Protein 8EBG (pdb70)

InterPro domains:
  IPR002491 ABC transporter periplasmic binding domain [PF01497] (92-332)
  IPR002491 ABC transporter periplasmic binding domain [PS50983] (91-359)
  IPR051313 Bacterial iron-siderophore binding [PTHR30532] (2-352)

Organism: Mycobacterium tuberculosis (strain ATCC 25618 / H37Rv) (NCBI:txid83332)

Sequence (637 aa):
TQIAGAGVLGNDRKPDESCARAAAAADPGPPTRPAHHNAAGVSSPEEVQVPAEAQRIVVLSGDQLDALCCALGLQSRIVAAALPNSSSSQPSSYLGTTVHHDLPGVGTRSSAPDLRAIAAAHPDLILGSQGLTPQLYPQLAAIAPTVFTAAPGADWENNLRGVGAATARIAAVDDALITGFAEHATQQVGTKHDDATHHFQASIVQLTANTRVYGANNFPASSVLSSAVGVDRPPSQRFTDKAYIEIGTTAADLAKSPDFSAADADIVYLSCASEAAAERAAVILDDSDPWRRKLSSANRRDNNRVFVVNDQVWQTGEGVAARGIVDDLRWWVDAPPTTQIAGAGVVLGNDRKPDESCARAAAAADPGPPTRPAHNAAGVSPEVQVPAEAQRIVVLSGDQLDALCALGLQSSRIVAAALPNSSSSSQPSSYLGTTVHDLPGVGTRSSAPDLRAIAAAHPDLILGSQGLTPQLYPQLAAIAPTVFTAAPGADDWENNLRGVGAATARIAAVDDALITGFAEHATQQVGTKHDATHFQASIVQLTANNTRVYGANNFPASVLSAVGVDRPPSQRFTDKAYIEIGTTAADLAKSPDFSAADADIVYLSCASEEAAAERAAVILDSDPWRKLSSANRRDNNRVFVVNDQVWQTGEGVAARGIVDDLRWVDAPI

Solvent-accessible surface area: 25794 Å² total

Foldseek 3Di:
DAFQLFAAPDPPPDLQVLADPAAADFDDDDQWADAAAAPPDPPRWIAGLAWQEEEEQALQLCSLCRPRNNLNSYQAYADAPPDPFFDPSNHDSRRPGHHQHHSLDGNLVSVLVSQTQEYEHACQRCVPCVVSVVVRHIYHYDYDFWLCQLVSSCRSCRNNNNNVVSVVVVVVLLVVLCVLLVVLVQLPWAEWEAEFELWKWTFACTTQLNNLSVSNNHHHDPLRHDHPDGTDMATDDPVSLVVVDAPASRATCAYEYEYPDVSRVVCPSVRCPGPNNCVHPCSVVSRYYYYYCCLRHRNRHSSSVRSSVVSSCRNPD/DADDFPQAAAPDPPPDLQVLADPAAAQFDDDDQWADAAAAPPDPPSFIAGLAWQEEEELALQLCSLCRPRNNLNSYQAYADAPVDPFFDPSNHDSRRPHHHQHHSLDGNLVVVLVSQTQEYEHACQRCVPCVVSVVVRHTYHHDYDFWLCQLVSSCRSCRNNNNNVVSVVVVVVLLVVLCVLLVVQVQQPWAEWEAEFELWKWTFACTTQLNNLSVSNNHHHPPLRHDHPDGTDMQTHDPVSLVVPDAPASRATCAYEYEYPDPSRSVCVNVVSPGPNNCPGPCSVQSRYYYYYCCLRHRNRHSSSVSSSVVCSCVNPHD

Nearest PDB structures (foldseek):
  8ebg-assembly1_A  TM=1.003E+00  e=1.263E-69  Mycobacterium tuberculosis H37Rv
  7uq0-assembly1_A  TM=9.815E-01  e=2.923E-60  Mycobacterium tuberculosis H37Rv
  7uq0-assembly2_B  TM=9.783E-01  e=1.130E-60  Mycobacterium tuberculosis H37Rv
  3tny-assembly1_A  TM=8.667E-01  e=7.677E-25  Bacillus cereus
  2phz-assembly1_A  TM=7.538E-01  e=5.993E-13  Bacillus subtilis

Radius of gyration: 25.68 Å; Cα contacts (8 Å, |Δi|>4): 1497; chains: 2; bounding box: 61×69×62 Å

Secondary structure (DSSP, 8-state):
-EETTEEE--TT--GGGSS-SSPPPPPSS-SEEE--PPTT-S---EEESS-SSEEE-SHHHHHHHHHTT-GGGEEEEPBPTT-SS--STT-HHHHTPPPSBBSSSB-HHHHHHT--SEEEEETTT-TT-HHHHHHHS-EEEE--SSTTHHHHHHHHHHHTT-HHHHHHHHHHHHHHHHHHHHHTTGGGSBEEEEEE-S---EE-SSSHHHHHHHHHT-B--GGG---SSSEE----SHHHHTT----GGG-SSEEEEEESSHHHHHHHHHHHHSHHHHTSHHHHTT-EEEE-HIIIII----HHHHHHHHHGGGG--/-----TTSEE--TT--GGGSS-SSPPPPPSS-SEEE-PPPTT-S---EEETT-SSEEE-SHHHHHHHHHTT-GGGEEEEEEPTT-SS--STT-HHHHTPPEEEESSSB-HHHHHHT--SEEEEETTT-TT-HHHHHTTS-EEEE--SSTTHHHHHHHHHHHTT-HHHHHHHHHHHHHHHHHHHHHTTGGG-BEEEEEE-S---EE-SSSHHHHHHHHHT-B--GGG---SSSEE----SHHHHHT----GGG-SSEEEEEESSHHHHHHHHHHHHSHHHHTSHHHHTT-EEE--HIIIII----HHHHHHHHHTTTT---

GO terms:
  GO:0005576 extracellular region (C, HDA)
  GO:0005886 plasma membrane (C, HDA)

CATH classification: 3.40.50.1980

Structure (mmCIF, N/CA/C/O backbone):
data_8EBG
#
_entry.id   8EBG
#
_cell.length_a   56.631
_cell.length_b   76.517
_cell.length_c   79.076
_cell.angle_alpha   90.000
_cell.angle_beta   102.500
_cell.angle_gamma   90.000
#
_symmetry.space_group_name_H-M   'P 1 21 1'
#
loop_
_entity.id
_entity.type
_entity.pdbx_description
1 polymer 'FEIII-dicitrate-binding periplasmic lipoprotein FecB'
2 non-polymer 'FORMIC ACID'
3 non-polymer GLYCEROL
4 non-polymer 'ACETIC ACID'
5 water water
#
loop_
_atom_site.group_PDB
_atom_site.id
_atom_site.type_symbol
_atom_site.label_atom_id
_atom_site.label_alt_id
_atom_site.label_comp_id
_atom_site.label_asym_id
_atom_site.label_entity_id
_atom_site.label_seq_id
_atom_site.pdbx_PDB_ins_code
_atom_site.Cartn_x
_atom_site.Cartn_y
_atom_site.Cartn_z
_atom_site.occupancy
_atom_site.B_iso_or_equiv
_atom_site.auth_seq_id
_atom_site.auth_comp_id
_atom_site.auth_asym_id
_atom_site.auth_atom_id
_atom_site.pdbx_PDB_model_num
ATOM 1 N N . THR A 1 15 ? 18.66898 -17.82647 -10.15591 1.000 43.70633 17 THR A N 1
ATOM 2 C CA . THR A 1 15 ? 18.14769 -16.45781 -10.21334 1.000 43.08220 17 THR A CA 1
ATOM 3 C C . THR A 1 15 ? 18.84759 -15.54732 -9.21506 1.000 41.76621 17 THR A C 1
ATOM 4 O O . THR A 1 15 ? 19.48992 -16.00465 -8.26088 1.000 40.94987 17 THR A O 1
ATOM 8 N N . GLN A 1 16 ? 18.71740 -14.24858 -9.44643 0.643 40.80176 18 GLN A N 1
ATOM 9 C CA . GLN A 1 16 ? 19.32839 -13.26685 -8.57339 0.643 39.98232 18 GLN A CA 1
ATOM 10 C C . GLN A 1 16 ? 18.52708 -11.97621 -8.64835 0.643 38.30938 18 GLN A C 1
ATOM 11 O O . GLN A 1 16 ? 17.72834 -11.76600 -9.56598 0.643 37.93305 18 GLN A O 1
ATOM 17 N N . ILE A 1 17 ? 18.73187 -11.12579 -7.64680 1.000 36.61141 19 ILE A N 1
ATOM 18 C CA . ILE A 1 17 ? 18.24468 -9.75464 -7.64394 1.000 34.84283 19 ILE A CA 1
ATOM 19 C C . ILE A 1 17 ? 19.47535 -8.90850 -7.35129 1.000 34.13906 19 ILE A C 1
ATOM 20 O O . ILE A 1 17 ? 20.06474 -9.02419 -6.26947 1.000 32.58808 19 ILE A O 1
ATOM 25 N N . ALA A 1 18 ? 19.90112 -8.10101 -8.32376 1.000 34.44639 20 ALA A N 1
ATOM 26 C CA . ALA A 1 18 ? 21.03050 -7.18639 -8.13202 1.000 35.22485 20 ALA A CA 1
ATOM 27 C C . ALA A 1 18 ? 22.26011 -7.88076 -7.52736 1.000 36.10908 20 ALA A C 1
ATOM 28 O O . ALA A 1 18 ? 22.88533 -7.39154 -6.58099 1.000 37.43782 20 ALA A O 1
ATOM 30 N N . GLY A 1 19 ? 22.61310 -9.03819 -8.07999 0.674 35.19100 21 GLY A N 1
ATOM 31 C CA . GLY A 1 19 ? 23.78199 -9.75743 -7.61555 0.674 33.98073 21 GLY A CA 1
ATOM 32 C C . GLY A 1 19 ? 23.57439 -10.62413 -6.39086 0.674 32.74470 21 GLY A C 1
ATOM 33 O O . GLY A 1 19 ? 24.45840 -11.43277 -6.07290 0.674 33.02089 21 GLY A O 1
ATOM 34 N N . ALA A 1 20 ? 22.45067 -10.47941 -5.68243 1.000 31.04069 22 ALA A N 1
ATOM 35 C CA . ALA A 1 20 ? 22.13124 -11.36057 -4.56618 1.000 28.57372 22 ALA A CA 1
ATOM 36 C C . ALA A 1 20 ? 21.47641 -12.62986 -5.09224 1.000 27.53668 22 ALA A C 1
ATOM 37 O O . ALA A 1 20 ? 20.45645 -12.56595 -5.78478 1.000 28.92092 22 ALA A O 1
ATOM 39 N N . GLY A 1 21 ? 22.03545 -13.78460 -4.74071 1.000 25.48061 23 GLY A N 1
ATOM 40 C CA . GLY A 1 21 ? 21.49880 -15.03476 -5.23571 1.000 25.38490 23 GLY A CA 1
ATOM 41 C C . GLY A 1 21 ? 20.24917 -15.46146 -4.48251 1.000 24.42103 23 GLY A C 1
ATOM 42 O O . GLY A 1 21 ? 20.08173 -15.19178 -3.30552 1.000 25.25587 23 GLY A O 1
ATOM 43 N N . VAL A 1 22 ? 19.34954 -16.12738 -5.18283 1.000 24.83271 24 VAL A N 1
ATOM 44 C CA . VAL A 1 22 ? 18.09235 -16.57480 -4.59811 1.000 23.90093 24 VAL A CA 1
ATOM 45 C C . VAL A 1 22 ? 18.25341 -17.99459 -4.06068 1.000 2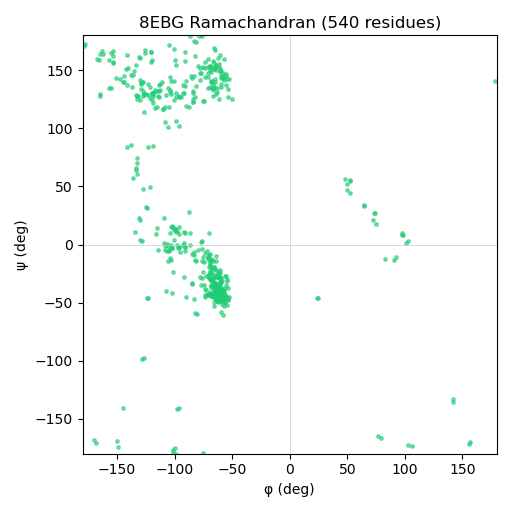3.21727 24 VAL A C 1
ATOM 46 O O . VAL A 1 22 ? 18.72210 -18.89014 -4.77146 1.000 24.76451 24 VAL A O 1
ATOM 50 N N . LEU A 1 23 ? 17.84255 -18.21381 -2.81233 1.000 20.77170 25 LEU A N 1
ATOM 51 C CA . LEU A 1 23 ? 17.84275 -19.54197 -2.21845 1.000 20.17402 25 LEU A CA 1
ATOM 52 C C . LEU A 1 23 ? 16.41723 -20.06421 -2.18034 1.000 20.82576 25 LEU A C 1
ATOM 53 O O . LEU A 1 23 ? 15.46790 -19.30333 -1.95252 1.000 21.57235 25 LEU A O 1
ATOM 58 N N . GLY A 1 24 ? 16.26956 -21.37182 -2.38176 1.000 22.64648 26 GLY A N 1
ATOM 59 C CA . GLY A 1 24 ? 14.98168 -22.01784 -2.22359 1.000 24.52436 26 GLY A CA 1
ATOM 60 C C . GLY A 1 24 ? 14.25532 -22.33434 -3.50745 1.000 26.58332 26 GLY A C 1
ATOM 61 O O . GLY A 1 24 ? 13.13687 -22.86232 -3.44489 1.000 27.21110 26 GLY A O 1
ATOM 62 N N . ASN A 1 25 ? 14.86560 -22.06343 -4.67058 1.000 29.06166 27 ASN A N 1
ATOM 63 C CA . ASN A 1 25 ? 14.17686 -22.29045 -5.93306 1.000 31.92181 27 ASN A CA 1
ATOM 64 C C . ASN A 1 25 ? 14.00156 -23.76575 -6.24215 1.000 32.26667 27 ASN A C 1
ATOM 65 O O . ASN A 1 25 ? 13.14198 -24.11259 -7.06091 1.000 33.42374 27 ASN A O 1
ATOM 70 N N . ASP A 1 26 ? 14.78073 -24.64070 -5.61441 1.000 31.67010 28 ASP A N 1
ATOM 71 C CA . ASP A 1 26 ? 14.60502 -26.07436 -5.82865 1.000 33.65035 28 ASP A CA 1
ATOM 72 C C . ASP A 1 26 ? 13.66971 -26.71520 -4.81154 1.000 31.57214 28 ASP A C 1
ATOM 73 O O . ASP A 1 26 ? 13.43016 -27.92709 -4.87991 1.000 31.80680 28 ASP A O 1
ATOM 78 N N . ARG A 1 27 ? 13.13947 -25.93730 -3.87269 1.000 28.98540 29 ARG A N 1
ATOM 79 C CA . ARG A 1 27 ? 12.19244 -26.48206 -2.91634 1.000 26.98587 29 ARG A CA 1
ATOM 80 C C . ARG A 1 27 ? 10.90512 -26.86639 -3.64142 1.000 28.46100 29 ARG A C 1
ATOM 81 O O . ARG A 1 27 ? 10.46899 -26.18551 -4.57376 1.000 29.24832 29 ARG A O 1
ATOM 89 N N . LYS A 1 28 ? 10.31707 -27.99355 -3.24868 1.000 27.93157 30 LYS A N 1
ATOM 90 C CA . LYS A 1 28 ? 9.08135 -28.44648 -3.88310 1.000 28.95157 30 LYS A CA 1
ATOM 91 C C . LYS A 1 28 ? 7.92516 -28.27145 -2.90493 1.000 26.25082 30 LYS A C 1
ATOM 92 O O . LYS A 1 28 ? 7.80280 -29.04611 -1.93768 1.000 25.01836 30 LYS A O 1
ATOM 98 N N . PRO A 1 29 ? 7.06216 -27.26461 -3.09550 1.000 25.55688 31 PRO A N 1
ATOM 99 C CA . PRO A 1 29 ? 6.02168 -27.00632 -2.09137 1.000 25.81430 31 PRO A CA 1
ATOM 100 C C . PRO A 1 29 ? 5.09273 -28.17625 -1.89372 1.000 24.85297 31 PRO A C 1
ATOM 101 O O . PRO A 1 29 ? 4.59973 -28.36739 -0.77569 1.000 22.14417 31 PRO A O 1
ATOM 105 N N . ASP A 1 30 ? 4.84103 -28.96950 -2.94294 1.000 26.22514 32 ASP A N 1
ATOM 106 C CA . ASP A 1 30 ? 3.92523 -30.09530 -2.83854 1.000 28.66577 32 ASP A CA 1
ATOM 107 C C . ASP A 1 30 ? 4.52473 -31.28596 -2.11492 1.000 28.66110 32 ASP A C 1
ATOM 108 O O . ASP A 1 30 ? 3.86066 -32.32360 -2.01057 1.000 29.80771 32 ASP A O 1
ATOM 113 N N . GLU A 1 31 ? 5.74914 -31.16882 -1.61432 1.000 27.32050 33 GLU A N 1
ATOM 114 C CA . GLU A 1 31 ? 6.32133 -32.16993 -0.72879 1.000 28.70009 33 GLU A CA 1
ATOM 115 C C . GLU A 1 31 ? 6.32653 -31.71082 0.71532 1.000 25.80855 33 GLU A C 1
ATOM 116 O O . GLU A 1 31 ? 6.93206 -32.36892 1.56462 1.000 27.90571 33 GLU A O 1
ATOM 122 N N . SER A 1 32 ? 5.65687 -30.59557 1.01012 1.000 22.40089 34 SER A N 1
ATOM 123 C CA . SER A 1 32 ? 5.61741 -30.07805 2.37394 1.000 21.60921 34 SER A CA 1
ATOM 124 C C . SER A 1 32 ? 4.82357 -30.99010 3.28870 1.000 22.15567 34 SER A C 1
ATOM 125 O O . SER A 1 32 ? 5.22115 -31.21316 4.44069 1.000 23.61741 34 SER A O 1
ATOM 128 N N . CYS A 1 33 ? 3.68112 -31.49123 2.81041 1.000 21.14514 35 CYS A N 1
ATOM 129 C CA . CYS A 1 33 ? 2.76400 -32.24529 3.66041 1.000 20.74794 35 CYS A CA 1
ATOM 130 C C . CYS A 1 33 ? 3.25798 -33.66598 3.86205 1.000 21.39862 35 CYS A C 1
ATOM 131 O O . CYS A 1 33 ? 3.82186 -34.28130 2.94510 1.000 23.82553 35 CYS A O 1
ATOM 134 N N . ALA A 1 34 ? 3.07987 -34.17206 5.07682 1.000 21.53871 36 ALA A N 1
ATOM 135 C CA . ALA A 1 34 ? 3.32073 -35.59270 5.31705 1.000 23.36010 36 ALA A CA 1
ATOM 136 C C . ALA A 1 34 ? 2.47420 -36.42426 4.35823 1.000 27.43050 36 ALA A C 1
ATOM 137 O O . ALA A 1 34 ? 1.35445 -36.04151 4.00238 1.000 27.10227 36 ALA A O 1
ATOM 139 N N . ARG A 1 35 ? 3.02976 -37.56358 3.92230 1.000 32.61599 37 ARG A N 1
ATOM 140 C CA . ARG A 1 35 ? 2.37842 -38.36522 2.88609 1.000 39.34495 37 ARG A CA 1
ATOM 141 C C . ARG A 1 35 ? 1.05426 -38.96728 3.34425 1.000 34.27566 37 ARG A C 1
ATOM 142 O O . ARG A 1 35 ? 0.17388 -39.21163 2.51382 1.000 33.81929 37 ARG A O 1
ATOM 150 N N . ALA A 1 36 ? 0.88351 -39.20796 4.64172 1.000 29.78110 38 ALA A N 1
ATOM 151 C CA . ALA A 1 36 ? -0.38512 -39.69038 5.17559 1.000 26.18799 38 ALA A CA 1
ATOM 152 C C . ALA A 1 36 ? -0.63336 -39.01033 6.51248 1.000 23.07038 38 ALA A C 1
ATOM 153 O O . ALA A 1 36 ? 0.27418 -38.42017 7.08916 1.000 22.35458 38 ALA A O 1
ATOM 155 N N . ALA A 1 37 ? -1.87973 -39.05317 6.98254 1.000 21.55771 39 ALA A N 1
ATOM 156 C CA . ALA A 1 37 ? -2.19890 -38.47499 8.28799 1.000 18.88371 39 ALA A CA 1
ATOM 157 C C . ALA A 1 37 ? -1.47769 -39.21522 9.41016 1.000 18.30867 39 ALA A C 1
ATOM 158 O O . ALA A 1 37 ? -1.52740 -40.45386 9.50261 1.000 20.39350 39 ALA A O 1
ATOM 160 N N . ALA A 1 38 ? -0.81363 -38.44484 10.26944 1.000 17.11405 40 ALA A N 1
ATOM 161 C CA . ALA A 1 38 ? -0.17192 -39.01257 11.44429 1.000 17.74003 40 ALA A CA 1
ATOM 162 C C . ALA A 1 38 ? -1.21688 -39.70335 12.30776 1.000 18.22025 40 ALA A C 1
ATOM 163 O O . ALA A 1 38 ? -2.35571 -39.23943 12.42521 1.000 17.45628 40 ALA A O 1
ATOM 165 N N . ALA A 1 39 ? -0.82155 -40.81592 12.91281 1.000 20.08171 41 ALA A N 1
ATOM 166 C CA . ALA A 1 39 ? -1.74660 -41.56488 13.76109 1.000 20.69610 41 ALA A CA 1
ATOM 167 C C . ALA A 1 39 ? -2.06461 -40.78911 15.03356 1.000 19.21267 41 ALA A C 1
ATOM 168 O O . ALA A 1 39 ? -1.17547 -40.21409 15.68467 1.000 20.07650 41 ALA A O 1
ATOM 170 N N . ALA A 1 40 ? -3.34588 -40.76710 15.38639 1.000 17.11125 42 ALA A N 1
ATOM 171 C CA . ALA A 1 40 ? -3.74062 -40.20833 16.67253 1.000 17.03392 42 ALA A CA 1
ATOM 172 C C . ALA A 1 40 ? -3.15888 -41.02864 17.82692 1.000 16.64228 42 ALA A C 1
ATOM 173 O O . ALA A 1 40 ? -2.88990 -42.23912 17.71019 1.000 18.77029 42 ALA A O 1
ATOM 175 N N . ASP A 1 41 ? -2.97253 -40.36556 18.95979 1.000 16.64237 43 ASP A N 1
ATOM 176 C CA . ASP A 1 41 ? -2.68779 -41.10716 20.18017 1.000 17.00871 43 ASP A CA 1
ATOM 177 C C . ASP A 1 41 ? -3.82300 -42.10271 20.41776 1.000 17.05319 43 ASP A C 1
ATOM 178 O O . ASP A 1 41 ? -4.99112 -41.78938 20.15781 1.000 17.03387 43 ASP A O 1
ATOM 183 N N . PRO A 1 42 ? -3.53093 -43.30602 20.89370 1.000 19.26087 44 PRO A N 1
ATOM 184 C CA . PRO A 1 42 ? -4.61454 -44.24897 21.21813 1.000 19.90126 44 PRO A CA 1
ATOM 185 C C . PRO A 1 42 ? -5.55721 -43.67257 22.27113 1.000 20.52365 44 PRO A C 1
ATOM 186 O O . PRO A 1 42 ? -5.14572 -42.95751 23.19023 1.000 22.93251 44 PRO A O 1
ATOM 190 N N . GLY A 1 43 ? -6.83521 -43.98432 22.13182 1.000 19.19042 45 GLY A N 1
ATOM 191 C CA . GLY A 1 43 ? -7.81519 -43.43055 23.03527 1.000 19.00327 45 GLY A CA 1
ATOM 192 C C . GLY A 1 43 ? -9.20729 -43.39584 22.45444 1.000 18.77958 45 GLY A C 1
ATOM 193 O O . GLY A 1 43 ? -9.48415 -43.94823 21.38706 1.000 18.81046 45 GLY A O 1
ATOM 194 N N . PRO A 1 44 ? -10.10229 -42.71587 23.16026 1.000 18.35031 46 PRO A N 1
ATOM 195 C CA . PRO A 1 44 ? -11.53268 -42.70149 22.79913 1.000 17.94461 46 PRO A CA 1
ATOM 196 C C . PRO A 1 44 ? -11.83205 -41.61917 21.77804 1.000 16.72523 46 PRO A C 1
ATOM 197 O O . PRO A 1 44 ? -10.92637 -40.89077 21.34589 1.000 16.10817 46 PRO A O 1
ATOM 201 N N . PRO A 1 45 ? -13.09304 -41.48248 21.34374 1.000 17.50579 47 PRO A N 1
ATOM 202 C CA . PRO A 1 45 ? -13.37534 -40.57650 20.21227 1.000 17.59043 47 PRO A CA 1
ATOM 203 C C . PRO A 1 45 ? -13.25402 -39.09848 20.51527 1.000 15.68148 47 PRO A C 1
ATOM 204 O O . PRO A 1 45 ? -13.28261 -38.30297 19.57365 1.000 16.22718 47 PRO A O 1
ATOM 208 N N . THR A 1 46 ? -13.13142 -38.68951 21.76792 1.000 15.64622 48 THR A N 1
ATOM 209 C CA . THR A 1 46 ? -12.86863 -37.29595 22.08908 1.000 15.74645 48 THR A CA 1
ATOM 210 C C . THR A 1 46 ? -11.70717 -37.22022 23.06343 1.000 15.49641 48 THR A C 1
ATOM 211 O O . THR A 1 46 ? -11.37052 -38.20957 23.71663 1.000 17.14962 48 THR A O 1
ATOM 215 N N . ARG A 1 47 ? -11.08595 -36.03444 23.13870 1.000 15.94477 49 ARG A N 1
ATOM 216 C CA . ARG A 1 47 ? -9.91338 -35.81016 23.97777 1.000 16.42276 49 ARG A CA 1
ATOM 217 C C . ARG A 1 47 ? -9.96987 -34.43764 24.63910 1.000 16.78472 49 ARG A C 1
ATOM 218 O O . ARG A 1 47 ? -10.53367 -33.49899 24.07487 1.000 15.50391 49 ARG A O 1
ATOM 226 N N . PRO A 1 48 ? -9.35423 -34.28273 25.81100 1.000 18.77343 50 PRO A N 1
ATOM 227 C CA . PRO A 1 48 ? -9.19217 -32.94053 26.40224 1.000 18.56467 50 PRO A CA 1
ATOM 228 C C . PRO A 1 48 ? -7.98274 -32.22215 25.80943 1.000 19.02817 50 PRO A C 1
ATOM 229 O O . PRO A 1 48 ? -6.87084 -32.74383 25.80058 1.000 24.25497 50 PRO A O 1
ATOM 233 N N . ALA A 1 49 ? -8.19368 -31.01379 25.31827 1.000 17.19110 51 ALA A N 1
ATOM 234 C CA . ALA A 1 49 ? -7.09816 -30.18142 24.83511 1.000 16.37500 51 ALA A CA 1
ATOM 235 C C . ALA A 1 49 ? -7.07014 -28.87741 25.62760 1.000 18.77805 51 ALA A C 1
ATOM 236 O O . ALA A 1 49 ? -8.07655 -28.46109 26.18820 1.000 21.40883 51 ALA A O 1
ATOM 238 N N A HIS A 1 50 ? -5.91821 -28.22670 25.65520 0.518 19.42802 52 HIS A N 1
ATOM 239 N N B HIS A 1 50 ? -5.88612 -28.26433 25.71892 0.482 19.62296 52 HIS A N 1
ATOM 240 C CA A HIS A 1 50 ? -5.72553 -27.04970 26.48640 0.518 20.18696 52 HIS A CA 1
ATOM 241 C CA B HIS A 1 50 ? -5.67517 -27.04968 26.50345 0.482 20.80851 52 HIS A CA 1
ATOM 242 C C A HIS A 1 50 ? -5.59490 -25.80382 25.62199 0.518 17.52443 52 HIS A C 1
ATOM 243 C C B HIS A 1 50 ? -5.66265 -25.83092 25.58430 0.482 17.80804 52 HIS A C 1
ATOM 244 O O A HIS A 1 50 ? -4.89930 -25.81150 24.60298 0.518 17.38786 52 HIS A O 1
ATOM 245 O O B HIS A 1 50 ? -5.08828 -25.87316 24.49385 0.482 17.70950 52 HIS A O 1
ATOM 258 N N . ASN A 1 51 ? -6.24819 -24.73259 26.05103 1.000 15.18811 53 ASN A N 1
ATOM 259 C CA . ASN A 1 51 ? -6.10469 -23.43400 25.40998 1.000 13.50951 53 ASN A CA 1
ATOM 260 C C . ASN A 1 51 ? -4.86135 -22.70724 25.91757 1.000 13.65463 53 ASN A C 1
ATOM 261 O O . ASN A 1 51 ? -4.30415 -23.03391 26.96208 1.000 15.94015 53 ASN A O 1
ATOM 266 N N . ALA A 1 52 ? -4.42547 -21.72764 25.13214 1.000 14.74305 54 ALA A N 1
ATOM 267 C CA . ALA A 1 52 ? -3.33957 -20.82308 25.47494 1.000 14.30825 54 ALA A CA 1
ATOM 268 C C . ALA A 1 52 ? -3.66148 -20.02409 26.73927 1.000 15.62395 54 ALA A C 1
ATOM 269 O O . ALA A 1 52 ? -4.81253 -19.90390 27.15372 1.000 16.76611 54 ALA A O 1
ATOM 271 N N . ALA A 1 53 ? -2.60915 -19.43792 27.31767 1.000 16.46829 55 ALA A N 1
ATOM 272 C CA . ALA A 1 53 ? -2.75884 -18.58878 28.49185 1.000 16.54194 55 ALA A CA 1
ATOM 273 C C . ALA A 1 53 ? -3.74896 -17.46934 28.22225 1.000 18.11048 55 ALA A C 1
ATOM 274 O O . ALA A 1 53 ? -3.70811 -16.82838 27.16929 1.000 19.57815 55 ALA A O 1
ATOM 276 N N . GLY A 1 54 ? -4.62205 -17.20506 29.20449 1.000 19.31304 56 GLY A N 1
ATOM 277 C CA . GLY A 1 54 ? -5.57517 -16.12336 29.0958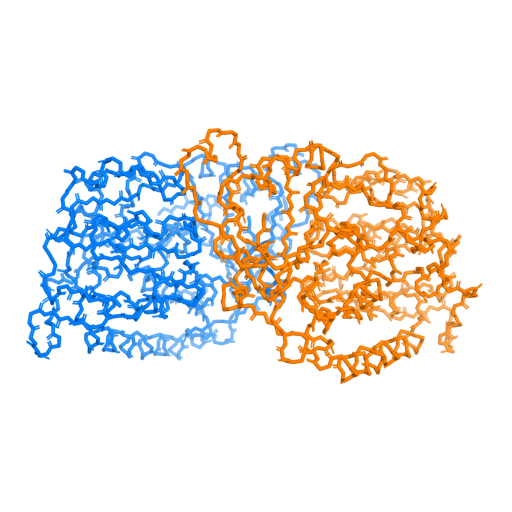6 1.000 20.40649 56 GLY A CA 1
ATOM 278 C C . GLY A 1 54 ? -6.91093 -16.51289 28.53136 1.000 18.90849 56 GLY A C 1
ATOM 279 O O . GLY A 1 54 ? -7.85723 -15.70815 28.59485 1.000 21.46479 56 GLY A O 1
ATOM 280 N N . VAL A 1 55 ? -7.03886 -17.71942 27.99266 1.000 16.95509 57 VAL A N 1
ATOM 281 C CA . VAL A 1 55 ? -8.27524 -18.13846 27.35930 1.000 16.24031 57 VAL A CA 1
ATOM 282 C C . VAL A 1 55 ? -9.10153 -18.92023 28.37470 1.000 18.57047 57 VAL A C 1
ATOM 283 O O . VAL A 1 55 ? -8.58346 -19.80673 29.07640 1.000 19.15842 57 VAL A O 1
ATOM 287 N N A SER A 1 56 ? -10.38270 -18.59011 28.46420 0.656 19.21659 58 SER A N 1
ATOM 288 N N B SER A 1 56 ? -10.38525 -18.59280 28.45749 0.344 19.65381 58 SER A N 1
ATOM 289 C CA A SER A 1 56 ? -11.30104 -19.34089 29.28664 0.656 20.38527 58 SER A CA 1
ATOM 290 C CA B SER A 1 56 ? -11.29692 -19.33961 29.29070 0.344 21.22609 58 SER A CA 1
ATOM 291 C C A SER A 1 56 ? -12.38340 -19.94845 28.41174 0.656 20.73334 58 SER A C 1
ATOM 292 C C B SER A 1 56 ? -12.39624 -19.94031 28.42546 0.344 21.04616 58 SER A C 1
ATOM 293 O O A SER A 1 56 ? -12.87937 -19.28235 27.49325 0.656 23.66080 58 SER A O 1
ATOM 294 O O B SER A 1 56 ? -12.90648 -19.26907 27.51979 0.344 22.60185 58 SER A O 1
ATOM 299 N N . PRO A 1 57 ? -12.75508 -21.20708 28.64528 1.000 20.09255 59 PRO A N 1
ATOM 300 C CA . PRO A 1 57 ? -12.18115 -22.14053 29.62368 1.000 20.04840 59 PRO A CA 1
ATOM 301 C C . PRO A 1 57 ? -10.81975 -22.66765 29.20781 1.000 20.13561 59 PRO A C 1
ATOM 302 O O . PRO A 1 57 ? -10.41122 -22.58692 28.04440 1.000 20.37444 59 PRO A O 1
ATOM 306 N N A GLU A 1 58 ? -10.08851 -23.20511 30.18363 0.497 20.83063 60 GLU A N 1
ATOM 307 N N B GLU A 1 58 ? -10.07699 -23.19412 30.17914 0.503 21.39277 60 GLU A N 1
ATOM 308 C CA A GLU A 1 58 ? -8.75452 -23.73278 29.93763 0.497 23.44315 60 GLU A CA 1
ATOM 309 C CA B GLU A 1 58 ? -8.75829 -23.74359 29.90553 0.503 24.64079 60 GLU A CA 1
ATOM 310 C C A GLU A 1 58 ? -8.79812 -25.02261 29.12740 0.497 20.77199 60 GLU A C 1
ATOM 311 C C B GLU A 1 58 ? -8.84518 -25.01619 29.07276 0.503 22.69007 60 GLU A C 1
ATOM 312 O O A GLU A 1 58 ? -7.90430 -25.27226 28.31099 0.497 21.07689 60 GLU A O 1
ATOM 313 O O B GLU A 1 58 ? -8.03169 -25.22318 28.16647 0.503 23.39866 60 GLU A O 1
ATOM 340 N N . VAL A 1 60 ? -10.74759 -27.95381 26.57931 1.000 17.15582 62 VAL A N 1
ATOM 341 C CA . VAL A 1 60 ? -11.68428 -28.07492 25.46455 1.000 15.76053 62 VAL A CA 1
ATOM 342 C C . VAL A 1 60 ? -11.75279 -29.53819 25.06334 1.000 15.76391 62 VAL A C 1
ATOM 343 O O . VAL A 1 60 ? -10.71500 -30.17641 24.86770 1.000 17.12109 62 VAL A O 1
ATOM 347 N N . GLN A 1 61 ? -12.96296 -30.06635 24.93166 1.000 15.11325 63 GLN A N 1
ATOM 348 C CA . GLN A 1 61 ? -13.13685 -31.41634 24.40286 1.000 15.13249 63 GLN A CA 1
ATOM 349 C C . GLN A 1 61 ? -13.13624 -31.36292 22.87674 1.000 14.96628 63 GLN A C 1
ATOM 350 O O . GLN A 1 61 ? -13.95436 -30.64716 22.28279 1.000 16.58363 63 GLN A O 1
ATOM 356 N N . VAL A 1 62 ? -12.22379 -32.09965 22.25138 1.000 13.52310 64 VAL A N 1
ATOM 357 C CA . VAL A 1 62 ? -12.05864 -32.07799 20.79059 1.000 13.81731 64 VAL A CA 1
ATOM 358 C C . VAL A 1 62 ? -12.27854 -33.47728 20.23193 1.000 14.49745 64 VAL A C 1
ATOM 359 O O . VAL A 1 62 ? -12.06025 -34.47713 20.93022 1.000 14.13866 64 VAL A O 1
ATOM 363 N N . PRO A 1 63 ? -12.64250 -33.59710 18.94355 1.000 14.41093 65 PRO A N 1
ATOM 364 C CA . PRO A 1 63 ? -12.71934 -34.93405 18.34363 1.000 14.84136 65 PRO A CA 1
ATOM 365 C C . PRO A 1 63 ? -11.32572 -35.52380 18.21921 1.000 14.17408 65 PRO A C 1
ATOM 366 O O . PRO A 1 63 ? -10.34826 -34.81093 18.00514 1.000 15.26338 65 PRO A O 1
ATOM 370 N N . ALA A 1 64 ? -11.23683 -36.84344 18.32931 1.000 13.44898 66 ALA A N 1
ATOM 371 C CA . ALA A 1 64 ? -9.97923 -37.50583 17.98561 1.000 14.47592 66 ALA A CA 1
ATOM 372 C C . ALA A 1 64 ? -9.64636 -37.36933 16.50506 1.000 14.51943 66 ALA A C 1
ATOM 373 O O . ALA A 1 64 ? -8.46422 -37.26266 16.14629 1.000 15.11840 66 ALA A O 1
ATOM 375 N N . GLU A 1 65 ? -10.66831 -37.35249 15.63797 1.000 13.19028 67 GLU A N 1
ATOM 376 C CA . GLU A 1 65 ? -10.49552 -37.34513 14.17794 1.000 13.37512 67 GLU A CA 1
ATOM 377 C C . GLU A 1 65 ? -11.40459 -36.26923 13.59152 1.000 13.31549 67 GLU A C 1
ATOM 378 O O . GLU A 1 65 ? -12.43384 -36.55810 12.97011 1.000 15.28949 67 GLU A O 1
ATOM 384 N N . ALA A 1 66 ? -11.00626 -35.00611 13.75686 1.000 12.15178 68 ALA A N 1
ATOM 385 C CA . ALA A 1 66 ? -11.79466 -33.90892 13.20304 1.000 12.85066 68 ALA A CA 1
ATOM 386 C C . ALA A 1 66 ? -11.71926 -33.96540 11.67706 1.000 13.18657 68 ALA A C 1
ATOM 387 O O . ALA A 1 66 ? -10.63854 -34.16099 11.10339 1.000 15.50294 68 ALA A O 1
ATOM 389 N N . GLN A 1 67 ? -12.86869 -33.81149 11.00998 1.000 12.80716 69 GLN A N 1
ATOM 390 C CA . GLN A 1 67 ? -12.92006 -33.95813 9.55856 1.000 14.29066 69 GLN A CA 1
ATOM 391 C C . GLN A 1 67 ? -13.27018 -32.68090 8.81011 1.000 12.94751 69 GLN A C 1
ATOM 392 O O . GLN A 1 67 ? -13.20932 -32.66589 7.56795 1.000 13.43680 69 GLN A O 1
ATOM 398 N N . ARG A 1 68 ? -13.57988 -31.59427 9.52547 1.000 12.94292 70 ARG A N 1
ATOM 399 C CA . ARG A 1 68 ? -13.89247 -30.29860 8.90829 1.000 11.93286 70 ARG A CA 1
ATOM 400 C C . ARG A 1 68 ? -13.27065 -29.22715 9.79460 1.000 11.86928 70 ARG A C 1
ATOM 401 O O . ARG A 1 68 ? -13.94093 -28.64011 10.65210 1.000 12.41012 70 ARG A O 1
ATOM 409 N N . ILE A 1 69 ? -11.98988 -28.95463 9.58133 1.000 11.25363 71 ILE A N 1
ATOM 410 C CA . ILE A 1 69 ? -11.25166 -28.05396 10.45880 1.000 10.86461 71 ILE A CA 1
ATOM 411 C C . ILE A 1 69 ? -11.25679 -26.66389 9.82484 1.000 11.17137 71 ILE A C 1
ATOM 412 O O . ILE A 1 69 ? -10.84712 -26.49630 8.66535 1.000 12.19588 71 ILE A O 1
ATOM 417 N N . VAL A 1 70 ? -11.67258 -25.65930 10.57751 1.000 11.37957 72 VAL A N 1
ATOM 418 C CA . VAL A 1 70 ? -11.48053 -24.26179 10.18855 1.000 11.36182 72 VAL A CA 1
ATOM 419 C C . VAL A 1 70 ? -10.21129 -23.77573 10.88060 1.000 11.43202 72 VAL A C 1
ATOM 420 O O . VAL A 1 70 ? -10.06841 -23.93777 12.09974 1.000 11.80992 72 VAL A O 1
ATOM 424 N N . VAL A 1 71 ? -9.27865 -23.20818 10.10731 1.000 11.51471 73 VAL A N 1
ATOM 425 C CA . VAL A 1 71 ? -7.96162 -22.80546 10.60730 1.000 12.03006 73 VAL A CA 1
ATOM 426 C C . VAL A 1 71 ? -7.77257 -21.30406 10.44695 1.000 12.35250 73 VAL A C 1
ATOM 427 O O . VAL A 1 71 ? -7.83070 -20.78295 9.33113 1.000 13.51080 73 VAL A O 1
ATOM 431 N N . LEU A 1 72 ? -7.52399 -20.60546 11.55455 1.000 12.07571 74 LEU A N 1
ATOM 432 C CA . LEU A 1 72 ? -7.48337 -19.14796 11.51149 1.000 11.66855 74 LEU A CA 1
ATOM 433 C C . LEU A 1 72 ? -6.08207 -18.55341 11.61371 1.000 12.35418 74 LEU A C 1
ATOM 434 O O . LEU A 1 72 ? -5.94043 -17.33682 11.45526 1.000 13.02957 74 LEU A O 1
ATOM 439 N N . SER A 1 73 ? -5.04365 -19.36187 11.84339 1.000 12.53193 75 SER A N 1
ATOM 440 C CA . SER A 1 73 ? -3.67818 -18.84335 11.93379 1.000 12.63485 75 SER A CA 1
ATOM 441 C C . SER A 1 73 ? -2.78293 -19.62490 10.97682 1.000 12.89691 75 SER A C 1
ATOM 442 O O . SER A 1 73 ? -2.92275 -20.84314 10.84990 1.000 14.39022 75 SER A O 1
ATOM 445 N N . GLY A 1 74 ? -1.85979 -18.92676 10.29819 1.000 12.82328 76 GLY A N 1
ATOM 446 C CA . GLY A 1 74 ? -1.01010 -19.60712 9.32810 1.000 13.69447 76 GLY A CA 1
ATOM 447 C C . GLY A 1 74 ? -0.13066 -20.69431 9.92418 1.000 12.68775 76 GLY A C 1
ATOM 448 O O . GLY A 1 74 ? 0.13140 -21.71603 9.27089 1.000 13.79785 76 GLY A O 1
ATOM 449 N N . ASP A 1 75 ? 0.35087 -20.49601 11.15831 1.000 12.71519 77 ASP A N 1
ATOM 450 C CA . ASP A 1 75 ? 1.21844 -21.51466 11.74905 1.000 12.92841 77 ASP A CA 1
ATOM 451 C C . ASP A 1 75 ? 0.45743 -22.80733 11.99724 1.000 13.12935 77 ASP A C 1
ATOM 452 O O . ASP A 1 75 ? 1.04316 -23.88691 11.95522 1.000 12.70326 77 ASP A O 1
ATOM 457 N N . GLN A 1 76 ? -0.85112 -22.71414 12.20934 1.000 13.06430 78 GLN A N 1
ATOM 458 C CA . GLN A 1 76 ? -1.66894 -23.89933 12.37735 1.000 14.13485 78 GLN A CA 1
ATOM 459 C C . GLN A 1 76 ? -1.90548 -24.61153 11.05433 1.000 13.54702 78 GLN A C 1
ATOM 460 O O . GLN A 1 76 ? -1.99495 -25.84558 11.04943 1.000 13.55998 78 GLN A O 1
ATOM 466 N N . LEU A 1 77 ? -2.03664 -23.87166 9.93443 1.000 13.54981 79 LEU A N 1
ATOM 467 C CA . LEU A 1 77 ? -2.04365 -24.51972 8.61233 1.000 14.45210 79 LEU A CA 1
ATOM 468 C C . LEU A 1 77 ? -0.77683 -25.33920 8.43422 1.000 13.24484 79 LEU A C 1
ATOM 469 O O . LEU A 1 77 ? -0.82219 -26.49211 7.99409 1.000 13.49115 79 LEU A O 1
ATOM 474 N N . ASP A 1 78 ? 0.36024 -24.74871 8.78850 1.000 11.30099 80 ASP A N 1
ATOM 475 C CA . ASP A 1 78 ? 1.65555 -25.41519 8.68752 1.000 11.20191 80 ASP A CA 1
ATOM 476 C C . ASP A 1 78 ? 1.67389 -26.69066 9.52772 1.000 12.13165 80 ASP A C 1
ATOM 477 O O . ASP A 1 78 ? 2.00761 -27.76940 9.02408 1.000 13.13273 80 ASP A O 1
ATOM 482 N N . ALA A 1 79 ? 1.19990 -26.60260 10.77531 1.000 11.66982 81 ALA A N 1
ATOM 483 C CA . ALA A 1 79 ? 1.13148 -27.76733 11.66346 1.000 11.98738 81 ALA A CA 1
ATOM 484 C C . ALA A 1 79 ? 0.29691 -28.87874 11.05226 1.000 11.91618 81 ALA A C 1
ATOM 485 O O . ALA A 1 79 ? 0.68520 -30.04951 11.08710 1.000 12.73407 81 ALA A O 1
ATOM 487 N N . LEU A 1 80 ? -0.88196 -28.53237 10.52500 1.000 11.92901 82 LEU A N 1
ATOM 488 C CA . LEU A 1 80 ? -1.75406 -29.56200 9.97196 1.000 11.55418 82 LEU A CA 1
ATOM 489 C C . LEU A 1 80 ? -1.10239 -30.25734 8.77767 1.000 12.81974 82 LEU A C 1
ATOM 490 O O . LEU A 1 80 ? -1.24761 -31.47369 8.60013 1.000 13.24369 82 LEU A O 1
ATOM 495 N N A CYS A 1 81 ? -0.39025 -29.49368 7.94447 0.777 12.12647 83 CYS A N 1
ATOM 496 N N B CYS A 1 81 ? -0.36900 -29.51322 7.95361 0.223 14.32069 83 CYS A N 1
ATOM 497 C CA A CYS A 1 81 ? 0.37175 -30.08699 6.85184 0.777 12.63086 83 CYS A CA 1
ATOM 498 C CA B CYS A 1 81 ? 0.31983 -30.15563 6.83972 0.223 15.87570 83 CYS A CA 1
ATOM 499 C C A CYS A 1 81 ? 1.45808 -31.01058 7.38280 0.777 12.93477 83 CYS A C 1
ATOM 500 C C B CYS A 1 81 ? 1.52309 -30.97467 7.31060 0.223 14.45038 83 CYS A C 1
ATOM 501 O O A CYS A 1 81 ? 1.63088 -32.13437 6.89838 0.777 14.34765 83 CYS A O 1
ATOM 502 O O B CYS A 1 81 ? 1.82485 -32.01356 6.71492 0.223 14.77547 83 CYS A O 1
ATOM 507 N N . ALA A 1 82 ? 2.20543 -30.55300 8.38671 1.000 12.68589 84 ALA A N 1
ATOM 508 C CA . ALA A 1 82 ? 3.28033 -31.38715 8.94918 1.000 13.02485 84 ALA A CA 1
ATOM 509 C C . ALA A 1 82 ? 2.74016 -32.70125 9.51581 1.000 13.97209 84 ALA A C 1
ATOM 510 O O . ALA A 1 82 ? 3.45793 -33.71093 9.54263 1.000 15.84328 84 ALA A O 1
ATOM 512 N N . LEU A 1 83 ? 1.48652 -32.70246 9.96705 1.000 13.95106 85 LEU A N 1
ATOM 513 C CA . LEU A 1 83 ? 0.78951 -33.88440 10.45589 1.000 14.01871 85 LEU A CA 1
ATOM 514 C C . LEU A 1 83 ? 0.00035 -34.62388 9.37388 1.000 14.64729 85 LEU A C 1
ATOM 515 O O . LEU A 1 83 ? -0.63272 -35.64272 9.68227 1.000 14.66070 85 LEU A O 1
ATOM 520 N N . GLY A 1 84 ? 0.02981 -34.15844 8.12106 1.000 13.89582 86 GLY A N 1
ATOM 521 C CA . GLY A 1 84 ? -0.66219 -34.85075 7.03679 1.000 15.01965 86 GLY A CA 1
ATOM 522 C C . GLY A 1 84 ? -2.17076 -34.74410 7.05617 1.000 14.34639 86 GLY A C 1
ATOM 523 O O . GLY A 1 84 ? -2.84870 -35.60391 6.46974 1.000 15.37934 86 GLY A O 1
ATOM 524 N N . LEU A 1 85 ? -2.71892 -33.72727 7.73910 1.000 13.58185 87 LEU A N 1
ATOM 525 C CA . LEU A 1 85 ? -4.15360 -33.56105 7.95222 1.000 13.07324 87 LEU A CA 1
ATOM 526 C C . LEU A 1 85 ? -4.78665 -32.57203 6.97835 1.000 12.94142 87 LEU A C 1
ATOM 527 O O . LEU A 1 85 ? -5.95092 -32.19984 7.15429 1.000 14.23249 87 LEU A O 1
ATOM 532 N N . GLN A 1 86 ? -4.05931 -32.15754 5.93775 1.000 13.59968 88 GLN A N 1
ATOM 533 C CA . GLN A 1 86 ? -4.53483 -31.06070 5.09106 1.000 14.37454 88 GLN A CA 1
ATOM 534 C C . GLN A 1 86 ? -5.85830 -31.36291 4.36623 1.000 13.94555 88 GLN A C 1
ATOM 535 O O . GLN A 1 86 ? -6.61509 -30.42844 4.06814 1.000 14.41751 88 GLN A O 1
ATOM 541 N N . SER A 1 87 ? -6.16999 -32.63328 4.06388 1.000 13.71671 89 SER A N 1
ATOM 542 C CA . SER A 1 87 ? -7.45190 -32.91729 3.40675 1.000 13.06141 89 SER A CA 1
ATOM 543 C C . SER A 1 87 ? -8.65453 -32.75780 4.33411 1.000 12.48125 89 SER A C 1
ATOM 544 O O . SER A 1 87 ? -9.79067 -32.85358 3.85739 1.000 13.84844 89 SER A O 1
ATOM 547 N N . ARG A 1 88 ? -8.43233 -32.50868 5.62375 1.000 12.00658 90 ARG A N 1
ATOM 548 C CA . ARG A 1 88 ? -9.47632 -32.32168 6.61520 1.000 11.54805 90 ARG A CA 1
ATOM 549 C C . ARG A 1 88 ? -9.78760 -30.84826 6.84039 1.000 11.89011 90 ARG A C 1
ATOM 550 O O . ARG A 1 88 ? -10.62797 -30.52768 7.67980 1.000 12.68715 90 ARG A O 1
ATOM 558 N N . ILE A 1 89 ? -9.07625 -29.94704 6.17058 1.000 11.32699 91 ILE A N 1
ATOM 559 C CA . ILE A 1 89 ? -9.29264 -28.51234 6.33677 1.000 12.32337 91 ILE A CA 1
ATOM 560 C C . ILE A 1 89 ? -10.43918 -28.06235 5.44228 1.000 12.50618 91 ILE A C 1
ATOM 561 O O . ILE A 1 89 ? -10.38269 -28.20613 4.21356 1.000 13.40129 91 ILE A O 1
ATOM 566 N N . VAL A 1 90 ? -11.46799 -27.46379 6.05417 1.000 11.84850 92 VAL A N 1
ATOM 567 C CA . VAL A 1 90 ? -12.62414 -27.02033 5.28137 1.000 12.71423 92 VAL A CA 1
ATOM 568 C C . VAL A 1 90 ? -12.46349 -25.57161 4.82105 1.000 12.74543 92 VAL A C 1
ATOM 569 O O . VAL A 1 90 ? -13.00880 -25.19583 3.77875 1.000 13.62590 92 VAL A O 1
ATOM 573 N N . ALA A 1 91 ? -11.71348 -24.74901 5.55872 1.000 12.90060 93 ALA A N 1
ATOM 574 C CA . ALA A 1 91 ? -11.48343 -23.36029 5.17330 1.000 12.72997 93 ALA A CA 1
ATOM 575 C C . ALA A 1 91 ? -10.36036 -22.81113 6.02569 1.000 14.05208 93 ALA A C 1
ATOM 576 O O . ALA A 1 91 ? -10.07816 -23.31960 7.11173 1.000 13.81941 93 ALA A O 1
ATOM 578 N N . ALA A 1 92 ? -9.74397 -21.74126 5.53586 1.000 15.70458 94 ALA A N 1
ATOM 579 C CA . ALA A 1 92 ? -8.67564 -21.10050 6.29807 1.000 17.10226 94 ALA A CA 1
ATOM 580 C C . ALA A 1 92 ? -8.78792 -19.59230 6.14684 1.000 17.38530 94 ALA A C 1
ATOM 581 O O . ALA A 1 92 ? -9.02064 -19.09170 5.03727 1.000 18.37064 94 ALA A O 1
ATOM 583 N N . ALA A 1 93 ? -8.60994 -18.86185 7.25053 1.000 16.54243 95 ALA A N 1
ATOM 584 C CA . ALA A 1 93 ? -8.61378 -17.40173 7.16434 1.000 16.06131 95 ALA A CA 1
ATOM 585 C C . ALA A 1 93 ? -7.45551 -16.92844 6.29271 1.000 16.22317 95 ALA A C 1
ATOM 586 O O . ALA A 1 93 ? -6.33074 -17.41510 6.42334 1.000 16.69556 95 ALA A O 1
ATOM 588 N N . LEU A 1 94 ? -7.74122 -15.99309 5.39265 1.000 16.22875 96 LEU A N 1
ATOM 589 C CA . LEU A 1 94 ? -6.73909 -15.50195 4.44907 1.000 16.32010 96 LEU A CA 1
ATOM 590 C C . LEU A 1 94 ? -5.73016 -14.58835 5.14535 1.000 17.89842 96 LEU A C 1
ATOM 591 O O . LEU A 1 94 ? -6.05919 -13.92216 6.12411 1.000 17.53765 96 LEU A O 1
ATOM 596 N N . PRO A 1 95 ? -4.49372 -14.52244 4.64774 1.000 19.41044 97 PRO A N 1
ATOM 597 C CA . PRO A 1 95 ? -3.54787 -13.53956 5.19195 1.000 21.66084 97 PRO A CA 1
ATOM 598 C C . PRO A 1 95 ? -4.14922 -12.14957 5.04300 1.000 25.05677 97 PRO A C 1
ATOM 599 O O . PRO A 1 95 ? -4.88978 -11.87199 4.09352 1.000 25.97410 97 PRO A O 1
ATOM 603 N N . ASN A 1 96 ? -3.83575 -11.27237 5.99511 1.000 28.26107 98 ASN A N 1
ATOM 604 C CA . ASN A 1 96 ? -4.44023 -9.93324 5.99416 1.000 31.92259 98 ASN A CA 1
ATOM 605 C C . ASN A 1 96 ? -4.20845 -9.16241 4.69704 1.000 35.41585 98 ASN A C 1
ATOM 606 O O . ASN A 1 96 ? -5.08909 -8.41821 4.25157 1.000 36.51981 98 ASN A O 1
ATOM 611 N N . SER A 1 97 ? -3.03715 -9.28915 4.09124 0.836 37.62534 99 SER A N 1
ATOM 612 C CA . SER A 1 97 ? -2.70959 -8.41456 2.97647 0.836 42.11011 99 SER A CA 1
ATOM 613 C C . SER A 1 97 ? -2.83044 -9.09370 1.62012 0.836 43.48730 99 SER A C 1
ATOM 614 O O . SER A 1 97 ? -2.35210 -8.54499 0.62194 0.836 44.06229 99 SER A O 1
ATOM 617 N N . SER A 1 98 ? -3.48219 -10.25166 1.54617 1.000 43.27898 100 SER A N 1
ATOM 618 C CA . SER A 1 98 ? -3.47989 -11.02411 0.31236 1.000 43.53559 100 SER A CA 1
ATOM 619 C C . SER A 1 98 ? -4.81873 -11.70677 0.08412 1.000 42.38111 100 SER A C 1
ATOM 620 O O . SER A 1 98 ? -5.42171 -12.25571 1.01378 1.000 43.25151 100 SER A O 1
ATOM 623 N N . SER A 1 99 ? -5.26109 -11.70381 -1.16931 1.000 40.11424 101 SER A N 1
ATOM 624 C CA . SER A 1 99 ? -6.38967 -12.53272 -1.57274 1.000 37.69982 101 SER A CA 1
ATOM 625 C C . SER A 1 99 ? -6.00956 -14.00318 -1.73576 1.000 34.78930 101 SER A C 1
ATOM 626 O O . SER A 1 99 ? -6.89296 -14.82489 -2.01327 1.000 34.35925 101 SER A O 1
ATOM 629 N N . SER A 1 100 ? -4.73304 -14.36012 -1.58245 1.000 31.54808 102 SER A N 1
ATOM 630 C CA . SER A 1 100 ? -4.28991 -15.72746 -1.82535 1.000 27.81021 102 SER A CA 1
ATOM 631 C C . SER A 1 100 ? -3.88107 -16.41026 -0.53079 1.000 22.15706 102 SER A C 1
ATOM 632 O O . SER A 1 100 ? -3.22883 -15.81117 0.32966 1.000 21.65456 102 SER A O 1
ATOM 635 N N . GLN A 1 101 ? -4.25147 -17.67580 -0.42057 1.000 19.42891 103 GLN A N 1
ATOM 636 C CA . GLN A 1 101 ? -3.68275 -18.53198 0.59984 1.000 17.88343 103 GLN A CA 1
ATOM 637 C C . GLN A 1 101 ? -2.17713 -18.66228 0.37849 1.000 16.72529 103 GLN A C 1
ATOM 638 O O . GLN A 1 101 ? -1.67357 -18.40411 -0.72126 1.000 17.63172 103 GLN A O 1
ATOM 644 N N . PRO A 1 102 ? -1.43300 -19.06681 1.41007 1.000 16.48497 104 PRO A N 1
ATOM 645 C CA . PRO A 1 102 ? -0.00556 -19.34751 1.21943 1.000 16.42237 104 PRO A CA 1
ATOM 646 C C . PRO A 1 102 ? 0.18867 -20.39437 0.13781 1.000 17.11435 104 PRO A C 1
ATOM 647 O O . PRO A 1 102 ? -0.69585 -21.21789 -0.13391 1.000 17.12062 104 PRO A O 1
ATOM 651 N N A SER A 1 103 ? 1.37382 -20.35904 -0.48086 0.560 16.60756 105 SER A N 1
ATOM 652 N N B SER A 1 103 ? 1.37361 -20.34749 -0.48351 0.440 16.74349 105 SER A N 1
ATOM 653 C CA A SER A 1 103 ? 1.73615 -21.30886 -1.52277 0.560 16.94602 105 SER A CA 1
ATOM 654 C CA B SER A 1 103 ? 1.75668 -21.27986 -1.53374 0.440 17.08281 105 SER A CA 1
ATOM 655 C C A SER A 1 103 ? 2.83968 -22.27037 -1.10870 0.560 16.72675 105 SER A C 1
ATOM 656 C C B SER A 1 103 ? 2.83374 -22.26322 -1.10749 0.440 16.85218 105 SER A C 1
ATOM 657 O O A SER A 1 103 ? 2.99011 -23.32088 -1.74079 0.560 17.92294 105 SER A O 1
ATOM 658 O O B SER A 1 103 ? 2.97914 -23.30808 -1.74973 0.440 17.89672 105 SER A O 1
ATOM 663 N N . TYR A 1 104 ? 3.57188 -21.97352 -0.03168 1.000 16.29400 106 TYR A N 1
ATOM 664 C CA . TYR A 1 104 ? 4.74339 -22.78552 0.28726 1.000 15.86496 106 TYR A CA 1
ATOM 665 C C . TYR A 1 104 ? 4.37077 -24.16049 0.81036 1.000 15.93139 106 TYR A C 1
ATOM 666 O O . TYR A 1 104 ? 5.24481 -25.02874 0.88226 1.000 16.93324 106 TYR A O 1
ATOM 675 N N . LEU A 1 105 ? 3.10789 -24.35939 1.22454 1.000 15.88993 107 LEU A N 1
ATOM 676 C CA . LEU A 1 105 ? 2.65583 -25.63916 1.75464 1.000 16.86923 107 LEU A CA 1
ATOM 677 C C . LEU A 1 105 ? 2.09905 -26.56526 0.68208 1.000 18.51448 107 LEU A C 1
ATOM 678 O O . LEU A 1 105 ? 1.71137 -27.69871 1.00425 1.000 19.71247 107 LEU A O 1
ATOM 683 N N . GLY A 1 106 ? 2.03815 -26.11655 -0.57469 1.000 18.94359 108 GLY A N 1
ATOM 684 C CA . GLY A 1 106 ? 1.53355 -26.94155 -1.65895 1.000 20.45529 108 GLY A CA 1
ATOM 685 C C . GLY A 1 106 ? 0.12087 -26.58475 -2.08134 1.000 22.30078 108 GLY A C 1
ATOM 686 O O . GLY A 1 106 ? -0.49494 -25.61315 -1.62308 1.000 21.66812 108 GLY A O 1
ATOM 687 N N . THR A 1 107 ? -0.40652 -27.44205 -2.96786 1.000 23.80207 109 THR A N 1
ATOM 688 C CA . THR A 1 107 ? -1.60709 -27.11746 -3.73740 1.000 26.30650 109 THR A CA 1
ATOM 689 C C . THR A 1 107 ? -2.87550 -27.17484 -2.89901 1.000 26.01988 109 THR A C 1
ATOM 690 O O . THR A 1 107 ? -3.72150 -26.27709 -2.99688 1.000 25.80626 109 THR A O 1
ATOM 694 N N . THR A 1 108 ? -3.04517 -28.22645 -2.08254 1.000 25.90504 110 THR A N 1
ATOM 695 C CA . THR A 1 108 ? -4.24909 -28.31314 -1.24659 1.000 25.87729 110 THR A CA 1
ATOM 696 C C . THR A 1 108 ? -4.44123 -27.05132 -0.41082 1.000 24.00117 110 THR A C 1
ATOM 697 O O . THR A 1 108 ? -5.53249 -26.46962 -0.39250 1.000 24.71884 110 THR A O 1
ATOM 701 N N . VAL A 1 109 ? -3.38133 -26.58979 0.26285 1.000 21.04647 111 VAL A N 1
ATOM 702 C CA . VAL A 1 109 ? -3.52682 -25.39530 1.08672 1.000 19.96525 111 VAL A CA 1
ATOM 703 C C . VAL A 1 109 ? -3.76854 -24.17165 0.21669 1.000 18.82445 111 VAL A C 1
ATOM 704 O O . VAL A 1 109 ? -4.60741 -23.32709 0.53725 1.000 17.82980 111 VAL A O 1
ATOM 708 N N A HIS A 1 110 ? -3.05440 -24.06812 -0.90369 0.476 19.23526 112 HIS A N 1
ATOM 709 N N B HIS A 1 110 ? -3.04988 -24.05908 -0.90394 0.524 19.11958 112 HIS A N 1
ATOM 710 C CA A HIS A 1 110 ? -3.15643 -22.86745 -1.71952 0.476 20.14492 112 HIS A CA 1
ATOM 711 C CA B HIS A 1 110 ? -3.16654 -22.85086 -1.71135 0.524 19.94503 112 HIS A CA 1
ATOM 712 C C A HIS A 1 110 ? -4.55965 -22.69187 -2.27756 0.476 20.49578 112 HIS A C 1
ATOM 713 C C B HIS A 1 110 ? -4.57382 -22.68502 -2.26015 0.524 20.37154 112 HIS A C 1
ATOM 714 O O A HIS A 1 110 ? -5.00370 -21.55820 -2.50322 0.476 21.34372 112 HIS A O 1
ATOM 715 O O B HIS A 1 110 ? -5.03352 -21.55256 -2.46210 0.524 21.18374 112 HIS A O 1
ATOM 728 N N . ASP A 1 111 ? -5.28198 -23.79209 -2.46041 1.000 20.36675 113 ASP A N 1
ATOM 729 C CA . ASP A 1 111 ? -6.61783 -23.78041 -3.03828 1.000 21.88419 113 ASP A CA 1
ATOM 730 C C . ASP A 1 111 ? -7.72966 -23.69659 -1.99179 1.000 20.12025 113 ASP A C 1
ATOM 731 O O . ASP A 1 111 ? -8.91249 -23.72935 -2.36295 1.000 21.39592 113 ASP A O 1
ATOM 736 N N . LEU A 1 112 ? -7.38696 -23.57967 -0.70883 1.000 18.13358 114 LEU A N 1
ATOM 737 C CA . LEU A 1 112 ? -8.41997 -23.56351 0.32654 1.000 16.84476 114 LEU A CA 1
ATOM 738 C C . LEU A 1 112 ? -9.30780 -22.32795 0.20694 1.000 16.97907 114 LEU A C 1
ATOM 739 O O . LEU A 1 112 ? -8.80985 -21.21721 -0.03535 1.000 18.64354 114 LEU A O 1
ATOM 744 N N . PRO A 1 113 ? -10.60150 -22.46669 0.46759 1.000 17.40801 115 PRO A N 1
ATOM 745 C CA . PRO A 1 113 ? -11.46798 -21.28588 0.53573 1.000 18.32022 115 PRO A CA 1
ATOM 746 C C . PRO A 1 113 ? -11.20710 -20.51030 1.81756 1.000 18.53117 115 PRO A C 1
ATOM 747 O O . PRO A 1 113 ? -10.68838 -21.04294 2.80471 1.000 18.96999 115 PRO A O 1
ATOM 751 N N . GLY A 1 114 ? -11.55900 -19.22330 1.77322 1.000 19.12021 116 GLY A N 1
ATOM 752 C CA . GLY A 1 114 ? -11.38625 -18.34899 2.91393 1.000 19.20961 116 GLY A CA 1
ATOM 753 C C . GLY A 1 114 ? -12.60943 -18.31776 3.81628 1.000 19.54169 116 GLY A C 1
ATOM 754 O O . GLY A 1 114 ? -13.68806 -18.81716 3.46309 1.000 22.06938 116 GLY A O 1
ATOM 755 N N . VAL A 1 115 ? -12.40058 -17.77998 5.02008 1.000 16.97559 117 VAL A N 1
ATOM 756 C CA . VAL A 1 115 ? -13.48000 -17.42438 5.94334 1.000 17.35107 117 VAL A CA 1
ATOM 757 C C . VAL A 1 115 ? -13.13491 -16.05605 6.50159 1.000 18.23458 117 VAL A C 1
ATOM 758 O O . VAL A 1 115 ? -13.02403 -15.87325 7.72062 1.000 20.39250 117 VAL A O 1
ATOM 762 N N . GLY A 1 116 ? -12.95848 -15.09821 5.62091 1.000 18.69264 118 GLY A N 1
ATOM 763 C CA . GLY A 1 116 ? -12.45757 -13.79284 6.02765 1.000 19.02226 118 GLY A CA 1
ATOM 764 C C . GLY A 1 116 ? -10.95434 -13.87016 6.21277 1.000 18.92747 118 GLY A C 1
ATOM 765 O O . GLY A 1 116 ? -10.30271 -14.81591 5.77881 1.000 18.86814 118 GLY A O 1
ATOM 766 N N . THR A 1 117 ? -10.39902 -12.84932 6.85095 1.000 20.08472 119 THR A N 1
ATOM 767 C CA . THR A 1 117 ? -8.96185 -12.73685 7.05204 1.000 19.34578 119 THR A CA 1
ATOM 768 C C . THR A 1 117 ? -8.57401 -13.15333 8.46580 1.000 18.68978 119 THR A C 1
ATOM 769 O O . THR A 1 117 ? -9.40746 -13.29372 9.36478 1.000 18.93405 119 THR A O 1
ATOM 773 N N . ARG A 1 118 ? -7.26952 -13.31713 8.66269 1.000 17.48485 120 ARG A N 1
ATOM 774 C CA . ARG A 1 118 ? -6.77128 -13.70064 9.98455 1.000 17.15345 120 ARG A CA 1
ATOM 775 C C . ARG A 1 118 ? -7.10475 -12.65762 11.04121 1.000 18.52532 120 ARG A C 1
ATOM 776 O O . ARG A 1 118 ? -7.44528 -13.01206 12.17168 1.000 19.55234 120 ARG A O 1
ATOM 784 N N A SER A 1 119 ? -7.02670 -11.37042 10.70426 0.499 20.47011 121 SER A N 1
ATOM 785 N N B SER A 1 119 ? -7.01828 -11.36739 10.69253 0.501 20.44880 121 SER A N 1
ATOM 786 C CA A SER A 1 119 ? -7.38106 -10.37934 11.71062 0.499 21.68457 121 SER A CA 1
ATOM 787 C CA B SER A 1 119 ? -7.36892 -10.33304 11.65853 0.501 21.62185 121 SER A CA 1
ATOM 788 C C A SER A 1 119 ? -8.87942 -10.14403 11.82286 0.499 21.06656 121 SER A C 1
ATOM 789 C C B SER A 1 119 ? -8.87573 -10.19631 11.83900 0.501 20.96857 121 SER A C 1
ATOM 790 O O A SER A 1 119 ? -9.32836 -9.62381 12.84924 0.499 20.71018 121 SER A O 1
ATOM 791 O O B SER A 1 119 ? -9.32904 -9.81343 12.92317 0.501 20.37056 121 SER A O 1
ATOM 796 N N . ALA A 1 120 ? -9.66052 -10.51943 10.81198 1.000 20.09344 122 ALA A N 1
ATOM 797 C CA . ALA A 1 120 ? -11.11750 -10.34292 10.83622 1.000 21.39213 122 ALA A CA 1
ATOM 798 C C . ALA A 1 120 ? -11.83062 -11.55667 10.25254 1.000 20.22707 122 ALA A C 1
ATOM 799 O O . ALA A 1 120 ? -12.42179 -11.49466 9.16540 1.000 20.80664 122 ALA A O 1
ATOM 801 N N . PRO A 1 121 ? -11.81011 -12.68399 10.96183 1.000 19.10238 123 PRO A N 1
ATOM 802 C CA . PRO A 1 121 ? -12.56853 -13.85148 10.49482 1.000 19.07895 123 PRO A CA 1
ATOM 803 C C . PRO A 1 121 ? -14.05544 -13.54704 10.37711 1.000 19.08609 123 PRO A C 1
ATOM 804 O O . PRO A 1 121 ? -14.61958 -12.75922 11.14213 1.000 21.05310 123 PRO A O 1
ATOM 808 N N . ASP A 1 122 ? -14.69826 -14.22627 9.43026 1.000 18.60134 124 ASP A N 1
ATOM 809 C CA . ASP A 1 122 ? -16.11891 -14.05869 9.14118 1.000 19.96797 124 ASP A CA 1
ATOM 810 C C . ASP A 1 122 ? -16.88348 -15.17452 9.83927 1.000 18.58544 124 ASP A C 1
ATOM 811 O O . ASP A 1 122 ? -16.88367 -16.31997 9.36613 1.000 18.40729 124 ASP A O 1
ATOM 816 N N . LEU A 1 123 ? -17.58227 -14.83416 10.93509 1.000 19.74735 125 LEU A N 1
ATOM 817 C CA . LEU A 1 123 ? -18.23007 -15.87156 11.73860 1.000 19.07185 125 LEU A CA 1
ATOM 818 C C . LEU A 1 123 ? -19.39958 -16.52164 11.00481 1.000 18.62957 125 LEU A C 1
ATOM 819 O O . LEU A 1 123 ? -19.70918 -17.69291 11.25019 1.000 18.99136 125 LEU A O 1
ATOM 824 N N . ARG A 1 124 ? -20.07276 -15.78354 10.12765 1.000 18.69926 126 ARG A N 1
ATOM 825 C CA . ARG A 1 124 ? -21.14275 -16.38400 9.34030 1.000 19.70652 126 ARG A CA 1
ATOM 826 C C . ARG A 1 124 ? -20.57513 -17.45458 8.40843 1.000 18.02118 126 ARG A C 1
ATOM 827 O O . ARG A 1 124 ? -21.12436 -18.56312 8.29193 1.000 17.96764 126 ARG A O 1
ATOM 835 N N . ALA A 1 125 ? -19.47335 -17.13188 7.72781 1.000 16.49455 127 ALA A N 1
ATOM 836 C CA . ALA A 1 125 ? -18.82863 -18.08782 6.83221 1.000 16.60167 127 ALA A CA 1
ATOM 837 C C . ALA A 1 125 ? -18.27041 -19.27416 7.60065 1.000 14.72065 127 ALA A C 1
ATOM 838 O O . ALA A 1 125 ? -18.33010 -20.41204 7.11965 1.000 15.92852 127 ALA A O 1
ATOM 840 N N . ILE A 1 126 ? -17.75076 -19.04123 8.81033 1.000 14.32415 128 ILE A N 1
ATOM 841 C CA . ILE A 1 126 ? -17.28675 -20.15315 9.63586 1.000 14.42289 128 ILE A CA 1
ATOM 842 C C . ILE A 1 126 ? -18.43928 -21.09158 9.98421 1.000 14.70226 128 ILE A C 1
ATOM 843 O O . ILE A 1 126 ? -18.33116 -22.32134 9.82482 1.000 14.98591 128 ILE A O 1
ATOM 848 N N . ALA A 1 127 ? -19.56635 -20.53406 10.45379 1.000 14.29093 129 ALA A N 1
ATOM 849 C CA . ALA A 1 127 ? -20.71556 -21.38693 10.75954 1.000 14.52676 129 ALA A CA 1
ATOM 850 C C . ALA A 1 127 ? -21.20313 -22.13290 9.51783 1.000 14.74561 129 ALA A C 1
ATOM 851 O O . ALA A 1 127 ? -21.56317 -23.31741 9.59757 1.000 16.09985 129 ALA A O 1
ATOM 853 N N . ALA A 1 128 ? -21.19615 -21.46367 8.35869 1.000 15.26253 130 ALA A N 1
ATOM 854 C CA . ALA A 1 128 ? -21.67496 -22.09539 7.12829 1.000 15.96320 130 ALA A CA 1
ATOM 855 C C . ALA A 1 128 ? -20.74992 -23.20586 6.63905 1.000 15.21389 130 ALA A C 1
ATOM 856 O O . ALA A 1 128 ? -21.17782 -24.02646 5.80969 1.000 16.87887 130 ALA A O 1
ATOM 858 N N . ALA A 1 129 ? -19.50579 -23.25719 7.13988 1.000 14.28658 131 ALA A N 1
ATOM 859 C CA . ALA A 1 129 ? -18.59773 -24.34933 6.81439 1.000 13.91375 131 ALA A CA 1
ATOM 860 C C . ALA A 1 129 ? -18.82584 -25.57826 7.68213 1.000 13.66798 131 ALA A C 1
ATOM 861 O O . ALA A 1 129 ? -18.21072 -26.61348 7.42267 1.000 15.82009 131 ALA A O 1
ATOM 863 N N . HIS A 1 130 ? -19.68858 -25.48838 8.68905 1.000 13.53601 132 HIS A N 1
ATOM 864 C CA . HIS A 1 130 ? -20.00879 -26.60609 9.57765 1.000 13.01041 132 HIS A CA 1
ATOM 865 C C . HIS A 1 130 ? -18.77152 -27.30287 10.14611 1.000 12.54387 132 HIS A C 1
ATOM 866 O O . HIS A 1 130 ? -18.66264 -28.53362 10.09084 1.000 14.45285 132 HIS A O 1
ATOM 873 N N . PRO A 1 131 ? -17.84027 -26.56313 10.73501 1.000 12.30110 133 PRO A N 1
ATOM 874 C CA . PRO A 1 131 ? -16.63684 -27.21226 11.26322 1.000 11.74605 133 PRO A CA 1
ATOM 875 C C . PRO A 1 131 ? -16.94939 -28.13103 12.42893 1.000 12.07907 133 PRO A C 1
ATOM 876 O O . PRO A 1 131 ? -17.89567 -27.92026 13.20294 1.000 13.42980 133 PRO A O 1
ATOM 880 N N . ASP A 1 132 ? -16.10488 -29.14324 12.57846 1.000 12.68979 134 ASP A N 1
ATOM 881 C CA . ASP A 1 132 ? -16.08769 -29.90764 13.82544 1.000 11.85556 134 ASP A CA 1
ATOM 882 C C . ASP A 1 132 ? -14.91901 -29.52373 14.72702 1.000 12.21016 134 ASP A C 1
ATOM 883 O O . ASP A 1 132 ? -14.80904 -30.03785 15.85585 1.000 13.17002 134 ASP A O 1
ATOM 888 N N . LEU A 1 133 ? -14.06208 -28.62180 14.25644 1.000 11.92109 135 LEU A N 1
ATOM 889 C CA . LEU A 1 133 ? -12.95203 -28.11086 15.05482 1.000 10.42730 135 LEU A CA 1
ATOM 890 C C . LEU A 1 133 ? -12.57053 -26.76515 14.46375 1.000 10.74395 135 LEU A C 1
ATOM 891 O O . LEU A 1 133 ? -12.47052 -26.63341 13.23312 1.000 11.41904 135 LEU A O 1
ATOM 896 N N . ILE A 1 134 ? -12.36937 -25.77728 15.32931 1.000 10.75554 136 ILE A N 1
ATOM 897 C CA . ILE A 1 134 ? -11.84404 -24.48235 14.92935 1.000 10.60432 136 ILE A CA 1
ATOM 898 C C . ILE A 1 134 ? -10.51755 -24.28296 15.64993 1.000 9.94233 136 ILE A C 1
ATOM 899 O O . ILE A 1 134 ? -10.45266 -24.43952 16.87836 1.000 11.58471 136 ILE A O 1
ATOM 904 N N . LEU A 1 135 ? -9.47841 -23.88066 14.90420 1.000 10.21393 137 LEU A N 1
ATOM 905 C CA . LEU A 1 135 ? -8.18590 -23.53507 15.48717 1.000 10.47630 137 LEU A CA 1
ATOM 906 C C . LEU A 1 135 ? -7.93788 -22.05413 15.24588 1.000 11.62851 137 LEU A C 1
ATOM 907 O O . LEU A 1 135 ? -8.14432 -21.56822 14.12774 1.000 12.51974 137 LEU A O 1
ATOM 912 N N . GLY A 1 136 ? -7.52828 -21.33407 16.29709 1.000 10.84751 138 GLY A N 1
ATOM 913 C CA . GLY A 1 136 ? -7.21036 -19.93122 16.16982 1.000 11.34594 138 GLY A CA 1
ATOM 914 C C . GLY A 1 136 ? -6.14250 -19.51208 17.13473 1.000 11.02919 138 GLY A C 1
ATOM 915 O O . GLY A 1 136 ? -5.57829 -20.35701 17.84745 1.000 11.56001 138 GLY A O 1
ATOM 916 N N . SER A 1 137 ? -5.85695 -18.21123 17.17317 1.000 11.33631 139 SER A N 1
ATOM 917 C CA . SER A 1 137 ? -4.75776 -17.71324 17.98329 1.000 12.09422 139 SER A CA 1
ATOM 918 C C . SER A 1 137 ? -5.23543 -16.59425 18.89668 1.000 12.57898 139 SER A C 1
ATOM 919 O O . SER A 1 137 ? -5.80310 -15.60150 18.41962 1.000 13.25135 139 SER A O 1
ATOM 922 N N . GLN A 1 138 ? -4.93942 -16.73170 20.19864 1.000 11.06203 140 GLN A N 1
ATOM 923 C CA . GLN A 1 138 ? -5.19064 -15.66647 21.16280 1.000 11.88388 140 GLN A CA 1
ATOM 924 C C . GLN A 1 138 ? -4.40984 -14.40009 20.83115 1.000 13.14147 140 GLN A C 1
ATOM 925 O O . GLN A 1 138 ? -4.82647 -13.30778 21.23526 1.000 15.55082 140 GLN A O 1
ATOM 931 N N . GLY A 1 139 ? -3.30117 -14.51665 20.09053 1.000 13.33453 141 GLY A N 1
ATOM 932 C CA . GLY A 1 139 ? -2.57235 -13.32439 19.68381 1.000 14.72566 141 GLY A CA 1
ATOM 933 C C . GLY A 1 139 ? -3.12349 -12.61437 18.46375 1.000 16.40993 141 GLY A C 1
ATOM 934 O O . GLY A 1 139 ? -2.72594 -11.47162 18.20878 1.000 20.67055 141 GLY A O 1
ATOM 935 N N . LEU A 1 140 ? -4.02676 -13.24110 17.71225 1.000 14.64963 142 LEU A N 1
ATOM 936 C CA . LEU A 1 140 ? -4.59135 -12.64264 16.51347 1.000 15.52052 142 LEU A CA 1
ATOM 937 C C . LEU A 1 140 ? -6.03067 -12.21206 16.69008 1.000 15.08685 142 LEU A C 1
ATOM 938 O O . LEU A 1 140 ? -6.41714 -11.16339 16.17341 1.000 16.92084 142 LEU A O 1
ATOM 943 N N . THR A 1 141 ? -6.84403 -13.01100 17.38738 1.000 13.98651 143 THR A N 1
ATOM 944 C CA . THR A 1 141 ? -8.25089 -12.68889 17.60881 1.000 14.11303 143 THR A CA 1
ATOM 945 C C . THR A 1 141 ? -8.60070 -12.90665 19.07640 1.000 14.51767 143 THR A C 1
ATOM 946 O O . THR A 1 141 ? -9.43907 -13.75141 19.41988 1.000 14.09572 143 THR A O 1
ATOM 950 N N . PRO A 1 142 ? -7.98793 -12.12187 19.96885 1.000 15.49055 144 PRO A N 1
ATOM 951 C CA . PRO A 1 142 ? -8.24563 -12.27732 21.40178 1.000 16.11736 144 PRO A CA 1
ATOM 952 C C . PRO A 1 142 ? -9.66489 -11.97174 21.80435 1.000 15.94313 144 PRO A C 1
ATOM 953 O O . PRO A 1 142 ? -10.02783 -12.25755 22.94780 1.000 17.26422 144 PRO A O 1
ATOM 957 N N . GLN A 1 143 ? -10.47241 -11.41187 20.91520 1.000 14.73435 145 GLN A N 1
ATOM 958 C CA . GLN A 1 143 ? -11.83930 -11.04067 21.23953 1.000 15.48633 145 GLN A CA 1
ATOM 959 C C . GLN A 1 143 ? -12.87582 -12.01287 20.68883 1.000 14.41885 145 GLN A C 1
ATOM 960 O O . GLN A 1 143 ? -14.07587 -11.80819 20.92900 1.000 14.65259 145 GLN A O 1
ATOM 966 N N . LEU A 1 144 ? -12.45049 -13.07225 19.97933 1.000 14.35721 146 LEU A N 1
ATOM 967 C CA . LEU A 1 144 ? -13.39774 -13.94601 19.28605 1.000 14.30605 146 LEU A CA 1
ATOM 968 C C . LEU A 1 144 ? -13.65791 -15.29143 19.94977 1.000 13.40535 146 LEU A C 1
ATOM 969 O O . LEU A 1 144 ? -14.45050 -16.06894 19.40267 1.000 13.87009 146 LEU A O 1
ATOM 974 N N . TYR A 1 145 ? -12.97660 -15.64283 21.04697 1.000 13.06728 147 TYR A N 1
ATOM 975 C CA . TYR A 1 145 ? -13.07588 -17.02648 21.52591 1.000 13.03725 147 TYR A CA 1
ATOM 976 C C . TYR A 1 145 ? -14.50631 -17.47506 21.82813 1.000 13.94076 147 TYR A C 1
ATOM 977 O O . TYR A 1 145 ? -14.92314 -18.52657 21.30869 1.000 14.02095 147 TYR A O 1
ATOM 986 N N . PRO A 1 146 ? -15.30584 -16.76526 22.63230 1.000 14.45458 148 PRO A N 1
ATOM 987 C CA . PRO A 1 146 ? -16.63328 -17.33665 22.95030 1.000 15.42634 148 PRO A CA 1
ATOM 988 C C . PRO A 1 146 ? -17.49497 -17.54845 21.72498 1.000 15.59087 148 PRO A C 1
ATOM 989 O O . PRO A 1 146 ? -18.22062 -18.54918 21.64498 1.000 15.32421 148 PRO A O 1
ATOM 993 N N . GLN A 1 147 ? -17.43942 -16.63078 20.75490 1.000 15.01865 149 GLN A N 1
ATOM 994 C CA . GLN A 1 147 ? -18.28406 -16.79494 19.57632 1.000 15.88345 149 GLN A CA 1
ATOM 995 C C . GLN A 1 147 ? -17.83635 -17.97614 18.72819 1.000 15.06738 149 GLN A C 1
ATOM 996 O O . GLN A 1 147 ? -18.66907 -18.68989 18.15949 1.000 16.52522 149 GLN A O 1
ATOM 1002 N N . LEU A 1 148 ? -16.52649 -18.20668 18.63859 1.000 13.77284 150 LEU A N 1
ATOM 1003 C CA . LEU A 1 148 ? -16.05431 -19.38060 17.91308 1.000 13.27971 150 LEU A CA 1
ATOM 1004 C C . LEU A 1 148 ? -16.43384 -20.66651 18.64883 1.000 13.48259 150 LEU A C 1
ATOM 1005 O O . LEU A 1 148 ? -16.90522 -21.63209 18.03322 1.000 13.34183 150 LEU A O 1
ATOM 1010 N N . ALA A 1 149 ? -16.25233 -20.68932 19.96500 1.000 13.10038 151 ALA A N 1
ATOM 1011 C CA . ALA A 1 149 ? -16.57955 -21.88410 20.75023 1.000 14.19831 151 ALA A CA 1
ATOM 1012 C C . ALA A 1 149 ? -18.06757 -22.20598 20.69145 1.000 15.76738 151 ALA A C 1
ATOM 1013 O O . ALA A 1 149 ? -18.45798 -23.37400 20.81822 1.000 17.25040 151 ALA A O 1
ATOM 1015 N N . ALA A 1 150 ? -18.91432 -21.19136 20.49122 1.000 14.50163 152 ALA A N 1
ATOM 1016 C CA . ALA A 1 150 ? -20.33488 -21.46955 20.36099 1.000 15.91629 152 ALA A CA 1
ATOM 1017 C C . ALA A 1 150 ? -20.65000 -22.20985 19.07443 1.000 15.96913 152 ALA A C 1
ATOM 1018 O O . ALA A 1 150 ? -21.68370 -22.89192 19.01971 1.000 18.07627 152 ALA A O 1
ATOM 1020 N N . ILE A 1 151 ? -19.78629 -22.09613 18.04723 1.000 15.13881 153 ILE A N 1
ATOM 1021 C CA . ILE A 1 151 ? -20.00476 -22.77316 16.76471 1.000 15.03231 153 ILE A CA 1
ATOM 1022 C C . ILE A 1 151 ? -19.51472 -24.21465 16.81205 1.000 14.81247 153 ILE A C 1
ATOM 1023 O O . ILE A 1 151 ? -20.20650 -25.13548 16.35566 1.000 16.27179 153 ILE A O 1
ATOM 1028 N N . ALA A 1 152 ? -18.30695 -24.44188 17.33190 1.000 13.70772 154 ALA A N 1
ATOM 1029 C CA . ALA A 1 152 ? -17.69679 -25.77363 17.31266 1.000 13.30652 154 ALA A CA 1
ATOM 1030 C C . ALA A 1 152 ? -16.58598 -25.77868 18.33902 1.000 12.52740 154 ALA A C 1
ATOM 1031 O O . ALA A 1 152 ? -16.13864 -24.71034 18.75521 1.000 13.14602 154 ALA A O 1
ATOM 1033 N N . PRO A 1 153 ? -16.09646 -26.95690 18.73302 1.000 12.32899 155 PRO A N 1
ATOM 1034 C CA . PRO A 1 153 ? -14.92121 -27.02318 19.60358 1.000 12.45398 155 PRO A CA 1
ATOM 1035 C C . PRO A 1 153 ? -13.79645 -26.15958 19.04583 1.000 11.27280 155 PRO A C 1
ATOM 1036 O O . PRO A 1 153 ? -13.39642 -26.30841 17.88480 1.000 11.75529 155 PRO A O 1
ATOM 1040 N N . THR A 1 154 ? -13.29382 -25.24178 19.87377 1.000 12.06503 156 THR A N 1
ATOM 1041 C CA . THR A 1 154 ? -12.31797 -24.24086 19.45393 1.000 11.63782 156 THR A CA 1
ATOM 1042 C C . THR A 1 154 ? -11.11228 -24.29401 20.37432 1.000 11.88558 156 THR A C 1
ATOM 1043 O O . THR A 1 154 ? -11.25816 -24.25492 21.60273 1.000 13.07058 156 THR A O 1
ATOM 1047 N N . VAL A 1 155 ? -9.92431 -24.36829 19.78481 1.000 10.96419 157 VAL A N 1
ATOM 1048 C CA . VAL A 1 155 ? -8.68959 -24.30111 20.54644 1.000 10.79424 157 VAL A CA 1
ATOM 1049 C C . VAL A 1 155 ? -7.88439 -23.10615 20.06642 1.000 11.79041 157 VAL A C 1
ATOM 1050 O O . VAL A 1 155 ? -7.66832 -22.93351 18.85500 1.000 12.26894 157 VAL A O 1
ATOM 1054 N N . PHE A 1 156 ? -7.42475 -22.29675 21.01241 1.000 11.41034 158 PHE A N 1
ATOM 1055 C CA . PHE A 1 156 ? -6.53201 -21.19384 20.70804 1.000 10.98412 158 PHE A CA 1
ATOM 1056 C C . PHE A 1 156 ? -5.11714 -21.52252 21.15106 1.000 11.87563 158 PHE A C 1
ATOM 1057 O O . PHE A 1 156 ? -4.90226 -21.99828 22.27005 1.000 12.33142 158 PHE A O 1
ATOM 1065 N N . THR A 1 157 ? -4.15965 -21.23203 20.28150 1.000 11.59421 159 THR A N 1
ATOM 1066 C CA . THR A 1 157 ? -2.75020 -21.20244 20.64211 1.000 12.26435 159 THR A CA 1
ATOM 1067 C C . THR A 1 157 ? -2.32270 -19.75078 20.83180 1.000 12.45596 159 THR A C 1
ATOM 1068 O O . THR A 1 157 ? -3.12606 -18.81624 20.71228 1.000 12.98227 159 THR A O 1
ATOM 1072 N N . ALA A 1 158 ? -1.03759 -19.56306 21.14441 1.000 13.13534 160 ALA A N 1
ATOM 1073 C CA . ALA A 1 158 ? -0.50102 -18.23439 21.40528 1.000 13.72170 160 ALA A CA 1
ATOM 1074 C C . ALA A 1 158 ? -0.30178 -17.48688 20.08428 1.000 13.02652 160 ALA A C 1
ATOM 1075 O O . ALA A 1 158 ? -0.55375 -18.02238 18.99952 1.000 14.12729 160 ALA A O 1
ATOM 1077 N N . ALA A 1 159 ? 0.17871 -16.24907 20.15773 1.000 14.09004 161 ALA A N 1
ATOM 1078 C CA . ALA A 1 159 ? 0.58218 -15.54900 18.94567 1.000 14.17795 161 ALA A CA 1
ATOM 1079 C C . ALA A 1 159 ? 1.56571 -16.39475 18.13217 1.000 13.77367 161 ALA A C 1
ATOM 1080 O O . ALA A 1 159 ? 2.45657 -17.04448 18.70534 1.000 14.47477 161 ALA A O 1
ATOM 1082 N N . PRO A 1 160 ? 1.48290 -16.36547 16.80638 1.000 14.33161 162 PRO A N 1
ATOM 1083 C CA . PRO A 1 160 ? 2.56449 -16.95057 15.99637 1.000 14.20413 162 PRO A CA 1
ATOM 1084 C C . PRO A 1 160 ? 3.86963 -16.19698 16.20734 1.000 14.96764 162 PRO A C 1
ATOM 1085 O O . PRO A 1 160 ? 3.88407 -14.98871 16.48529 1.000 16.63129 162 PRO A O 1
ATOM 1089 N N . GLY A 1 161 ? 4.97042 -16.92189 16.07038 1.000 14.92331 163 GLY A N 1
ATOM 1090 C CA . GLY A 1 161 ? 6.27400 -16.29019 16.15563 1.000 16.46285 163 GLY A CA 1
ATOM 1091 C C . GLY A 1 161 ? 7.29310 -17.14085 16.87926 1.000 15.76189 163 GLY A C 1
ATOM 1092 O O . GLY A 1 161 ? 7.42203 -18.33153 16.59006 1.000 14.82771 163 GLY A O 1
ATOM 1093 N N . ALA A 1 162 ? 8.02796 -16.52718 17.81853 1.000 16.60713 164 ALA A N 1
ATOM 1094 C CA . ALA A 1 162 ? 9.10867 -17.21932 18.52364 1.000 17.94851 164 ALA A CA 1
ATOM 1095 C C . ALA A 1 162 ? 8.62102 -18.45285 19.28299 1.000 18.24183 164 ALA A C 1
ATOM 1096 O O . ALA A 1 162 ? 9.39852 -19.39399 19.48152 1.000 18.86163 164 ALA A O 1
ATOM 1098 N N . ASP A 1 163 ? 7.36031 -18.46936 19.73177 1.000 18.45742 165 ASP A N 1
ATOM 1099 C CA . ASP A 1 163 ? 6.80069 -19.58853 20.48837 1.000 17.95897 165 ASP A CA 1
ATOM 1100 C C . ASP A 1 163 ? 6.20638 -20.66323 19.57989 1.000 15.81464 165 ASP A C 1
ATOM 1101 O O . ASP A 1 163 ? 5.30859 -21.40688 19.99783 1.000 15.15615 165 ASP A O 1
ATOM 1106 N N . TRP A 1 164 ? 6.72679 -20.78634 18.35756 1.000 14.67363 166 TRP A N 1
ATOM 1107 C CA . TRP A 1 164 ? 6.11917 -21.66541 17.36026 1.000 13.70217 166 TRP A CA 1
ATOM 1108 C C . TRP A 1 164 ? 6.07923 -23.12941 17.81260 1.000 13.09209 166 TRP A C 1
ATOM 1109 O O . TRP A 1 164 ? 5.13998 -23.85234 17.46698 1.000 13.75040 166 TRP A O 1
ATOM 1120 N N . GLU A 1 165 ? 7.07916 -23.59938 18.56718 1.000 13.07323 167 GLU A N 1
ATOM 1121 C CA . GLU A 1 165 ? 7.04257 -25.01034 18.95522 1.000 14.24131 167 GLU A CA 1
ATOM 1122 C C . GLU A 1 165 ? 5.88695 -25.28590 19.90035 1.000 13.73387 167 GLU A C 1
ATOM 1123 O O . GLU A 1 165 ? 5.18847 -26.29588 19.74346 1.000 14.33189 167 GLU A O 1
ATOM 1129 N N . ASN A 1 166 ? 5.66067 -24.39595 20.87309 1.000 14.19011 168 ASN A N 1
ATOM 1130 C CA . ASN A 1 166 ? 4.50897 -24.57691 21.75385 1.000 14.47814 168 ASN A CA 1
ATOM 1131 C C . ASN A 1 166 ? 3.19042 -24.42715 20.99795 1.000 14.05477 168 ASN A C 1
ATOM 1132 O O . ASN A 1 166 ? 2.21084 -25.10710 21.31866 1.000 14.45511 168 ASN A O 1
ATOM 1137 N N . ASN A 1 167 ? 3.13868 -23.57654 19.97135 1.000 12.75110 169 ASN A N 1
ATOM 1138 C CA . ASN A 1 167 ? 1.91497 -23.49903 19.17874 1.000 12.29757 169 ASN A CA 1
ATOM 1139 C C . ASN A 1 167 ? 1.66476 -24.81800 18.46685 1.000 11.94881 169 ASN A C 1
ATOM 1140 O O . ASN A 1 167 ? 0.51592 -25.28924 18.40168 1.000 12.71603 169 ASN A O 1
ATOM 1145 N N . LEU A 1 168 ? 2.73182 -25.43181 17.92161 1.000 11.99021 170 LEU A N 1
ATOM 1146 C CA . LEU A 1 168 ? 2.59656 -26.74654 17.30940 1.000 12.36572 170 LEU A CA 1
ATOM 1147 C C . LEU A 1 168 ? 2.13919 -27.78710 18.33581 1.000 12.45403 170 LEU A C 1
ATOM 1148 O O . LEU A 1 168 ? 1.26362 -28.60851 18.03767 1.000 12.76829 170 LEU A O 1
ATOM 1153 N N . ARG A 1 169 ? 2.69048 -27.75311 19.56053 1.000 12.63516 171 ARG A N 1
ATOM 1154 C CA . ARG A 1 169 ? 2.20324 -28.65378 20.60820 1.000 12.35813 171 ARG A CA 1
ATOM 1155 C C . ARG A 1 169 ? 0.71056 -28.45703 20.86833 1.000 12.09803 171 ARG A C 1
ATOM 1156 O O . ARG A 1 169 ? -0.02162 -29.43033 21.10351 1.000 14.30500 171 ARG A O 1
ATOM 1164 N N . GLY A 1 170 ? 0.24562 -27.20608 20.85180 1.000 12.84830 172 GLY A N 1
ATOM 1165 C CA . GLY A 1 170 ? -1.16713 -26.94622 21.06838 1.000 12.87972 172 GLY A CA 1
ATOM 1166 C C . GLY A 1 170 ? -2.02718 -27.52774 19.96177 1.000 12.47250 172 GLY A C 1
ATOM 1167 O O . GLY A 1 170 ? -3.08750 -28.09170 20.22614 1.000 13.96415 172 GLY A O 1
ATOM 1168 N N . VAL A 1 171 ? -1.57986 -27.39859 18.69914 1.000 12.14981 173 VAL A N 1
ATOM 1169 C CA . VAL A 1 171 ? -2.29877 -28.04214 17.59776 1.000 12.39254 173 VAL A CA 1
ATOM 1170 C C . VAL A 1 171 ? -2.26801 -29.55732 17.74959 1.000 13.08011 173 VAL A C 1
ATOM 1171 O O . VAL A 1 171 ? -3.26478 -30.23442 17.47604 1.000 13.10669 173 VAL A O 1
ATOM 1175 N N . GLY A 1 172 ? -1.13245 -30.11300 18.19512 1.000 12.93392 174 GLY A N 1
ATOM 1176 C CA . GLY A 1 172 ? -1.07472 -31.55545 18.44473 1.000 13.06812 174 GLY A CA 1
ATOM 1177 C C . GLY A 1 172 ? -2.13796 -32.02385 19.41778 1.000 13.93165 174 GLY A C 1
ATOM 1178 O O . GLY A 1 172 ? -2.87083 -32.97228 19.13735 1.000 14.17136 174 GLY A O 1
ATOM 1179 N N . ALA A 1 173 ? -2.25981 -31.34585 20.57082 1.000 13.76303 175 ALA A N 1
ATOM 1180 C CA . ALA A 1 173 ? -3.28208 -31.76726 21.51714 1.000 13.69366 175 ALA A CA 1
ATOM 1181 C C . ALA A 1 173 ? -4.69073 -31.55131 20.94822 1.000 12.55387 175 ALA A C 1
ATOM 1182 O O . ALA A 1 173 ? -5.60215 -32.38256 21.16753 1.000 14.00129 175 ALA A O 1
ATOM 1184 N N . ALA A 1 174 ? -4.88544 -30.44653 20.21889 1.000 12.30408 176 ALA A N 1
ATOM 1185 C CA . ALA A 1 174 ? -6.18866 -30.13559 19.63799 1.000 11.97948 176 ALA A CA 1
ATOM 1186 C C . ALA A 1 174 ? -6.62217 -31.15583 18.59425 1.000 11.93402 176 ALA A C 1
ATOM 1187 O O . ALA A 1 174 ? -7.81530 -31.20813 18.27061 1.000 13.02611 176 ALA A O 1
ATOM 1189 N N . THR A 1 175 ? -5.68195 -31.90935 18.00733 1.000 12.65740 177 THR A N 1
ATOM 1190 C CA . THR A 1 175 ? -5.99419 -32.89919 16.97343 1.000 13.10091 177 THR A CA 1
ATOM 1191 C C . THR A 1 175 ? -5.67905 -34.31126 17.43571 1.000 13.78740 177 THR A C 1
ATOM 1192 O O . THR A 1 175 ? -5.61412 -35.23387 16.60977 1.000 15.69676 177 THR A O 1
ATOM 1196 N N . ALA A 1 176 ? -5.45623 -34.50023 18.73778 1.000 14.03875 178 ALA A N 1
ATOM 1197 C CA . ALA A 1 176 ? -5.23642 -35.84180 19.29659 1.000 14.95028 178 ALA A CA 1
ATOM 1198 C C . ALA A 1 176 ? -3.95537 -36.47545 18.76460 1.000 15.77061 178 ALA A C 1
ATOM 1199 O O . ALA A 1 176 ? -3.88780 -37.70161 18.59059 1.000 16.52602 178 ALA A O 1
ATOM 1201 N N . ARG A 1 177 ? -2.94438 -35.64631 18.49646 1.000 16.32181 179 ARG A N 1
ATOM 1202 C CA . ARG A 1 177 ? -1.66866 -36.04801 17.88295 1.000 16.25489 179 ARG A CA 1
ATOM 1203 C C . ARG A 1 177 ? -0.49884 -35.57008 18.71625 1.000 14.93854 179 ARG A C 1
ATOM 1204 O O . ARG A 1 177 ? 0.48412 -35.00134 18.21349 1.000 15.45107 179 ARG A O 1
ATOM 1212 N N . ILE A 1 178 ? -0.59681 -35.81689 20.02537 1.000 15.63746 180 ILE A N 1
ATOM 1213 C CA . ILE A 1 178 ? 0.43508 -35.37481 20.95242 1.000 16.20899 180 ILE A CA 1
ATOM 1214 C C . ILE A 1 178 ? 1.74615 -36.09318 20.68677 1.000 15.68741 180 ILE A C 1
ATOM 1215 O O . ILE A 1 178 ? 2.80252 -35.45839 20.61402 1.000 15.97240 180 ILE A O 1
ATOM 1220 N N . ALA A 1 179 ? 1.71093 -37.42942 20.58551 1.000 16.70171 181 ALA A N 1
ATOM 1221 C CA . ALA A 1 179 ? 2.94569 -38.18134 20.33388 1.000 17.31246 181 ALA A CA 1
ATOM 1222 C C . ALA A 1 179 ? 3.53372 -37.84959 18.96726 1.000 17.52909 181 ALA A C 1
ATOM 1223 O O . ALA A 1 179 ? 4.75868 -37.72064 18.82281 1.000 18.30036 181 ALA A O 1
ATOM 1225 N N . ALA A 1 180 ? 2.67797 -37.71514 17.94822 1.000 17.40867 182 ALA A N 1
ATOM 1226 C CA . ALA A 1 180 ? 3.16629 -37.33920 16.62439 1.000 16.54359 182 ALA A CA 1
ATOM 1227 C C . ALA A 1 180 ? 3.89811 -36.00428 16.65820 1.000 16.15818 182 ALA A C 1
ATOM 1228 O O . ALA A 1 180 ? 4.97828 -35.86418 16.07506 1.000 17.94132 182 ALA A O 1
ATOM 1230 N N . VAL A 1 181 ? 3.32636 -35.00203 17.33421 1.000 14.76568 183 VAL A N 1
ATOM 1231 C CA . VAL A 1 181 ? 4.00996 -33.71165 17.41084 1.000 15.10594 183 VAL A CA 1
ATOM 1232 C C . VAL A 1 181 ? 5.30073 -33.81690 18.21636 1.000 16.13291 183 VAL A C 1
ATOM 1233 O O . VAL A 1 181 ? 6.31073 -33.18118 17.86812 1.000 16.27204 183 VAL A O 1
ATOM 1237 N N A ASP A 1 182 ? 5.30051 -34.60418 19.30665 0.685 16.36080 184 ASP A N 1
ATOM 1238 N N B ASP A 1 182 ? 5.29807 -34.60298 19.29852 0.315 17.68927 184 ASP A N 1
ATOM 1239 C CA A ASP A 1 182 ? 6.52946 -34.73108 20.08323 0.685 17.47484 184 ASP A CA 1
ATOM 1240 C CA B ASP A 1 182 ? 6.51650 -34.74293 20.08825 0.315 19.60868 184 ASP A CA 1
ATOM 1241 C C A ASP A 1 182 ? 7.64455 -35.30590 19.21998 0.685 18.29063 184 ASP A C 1
ATOM 1242 C C B ASP A 1 182 ? 7.64163 -35.32781 19.24465 0.315 19.49035 184 ASP A C 1
ATOM 1243 O O A ASP A 1 182 ? 8.79120 -34.83833 19.27359 0.685 18.68646 184 ASP A O 1
ATOM 1244 O O B ASP A 1 182 ? 8.79671 -34.89421 19.34348 0.315 19.79737 184 ASP A O 1
ATOM 1253 N N . ALA A 1 183 ? 7.31360 -36.29309 18.38493 1.000 19.17727 185 ALA A N 1
ATOM 1254 C CA . ALA A 1 183 ? 8.31814 -36.87692 17.50537 1.000 20.61876 185 ALA A CA 1
ATOM 1255 C C . ALA A 1 183 ? 8.76571 -35.88304 16.43695 1.000 19.72924 185 ALA A C 1
ATOM 1256 O O . ALA A 1 183 ? 9.94872 -35.84924 16.07759 1.000 20.93940 185 ALA A O 1
ATOM 1258 N N . LEU A 1 184 ? 7.85396 -35.04311 15.92929 1.000 17.77506 186 LEU A N 1
ATOM 1259 C CA . LEU A 1 184 ? 8.29106 -34.03669 14.96272 1.000 17.85688 186 LEU A CA 1
ATOM 1260 C C . LEU A 1 184 ? 9.26179 -33.06093 15.59788 1.000 16.77087 186 LEU A C 1
ATOM 1261 O O . LEU A 1 184 ? 10.24412 -32.64965 14.96522 1.000 16.90975 186 LEU A O 1
ATOM 1266 N N . ILE A 1 185 ? 8.97956 -32.64026 16.84066 1.000 16.70459 187 ILE A N 1
ATOM 1267 C CA . ILE A 1 185 ? 9.82608 -31.64191 17.49289 1.000 16.13987 187 ILE A CA 1
ATOM 1268 C C . ILE A 1 185 ? 11.17981 -32.23803 17.84698 1.000 17.09961 187 ILE A C 1
ATOM 1269 O O . ILE A 1 185 ? 12.21671 -31.60169 17.62502 1.000 17.43275 187 ILE A O 1
ATOM 1274 N N . THR A 1 186 ? 11.19700 -33.47228 18.38009 1.000 19.19445 188 THR A N 1
ATOM 1275 C CA . THR A 1 186 ? 12.46411 -34.16442 18.62677 1.000 20.58320 188 THR A CA 1
ATOM 1276 C C . THR A 1 186 ? 13.27680 -34.30315 17.34039 1.000 21.15082 188 THR A C 1
ATOM 1277 O O . THR A 1 186 ? 14.48306 -34.02330 17.31889 1.000 21.48609 188 THR A O 1
ATOM 1281 N N . GLY A 1 187 ? 12.62609 -34.73142 16.25643 1.000 20.26471 189 GLY A N 1
ATOM 1282 C CA . GLY A 1 187 ? 13.33113 -34.88937 14.99573 1.000 20.21214 189 GLY A CA 1
ATOM 1283 C C . GLY A 1 187 ? 13.88277 -33.57501 14.47813 1.000 19.47667 189 GLY A C 1
ATOM 1284 O O . GLY A 1 187 ? 15.00070 -33.52266 13.94286 1.000 18.97800 189 GLY A O 1
ATOM 1285 N N . PHE A 1 188 ? 13.10252 -32.49601 14.62656 1.000 18.24332 190 PHE A N 1
ATOM 1286 C CA . PHE A 1 188 ? 13.58121 -31.19703 14.19169 1.000 17.08114 190 PHE A CA 1
ATOM 1287 C C . PHE A 1 188 ? 14.77867 -30.73829 15.01223 1.000 17.50193 190 PHE A C 1
ATOM 1288 O O . PHE A 1 188 ? 15.74694 -30.19539 14.45639 1.000 18.01600 190 PHE A O 1
ATOM 1296 N N . ALA A 1 189 ? 14.71803 -30.90520 16.33294 1.000 18.61128 191 ALA A N 1
ATOM 1297 C CA . ALA A 1 189 ? 15.82766 -30.46096 17.17504 1.000 19.97747 191 ALA A CA 1
ATOM 1298 C C . ALA A 1 189 ? 17.11548 -31.18340 16.79670 1.000 20.77064 191 ALA A C 1
ATOM 1299 O O . ALA A 1 189 ? 18.18824 -30.57150 16.73368 1.000 20.15681 191 ALA A O 1
ATOM 1301 N N . GLU A 1 190 ? 17.02236 -32.48779 16.53647 1.000 21.52057 192 GLU A N 1
ATOM 1302 C CA . GLU A 1 190 ? 18.20155 -33.25168 16.15787 1.000 23.24815 192 GLU A CA 1
ATOM 1303 C C . GLU A 1 190 ? 18.74342 -32.78714 14.81406 1.000 21.15999 192 GLU A C 1
ATOM 1304 O O . GLU A 1 190 ? 19.96619 -32.62426 14.64221 1.000 21.34589 192 GLU A O 1
ATOM 1310 N N . HIS A 1 191 ? 17.83926 -32.54449 13.86189 1.000 19.91966 193 HIS A N 1
ATOM 1311 C CA . HIS A 1 191 ? 18.23637 -32.07513 12.54131 1.000 18.92376 193 HIS A CA 1
ATOM 1312 C C . HIS A 1 191 ? 18.89924 -30.70661 12.62546 1.000 18.07160 193 HIS A C 1
ATOM 1313 O O . HIS A 1 191 ? 19.96328 -30.48039 12.03522 1.000 17.54850 193 HIS A O 1
ATOM 1320 N N . ALA A 1 192 ? 18.26725 -29.77320 13.34429 1.000 16.94988 194 ALA A N 1
ATOM 1321 C CA . ALA A 1 192 ? 18.82534 -28.42776 13.46405 1.000 16.68752 194 ALA A CA 1
ATOM 1322 C C . ALA A 1 192 ? 20.20806 -28.45117 14.10571 1.000 17.24211 194 ALA A C 1
ATOM 1323 O O . ALA A 1 192 ? 21.11995 -27.72275 13.67639 1.000 16.82932 194 ALA A O 1
ATOM 1325 N N . THR A 1 193 ? 20.37174 -29.24937 15.15941 1.000 18.73948 195 THR A N 1
ATOM 1326 C CA . THR A 1 193 ? 21.67201 -29.37096 15.80500 1.000 19.30188 195 THR A CA 1
ATOM 1327 C C . THR A 1 193 ? 22.70411 -29.99399 14.86992 1.000 19.82330 195 THR A C 1
ATOM 1328 O O . THR A 1 193 ? 23.85522 -29.53530 14.81503 1.000 20.28438 195 THR A O 1
ATOM 1332 N N A GLN A 1 194 ? 22.31586 -31.02577 14.11863 0.451 19.79179 196 GLN A N 1
ATOM 1333 N N B GLN A 1 194 ? 22.31459 -31.03895 14.12870 0.549 19.21792 196 GLN A N 1
ATOM 1334 C CA A GLN A 1 194 ? 23.25944 -31.64812 13.19237 0.451 21.21940 196 GLN A CA 1
ATOM 1335 C CA B GLN A 1 194 ? 23.22727 -31.66042 13.16611 0.549 20.42754 196 GLN A CA 1
ATOM 1336 C C A GLN A 1 194 ? 23.71818 -30.67097 12.11385 0.451 19.86660 196 GLN A C 1
ATOM 1337 C C B GLN A 1 194 ? 23.71869 -30.64641 12.14332 0.549 19.35271 196 GLN A C 1
ATOM 1338 O O A GLN A 1 194 ? 24.90798 -30.63376 11.76895 0.451 19.36599 196 GLN A O 1
ATOM 1339 O O B GLN A 1 194 ? 24.92142 -30.57147 11.85149 0.549 18.59389 196 GLN A O 1
ATOM 1350 N N . VAL A 1 195 ? 22.79185 -29.87438 11.56659 1.000 18.97467 197 VAL A N 1
ATOM 1351 C CA . VAL A 1 195 ? 23.16338 -28.87621 10.56304 1.000 18.48858 197 VAL A CA 1
ATOM 1352 C C . VAL A 1 195 ? 24.09232 -27.84182 11.17763 1.000 17.73461 197 VAL A C 1
ATOM 1353 O O . VAL A 1 195 ? 25.12003 -27.48166 10.59548 1.000 18.62389 197 VAL A O 1
ATOM 1357 N N . GLY A 1 196 ? 23.75390 -27.35241 12.37060 1.000 17.38302 198 GLY A N 1
ATOM 1358 C CA . GLY A 1 196 ? 24.61596 -26.36272 13.01424 1.000 17.30081 198 GLY A CA 1
ATOM 1359 C C . GLY A 1 196 ? 26.01067 -26.88222 13.31354 1.000 18.11246 198 GLY A C 1
ATOM 1360 O O . GLY A 1 196 ? 27.00394 -26.15865 13.15866 1.000 17.35122 198 GLY A O 1
ATOM 1361 N N . THR A 1 197 ? 26.10811 -28.13343 13.75382 1.000 19.10641 199 THR A N 1
ATOM 1362 C CA . THR A 1 197 ? 27.41777 -28.71467 14.02770 1.000 20.77123 199 THR A CA 1
ATOM 1363 C C . THR A 1 197 ? 28.21681 -28.86518 12.74702 1.000 20.01847 199 THR A C 1
ATOM 1364 O O . THR A 1 197 ? 29.39133 -28.47510 12.69560 1.000 20.10447 199 THR A O 1
ATOM 1368 N N . LYS A 1 198 ? 27.56411 -29.35502 11.68528 1.000 18.40646 200 LYS A N 1
ATOM 1369 C CA . LYS A 1 198 ? 28.26341 -29.62044 10.43822 1.000 19.49836 200 LYS A CA 1
ATOM 1370 C C . LYS A 1 198 ? 28.78822 -28.32764 9.83464 1.000 18.46095 200 LYS A C 1
ATOM 1371 O O . LYS A 1 198 ? 29.90760 -28.28949 9.29766 1.000 20.98893 200 LYS A O 1
ATOM 1377 N N . HIS A 1 199 ? 28.00671 -27.24379 9.93581 1.000 17.84390 201 HIS A N 1
ATOM 1378 C CA . HIS A 1 199 ? 28.36864 -25.96799 9.32894 1.000 16.53133 201 HIS A CA 1
ATOM 1379 C C . HIS A 1 199 ? 29.02348 -25.02538 10.31763 1.000 17.44677 201 HIS A C 1
ATOM 1380 O O . HIS A 1 199 ? 29.23031 -23.85413 9.98558 1.000 18.75998 201 HIS A O 1
ATOM 1387 N N A ASP A 1 200 ? 29.38514 -25.51925 11.50599 0.735 16.66083 202 ASP A N 1
ATOM 1388 N N B ASP A 1 200 ? 29.36419 -25.51251 11.51476 0.265 17.96768 202 ASP A N 1
ATOM 1389 C CA A ASP A 1 200 ? 29.99322 -24.71438 12.57361 0.735 17.31072 202 ASP A CA 1
ATOM 1390 C CA B ASP A 1 200 ? 29.99639 -24.70296 12.55865 0.265 18.69830 202 ASP A CA 1
ATOM 1391 C C A ASP A 1 200 ? 29.26806 -23.37497 12.73039 0.735 16.79967 202 ASP A C 1
ATOM 1392 C C B ASP A 1 200 ? 29.26606 -23.36999 12.72797 0.265 17.63175 202 ASP A C 1
ATOM 1393 O O A ASP A 1 200 ? 29.87097 -22.29736 12.77173 0.735 17.29419 202 ASP A O 1
ATOM 1394 O O B ASP A 1 200 ? 29.86581 -22.29139 12.76110 0.265 17.73294 202 ASP A O 1
ATOM 1403 N N . ALA A 1 201 ? 27.93809 -23.46894 12.84211 1.000 16.30567 203 ALA A N 1
ATOM 1404 C CA . ALA A 1 201 ? 27.07109 -22.29787 12.71550 1.000 16.20138 203 ALA A CA 1
ATOM 1405 C C . ALA A 1 201 ? 27.32883 -21.23956 13.77350 1.000 15.85395 203 ALA A C 1
ATOM 1406 O O . ALA A 1 201 ? 27.03564 -20.05662 13.53605 1.000 15.29105 203 ALA A O 1
ATOM 1408 N N . THR A 1 202 ? 27.82612 -21.63091 14.96204 1.000 15.85928 204 THR A N 1
ATOM 1409 C CA . THR A 1 202 ? 28.01431 -20.63481 16.01989 1.000 17.10950 204 THR A CA 1
ATOM 1410 C C . THR A 1 202 ? 29.08489 -19.61143 15.67133 1.000 16.89415 204 THR A C 1
ATOM 1411 O O . THR A 1 202 ? 29.18554 -18.58957 16.35263 1.000 18.33442 204 THR A O 1
ATOM 1415 N N A HIS A 1 203 ? 29.87401 -19.84120 14.62308 0.468 16.95608 205 HIS A N 1
ATOM 1416 N N B HIS A 1 203 ? 29.86828 -19.83482 14.61799 0.532 16.78743 205 HIS A N 1
ATOM 1417 C CA A HIS A 1 203 ? 30.96486 -18.93904 14.29397 0.468 17.33331 205 HIS A CA 1
ATOM 1418 C CA B HIS A 1 203 ? 30.95821 -18.92795 14.30349 0.532 16.90279 205 HIS A CA 1
ATOM 1419 C C A HIS A 1 203 ? 30.66183 -18.02444 13.12587 0.468 17.64341 205 HIS A C 1
ATOM 1420 C C B HIS A 1 203 ? 30.66758 -18.03972 13.11138 0.532 17.58234 205 HIS A C 1
ATOM 1421 O O A HIS A 1 203 ? 31.58279 -17.39526 12.59259 0.468 18.95391 205 HIS A O 1
ATOM 1422 O O B HIS A 1 203 ? 31.59553 -17.44247 12.55225 0.532 19.14465 205 HIS A O 1
ATOM 1435 N N . PHE A 1 204 ? 29.39440 -17.92030 12.73425 1.000 16.31410 206 PHE A N 1
ATOM 1436 C CA . PHE A 1 204 ? 28.96020 -17.02039 11.67687 1.000 16.43032 206 PHE A CA 1
ATOM 1437 C C . PHE A 1 204 ? 27.77450 -16.21762 12.18091 1.000 15.86817 206 PHE A C 1
ATOM 1438 O O . PHE A 1 204 ? 26.88197 -16.76488 12.82812 1.000 16.97502 206 PHE A O 1
ATOM 1446 N N . GLN A 1 205 ? 27.78164 -14.91536 11.92571 1.000 15.26062 207 GLN A N 1
ATOM 1447 C CA . GLN A 1 205 ? 26.66929 -14.05286 12.29820 1.000 14.88805 207 GLN A CA 1
ATOM 1448 C C . GLN A 1 205 ? 25.77816 -13.81253 11.09111 1.000 14.00825 207 GLN A C 1
ATOM 1449 O O . GLN A 1 205 ? 26.25431 -13.38779 10.02839 1.000 15.48289 207 GLN A O 1
ATOM 1455 N N . ALA A 1 206 ? 24.49171 -14.08327 11.25396 1.000 12.06225 208 ALA A N 1
ATOM 1456 C CA . ALA A 1 206 ? 23.51585 -13.93787 10.17530 1.000 12.68360 208 ALA A CA 1
ATOM 1457 C C . ALA A 1 206 ? 22.54094 -12.80738 10.47106 1.000 11.45323 208 ALA A C 1
ATOM 1458 O O . ALA A 1 206 ? 22.04336 -12.67036 11.59567 1.000 13.13180 208 ALA A O 1
ATOM 1460 N N . SER A 1 207 ? 22.24548 -12.03945 9.43576 1.000 12.37247 209 SER A N 1
ATOM 1461 C CA . SER A 1 207 ? 21.28712 -10.95451 9.46717 1.000 11.44385 209 SER A CA 1
ATOM 1462 C C . SER A 1 207 ? 19.98025 -11.38900 8.80284 1.000 11.65975 209 SER A C 1
ATOM 1463 O O . SER A 1 207 ? 19.98362 -12.10010 7.78712 1.000 13.35997 209 SER A O 1
ATOM 1466 N N . ILE A 1 208 ? 18.86221 -10.95630 9.39041 1.000 11.13091 210 ILE A N 1
ATOM 1467 C CA . ILE A 1 208 ? 17.52791 -11.25450 8.88288 1.000 11.36882 210 ILE A CA 1
ATOM 1468 C C . ILE A 1 208 ? 16.87315 -9.93956 8.48744 1.000 11.55556 210 ILE A C 1
ATOM 1469 O O . ILE A 1 208 ? 16.61988 -9.08709 9.35021 1.000 12.58400 210 ILE A O 1
ATOM 1474 N N . VAL A 1 209 ? 16.56264 -9.79247 7.19619 1.000 12.10915 211 VAL A N 1
ATOM 1475 C CA . VAL A 1 209 ? 16.01200 -8.55826 6.64571 1.000 12.24983 211 VAL A CA 1
ATOM 1476 C C . VAL A 1 209 ? 14.76306 -8.89938 5.84614 1.000 12.96318 211 VAL A C 1
ATOM 1477 O O . VAL A 1 209 ? 14.73511 -9.89622 5.11861 1.000 12.90691 211 VAL A O 1
ATOM 1481 N N . GLN A 1 210 ? 13.73025 -8.06588 5.96971 1.000 12.76814 212 GLN A N 1
ATOM 1482 C CA . GLN A 1 210 ? 12.51858 -8.20722 5.17568 1.000 12.54586 212 GLN A CA 1
ATOM 1483 C C . GLN A 1 210 ? 12.18768 -6.85669 4.56288 1.000 12.69267 212 GLN A C 1
ATOM 1484 O O . GLN A 1 210 ? 12.05517 -5.86522 5.28441 1.000 14.47316 212 GLN A O 1
ATOM 1490 N N . LEU A 1 211 ? 12.04984 -6.80191 3.23349 1.000 13.12894 213 LEU A N 1
ATOM 1491 C CA . LEU A 1 211 ? 11.61093 -5.57603 2.58573 1.000 13.07611 213 LEU A CA 1
ATOM 1492 C C . LEU A 1 211 ? 10.09501 -5.54764 2.45030 1.000 15.03589 213 LEU A C 1
ATOM 1493 O O . LEU A 1 211 ? 9.46781 -6.54293 2.06843 1.000 15.53642 213 LEU A O 1
ATOM 1498 N N . THR A 1 212 ? 9.51186 -4.39515 2.75020 1.000 14.84596 214 THR A N 1
ATOM 1499 C CA . THR A 1 212 ? 8.15008 -4.09143 2.34778 1.000 16.80559 214 THR A CA 1
ATOM 1500 C C . THR A 1 212 ? 8.19932 -3.17194 1.12520 1.000 16.98736 214 THR A C 1
ATOM 1501 O O . THR A 1 212 ? 9.26808 -2.83709 0.60065 1.000 17.03553 214 THR A O 1
ATOM 1505 N N . ALA A 1 213 ? 7.01907 -2.74934 0.67012 1.000 19.18671 215 ALA A N 1
ATOM 1506 C CA . ALA A 1 213 ? 6.94948 -1.82227 -0.44938 1.000 20.34953 215 ALA A CA 1
ATOM 1507 C C . ALA A 1 213 ? 7.78552 -0.56792 -0.20962 1.000 19.84698 215 ALA A C 1
ATOM 1508 O O . ALA A 1 213 ? 8.41161 -0.04993 -1.14318 1.000 20.14401 215 ALA A O 1
ATOM 1510 N N . ASN A 1 214 ? 7.81931 -0.06433 1.03396 1.000 18.74685 216 ASN A N 1
ATOM 1511 C CA . ASN A 1 214 ? 8.45080 1.22720 1.30234 1.000 18.48840 216 ASN A CA 1
ATOM 1512 C C . ASN A 1 214 ? 9.37061 1.24190 2.51480 1.000 16.18468 216 ASN A C 1
ATOM 1513 O O . ASN A 1 214 ? 9.81784 2.33118 2.91833 1.000 16.21904 216 ASN A O 1
ATOM 1518 N N . THR A 1 215 ? 9.69904 0.07994 3.08359 1.000 14.74575 217 THR A N 1
ATOM 1519 C CA . THR A 1 215 ? 10.60090 0.03119 4.23164 1.000 14.26166 217 THR A CA 1
ATOM 1520 C C . THR A 1 215 ? 11.46375 -1.21131 4.17335 1.000 14.03064 217 THR A C 1
ATOM 1521 O O . THR A 1 215 ? 11.22211 -2.14794 3.40386 1.000 14.62925 217 THR A O 1
ATOM 1533 N N . ARG A 1 217 ? 12.82151 -3.87940 7.05376 1.000 13.69510 219 ARG A N 1
ATOM 1534 C CA . ARG A 1 217 ? 12.72126 -4.33681 8.43750 1.000 12.79047 219 ARG A CA 1
ATOM 1535 C C . ARG A 1 217 ? 13.92617 -5.19993 8.75763 1.000 12.86776 219 ARG A C 1
ATOM 1536 O O . ARG A 1 217 ? 14.24339 -6.13776 8.02280 1.000 14.68725 219 ARG A O 1
ATOM 1544 N N . VAL A 1 218 ? 14.58396 -4.88585 9.85950 1.000 13.00419 220 VAL A N 1
ATOM 1545 C CA . VAL A 1 218 ? 15.72657 -5.64588 10.35106 1.000 12.93239 220 VAL A CA 1
ATOM 1546 C C . VAL A 1 218 ? 15.27741 -6.35291 11.61975 1.000 11.92079 220 VAL A C 1
ATOM 1547 O O . VAL A 1 218 ? 14.86616 -5.70705 12.59489 1.000 13.26691 220 VAL A O 1
ATOM 1551 N N . TYR A 1 219 ? 15.28784 -7.67857 11.58025 1.000 12.26256 221 TYR A N 1
ATOM 1552 C CA . TYR A 1 219 ? 14.72540 -8.47124 12.66660 1.000 12.00994 221 TYR A CA 1
ATOM 1553 C C . TYR A 1 219 ? 15.74589 -8.69786 13.78219 1.000 11.99337 221 TYR A C 1
ATOM 1554 O O . TYR A 1 219 ? 16.94279 -8.86168 13.52054 1.000 13.77211 221 TYR A O 1
ATOM 1563 N N . GLY A 1 220 ? 15.26611 -8.72254 15.02489 1.000 11.94457 222 GLY A N 1
ATOM 1564 C CA . GLY A 1 220 ? 16.15379 -8.96007 16.17066 1.000 11.32312 222 GLY A CA 1
ATOM 1565 C C . GLY A 1 220 ? 16.15786 -10.41038 16.60264 1.000 11.80452 222 GLY A C 1
ATOM 1566 O O . GLY A 1 220 ? 16.07690 -11.32539 15.77382 1.000 12.36319 222 GLY A O 1
ATOM 1567 N N . ALA A 1 221 ? 16.18248 -10.63046 17.91870 1.000 13.32352 223 ALA A N 1
ATOM 1568 C CA . ALA A 1 221 ? 16.28001 -11.96389 18.49523 1.000 14.64738 223 ALA A CA 1
ATOM 1569 C C . ALA A 1 221 ? 14.94282 -12.56952 18.92021 1.000 15.81548 223 ALA A C 1
ATOM 1570 O O . ALA A 1 221 ? 14.92908 -13.71334 19.39788 1.000 18.64028 223 ALA A O 1
ATOM 1572 N N . ASN A 1 222 ? 13.83221 -11.83900 18.79510 1.000 14.43944 224 ASN A N 1
ATOM 1573 C CA . ASN A 1 222 ? 12.53604 -12.24688 19.36789 1.000 14.81109 224 ASN A CA 1
ATOM 1574 C C . ASN A 1 222 ? 11.52689 -12.29374 18.22432 1.000 13.97953 224 ASN A C 1
ATOM 1575 O O . ASN A 1 222 ? 10.82332 -11.31095 17.96130 1.000 15.49638 224 ASN A O 1
ATOM 1580 N N . ASN A 1 223 ? 11.50238 -13.42064 17.50594 1.000 13.08399 225 ASN A N 1
ATOM 1581 C CA . ASN A 1 223 ? 10.60887 -13.58591 16.35288 1.000 12.71649 225 ASN A CA 1
ATOM 1582 C C . ASN A 1 223 ? 10.80994 -15.00416 15.82308 1.000 11.96651 225 ASN A C 1
ATOM 1583 O O . ASN A 1 223 ? 11.69649 -15.73022 16.28804 1.000 13.14147 225 ASN A O 1
ATOM 1588 N N . PHE A 1 224 ? 9.95900 -15.40706 14.86024 1.000 11.97181 226 PHE A N 1
ATOM 1589 C CA . PHE A 1 224 ? 10.04270 -16.76789 14.32202 1.000 11.84177 226 PHE A CA 1
ATOM 1590 C C . PHE A 1 224 ? 11.40072 -17.12550 13.71773 1.000 11.97381 226 PHE A C 1
ATOM 1591 O O . PHE A 1 224 ? 12.03563 -18.09217 14.17448 1.000 12.29988 226 PHE A O 1
ATOM 1599 N N . PRO A 1 225 ? 11.89442 -16.43994 12.68653 1.000 11.69069 227 PRO A N 1
ATOM 1600 C CA . PRO A 1 225 ? 13.16212 -16.91188 12.11154 1.000 11.41237 227 PRO A CA 1
ATOM 1601 C C . PRO A 1 225 ? 14.31158 -16.85023 13.11003 1.000 11.56236 227 PRO A C 1
ATOM 1602 O O . PRO A 1 225 ? 15.18496 -17.72796 13.08924 1.000 12.51882 227 PRO A O 1
ATOM 1606 N N . ALA A 1 226 ? 14.32669 -15.86020 14.01060 1.000 11.77869 228 ALA A N 1
ATOM 1607 C CA . ALA A 1 226 ? 15.37647 -15.82171 15.02973 1.000 11.98704 228 ALA A CA 1
ATOM 1608 C C . ALA A 1 226 ? 15.37524 -17.09647 15.85854 1.000 12.13293 228 ALA A C 1
ATOM 1609 O O . ALA A 1 226 ? 16.44636 -17.62633 16.19702 1.000 13.54517 228 ALA A O 1
ATOM 1611 N N A SER A 1 227 ? 14.18138 -17.60557 16.20227 0.747 12.43478 229 SER A N 1
ATOM 1612 N N B SER A 1 227 ? 14.18670 -17.60978 16.19926 0.253 12.30100 229 SER A N 1
ATOM 1613 C CA A SER A 1 227 ? 14.12623 -18.80798 17.02934 0.747 13.09563 229 SER A CA 1
ATOM 1614 C CA B SER A 1 227 ? 14.11947 -18.81553 17.02061 0.253 12.47557 229 SER A CA 1
ATOM 1615 C C A SER A 1 227 ? 14.66146 -20.02751 16.28681 0.747 12.59390 229 SER A C 1
ATOM 1616 C C B SER A 1 227 ? 14.68222 -20.02157 16.27786 0.253 12.27275 229 SER A C 1
ATOM 1617 O O A SER A 1 227 ? 15.24848 -20.92206 16.90798 0.747 13.87667 229 SER A O 1
ATOM 1618 O O B SER A 1 227 ? 15.32231 -20.88962 16.88327 0.253 12.84173 229 SER A O 1
ATOM 1623 N N . VAL A 1 228 ? 14.47378 -20.08079 14.95992 1.000 11.53247 230 VAL A N 1
ATOM 1624 C CA . VAL A 1 228 ? 14.99528 -21.19775 14.17598 1.000 12.53316 230 VAL A CA 1
ATOM 1625 C C . VAL A 1 228 ? 16.51467 -21.09894 14.05198 1.000 13.07017 230 VAL A C 1
ATOM 1626 O O . VAL A 1 228 ? 17.23942 -22.09787 14.22123 1.000 13.91344 230 VAL A O 1
ATOM 1630 N N . LEU A 1 229 ? 17.02866 -19.88968 13.80524 1.000 12.93514 231 LEU A N 1
ATOM 1631 C CA . LEU A 1 229 ? 18.47572 -19.71076 13.79282 1.000 14.07206 231 LEU A CA 1
ATOM 1632 C C . LEU A 1 229 ? 19.07988 -20.12249 15.12601 1.000 13.70457 231 LEU A C 1
ATOM 1633 O O . LEU A 1 229 ? 20.14463 -20.74010 15.16376 1.000 14.05414 231 LEU A O 1
ATOM 1638 N N A SER A 1 230 ? 18.40874 -19.79012 16.23560 0.649 14.01941 232 SER A N 1
ATOM 1639 N N B SER A 1 230 ? 18.40899 -19.80165 16.23757 0.351 14.18160 232 SER A N 1
ATOM 1640 C CA A SER A 1 230 ? 18.93608 -20.16089 17.54803 0.649 14.53345 232 SER A CA 1
ATOM 1641 C CA B SER A 1 230 ? 18.95077 -20.17839 17.54205 0.351 15.04574 232 SER A CA 1
ATOM 1642 C C A SER A 1 230 ? 18.97527 -21.67888 17.72749 0.649 15.52454 232 SER A C 1
ATOM 1643 C C B SER A 1 230 ? 18.99079 -21.69370 17.70638 0.351 15.58580 232 SER A C 1
ATOM 1644 O O A SER A 1 230 ? 19.89716 -22.20646 18.36732 0.649 17.32045 232 SER A O 1
ATOM 1645 O O B SER A 1 230 ? 19.93023 -22.23644 18.30458 0.351 16.64225 232 SER A O 1
ATOM 1650 N N . ALA A 1 231 ? 17.98261 -22.39397 17.17747 1.000 15.24870 233 ALA A N 1
ATOM 1651 C CA . ALA A 1 231 ? 17.98256 -23.85462 17.25480 1.000 15.31182 233 ALA A CA 1
ATOM 1652 C C . ALA A 1 231 ? 19.16612 -24.45739 16.50279 1.000 15.63861 233 ALA A C 1
ATOM 1653 O O . ALA A 1 231 ? 19.74346 -25.46261 16.93756 1.000 17.79096 233 ALA A O 1
ATOM 1655 N N . VAL A 1 232 ? 19.55900 -23.84475 15.38574 1.000 15.22253 234 VAL A N 1
ATOM 1656 C CA . VAL A 1 232 ? 20.71410 -24.32258 14.63396 1.000 15.41005 234 VAL A CA 1
ATOM 1657 C C . VAL A 1 232 ? 22.00601 -23.87383 15.31415 1.000 15.29492 234 VAL A C 1
ATOM 1658 O O . VAL A 1 232 ? 23.03342 -24.54411 15.20776 1.000 17.02701 234 VAL A O 1
ATOM 1662 N N . GLY A 1 233 ? 21.95856 -22.74920 16.02875 1.000 15.84905 235 GLY A N 1
ATOM 1663 C CA . GLY A 1 233 ? 23.11842 -22.14869 16.65615 1.000 14.10050 235 GLY A CA 1
ATOM 1664 C C . GLY A 1 233 ? 23.77318 -21.02441 15.87728 1.000 14.95547 235 GLY A C 1
ATOM 1665 O O . GLY A 1 233 ? 24.85391 -20.58038 16.26310 1.000 15.02871 235 GLY A O 1
ATOM 1666 N N . VAL A 1 234 ? 23.14768 -20.54110 14.81213 1.000 14.88082 236 VAL A N 1
ATOM 1667 C CA . VAL A 1 234 ? 23.71587 -19.44126 14.03703 1.000 14.49734 236 VAL A CA 1
ATOM 1668 C C . VAL A 1 234 ? 23.74078 -18.19656 14.90678 1.000 15.62101 236 VAL A C 1
ATOM 1669 O O . VAL A 1 234 ? 22.76684 -17.90669 15.62423 1.000 17.19025 236 VAL A O 1
ATOM 1673 N N . ASP A 1 235 ? 24.86946 -17.48265 14.89086 1.000 14.36834 237 ASP A N 1
ATOM 1674 C CA . ASP A 1 235 ? 24.99243 -16.27113 15.69671 1.000 14.89166 237 ASP A CA 1
ATOM 1675 C C . ASP A 1 235 ? 24.33136 -15.11028 14.94383 1.000 14.43738 237 ASP A C 1
ATOM 1676 O O . ASP A 1 235 ? 23.85573 -15.25743 13.81257 1.000 14.23909 237 ASP A O 1
ATOM 1681 N N . ARG A 1 236 ? 24.24753 -13.95747 15.59440 1.000 13.39045 238 ARG A N 1
ATOM 1682 C CA . ARG A 1 236 ? 23.56023 -12.77708 15.07564 1.000 13.19872 238 ARG A CA 1
ATOM 1683 C C . ARG A 1 236 ? 24.45076 -11.57922 15.35404 1.000 14.01708 238 ARG A C 1
ATOM 1684 O O . ARG A 1 236 ? 25.15726 -11.55902 16.37085 1.000 14.89591 238 ARG A O 1
ATOM 1692 N N . PRO A 1 237 ? 24.46384 -10.58175 14.47243 1.000 13.65084 239 PRO A N 1
ATOM 1693 C CA . PRO A 1 237 ? 25.27469 -9.37109 14.74907 1.000 13.40291 239 PRO A CA 1
ATOM 1694 C C . PRO A 1 237 ? 24.72707 -8.60572 15.94836 1.000 14.56361 239 PRO A C 1
ATOM 1695 O O . PRO A 1 237 ? 23.55274 -8.75545 16.32275 1.000 14.10409 239 PRO A O 1
ATOM 1699 N N . PRO A 1 238 ? 25.55292 -7.78950 16.59563 1.000 15.00334 240 PRO A N 1
ATOM 1700 C CA . PRO A 1 238 ? 25.09037 -7.04490 17.78417 1.000 14.91998 240 PRO A CA 1
ATOM 1701 C C . PRO A 1 238 ? 23.84276 -6.21096 17.54972 1.000 14.98075 240 PRO A C 1
ATOM 1702 O O . PRO A 1 238 ? 23.05638 -6.01546 18.48676 1.000 16.22110 240 PRO A O 1
ATOM 1706 N N . SER A 1 239 ? 23.63857 -5.69913 16.33580 1.000 14.79796 241 SER A N 1
ATOM 1707 C CA . SER A 1 239 ? 22.48265 -4.87031 16.02753 1.000 14.44847 241 SER A CA 1
ATOM 1708 C C . SER A 1 239 ? 21.17944 -5.66059 16.02230 1.000 13.62627 241 SER A C 1
ATOM 1709 O O . SER A 1 239 ? 20.11671 -5.05675 15.85838 1.000 14.49582 241 SER A O 1
ATOM 1712 N N . GLN A 1 240 ? 21.23569 -6.99664 16.11116 1.000 13.12508 242 GLN A N 1
ATOM 1713 C CA . GLN A 1 240 ? 20.06728 -7.85301 15.94035 1.000 12.26628 242 GLN A CA 1
ATOM 1714 C C . GLN A 1 240 ? 19.85559 -8.75287 17.15209 1.000 13.57013 242 GLN A C 1
ATOM 1715 O O . GLN A 1 240 ? 19.31359 -9.84990 17.03320 1.000 14.63683 242 GLN A O 1
ATOM 1721 N N . ARG A 1 241 ? 20.22353 -8.26800 18.33694 1.000 15.41273 243 ARG A N 1
ATOM 1722 C CA . ARG A 1 241 ? 20.04774 -9.01026 19.57047 1.000 16.64958 243 ARG A CA 1
ATOM 1723 C C . ARG A 1 241 ? 18.89971 -8.47042 20.41417 1.000 16.46982 243 ARG A C 1
ATOM 1724 O O . ARG A 1 241 ? 18.58619 -9.05665 21.46520 1.000 17.94172 243 ARG A O 1
ATOM 1732 N N . PHE A 1 242 ? 18.23585 -7.40730 19.95757 1.000 16.16541 244 PHE A N 1
ATOM 1733 C CA . PHE A 1 242 ? 17.15450 -6.78419 20.71762 1.000 15.46637 244 PHE A CA 1
ATOM 1734 C C . PHE A 1 242 ? 15.92334 -7.70002 20.78154 1.000 16.94426 244 PHE A C 1
ATOM 1735 O O . PHE A 1 242 ? 15.65466 -8.50599 19.87990 1.000 16.07202 244 PHE A O 1
ATOM 1743 N N . THR A 1 243 ? 15.17167 -7.56955 21.86973 1.000 18.29224 245 THR A N 1
ATOM 1744 C CA . THR A 1 243 ? 14.01554 -8.42214 22.10825 1.000 19.25448 245 THR A CA 1
ATOM 1745 C C . THR A 1 243 ? 12.73139 -7.65745 22.43265 1.000 20.51050 245 THR A C 1
ATOM 1746 O O . THR A 1 243 ? 11.72674 -8.29814 22.75253 1.000 22.29348 245 THR A O 1
ATOM 1750 N N . ASP A 1 244 ? 12.74158 -6.31673 22.40607 1.000 21.61507 246 ASP A N 1
ATOM 1751 C CA . ASP A 1 244 ? 11.54323 -5.53370 22.74873 1.000 23.18015 246 ASP A CA 1
ATOM 1752 C C . ASP A 1 244 ? 10.45456 -5.62850 21.67761 1.000 23.35591 246 ASP A C 1
ATOM 1753 O O . ASP A 1 244 ? 9.26974 -5.41708 21.96842 1.000 24.34697 246 ASP A O 1
ATOM 1758 N N . LYS A 1 245 ? 10.83348 -5.87803 20.42992 1.000 21.81968 247 LYS A N 1
ATOM 1759 C CA . LYS A 1 245 ? 9.89097 -5.99028 19.32566 1.000 21.25504 247 LYS A CA 1
ATOM 1760 C C . LYS A 1 245 ? 10.54690 -6.88410 18.28969 1.000 18.62752 247 LYS A C 1
ATOM 1761 O O . LYS A 1 245 ? 11.75295 -7.14883 18.35243 1.000 19.22333 247 LYS A O 1
ATOM 1767 N N . ALA A 1 246 ? 9.74790 -7.33945 17.31987 1.000 18.15064 248 ALA A N 1
ATOM 1768 C CA . ALA A 1 246 ? 10.25949 -8.28226 16.32595 1.000 16.21589 248 ALA A CA 1
ATOM 1769 C C . ALA A 1 246 ? 11.32856 -7.65709 15.43912 1.000 14.74484 248 ALA A C 1
ATOM 1770 O O . ALA A 1 246 ? 12.30202 -8.33062 15.08951 1.000 13.65200 248 ALA A O 1
ATOM 1772 N N . TYR A 1 247 ? 11.14410 -6.38898 15.03948 1.000 15.24686 249 TYR A N 1
ATOM 1773 C CA . TYR A 1 247 ? 12.03493 -5.75908 14.06039 1.000 14.42765 249 TYR A CA 1
ATOM 1774 C C . TYR A 1 247 ? 12.05950 -4.24353 14.25162 1.000 15.73756 249 TYR A C 1
ATOM 1775 O O . TYR A 1 247 ? 11.14086 -3.65156 14.83262 1.000 18.25754 249 TYR A O 1
ATOM 1784 N N . ILE A 1 248 ? 13.14644 -3.63591 13.76936 1.000 15.40191 250 ILE A N 1
ATOM 1785 C CA . ILE A 1 248 ? 13.24722 -2.19673 13.57497 1.000 15.99965 250 ILE A CA 1
ATOM 1786 C C . ILE A 1 248 ? 12.98545 -1.93344 12.09763 1.000 15.90429 250 ILE A C 1
ATOM 1787 O O . ILE A 1 248 ? 13.06046 -2.82934 11.26068 1.000 16.55339 250 ILE A O 1
ATOM 1792 N N . GLU A 1 249 ? 12.60872 -0.70262 11.77403 1.000 17.46939 251 GLU A N 1
ATOM 1793 C CA . GLU A 1 249 ? 12.15429 -0.41646 10.42254 1.000 18.18444 251 GLU A CA 1
ATOM 1794 C C . GLU A 1 249 ? 12.75132 0.90006 9.93639 1.000 17.36803 251 GLU A C 1
ATOM 1795 O O . GLU A 1 249 ? 12.80045 1.88429 10.68373 1.000 20.92938 251 GLU A O 1
ATOM 1801 N N . ILE A 1 250 ? 13.22831 0.90148 8.68776 1.000 15.26732 252 ILE A N 1
ATOM 1802 C CA . ILE A 1 250 ? 13.91227 2.03262 8.06264 1.000 15.17567 252 ILE A CA 1
ATOM 1803 C C . ILE A 1 250 ? 13.24271 2.29342 6.70654 1.000 14.33578 252 ILE A C 1
ATOM 1804 O O . ILE A 1 250 ? 13.02289 1.35054 5.93628 1.000 15.75072 252 ILE A O 1
ATOM 1809 N N . GLY A 1 251 ? 12.94130 3.55566 6.39578 1.000 13.59697 253 GLY A N 1
ATOM 1810 C CA . GLY A 1 251 ? 12.28578 3.85198 5.12433 1.000 13.52593 253 GLY A CA 1
ATOM 1811 C C . GLY A 1 251 ? 13.21149 3.66826 3.92564 1.000 13.12926 253 GLY A C 1
ATOM 1812 O O . GLY A 1 251 ? 14.40561 3.96975 3.97513 1.000 14.39571 253 GLY A O 1
ATOM 1813 N N . THR A 1 252 ? 12.63464 3.18857 2.81658 1.000 12.46095 254 THR A N 1
ATOM 1814 C CA . THR A 1 252 ? 13.41533 2.94076 1.60977 1.000 13.13155 254 THR A CA 1
ATOM 1815 C C . THR A 1 252 ? 12.79734 3.55270 0.35249 1.000 12.79776 254 THR A C 1
ATOM 1816 O O . THR A 1 252 ? 13.14189 3.11028 -0.75865 1.000 14.84460 254 THR A O 1
ATOM 1820 N N . THR A 1 253 ? 11.91928 4.55393 0.46594 1.000 12.53104 255 THR A N 1
ATOM 1821 C CA . THR A 1 253 ? 11.41609 5.18244 -0.75791 1.000 12.74315 255 THR A CA 1
ATOM 1822 C C . THR A 1 253 ? 12.56484 5.88837 -1.47186 1.000 12.68539 255 THR A C 1
ATOM 1823 O O . THR A 1 253 ? 13.64859 6.09901 -0.90277 1.000 13.29852 255 THR A O 1
ATOM 1827 N N . ALA A 1 254 ? 12.31107 6.30979 -2.71210 1.000 12.49379 256 ALA A N 1
ATOM 1828 C CA . ALA A 1 254 ? 13.35477 7.04042 -3.43309 1.000 12.49110 256 ALA A CA 1
ATOM 1829 C C . ALA A 1 254 ? 13.81301 8.26490 -2.64369 1.000 13.12287 256 ALA A C 1
ATOM 1830 O O . ALA A 1 254 ? 15.01568 8.55273 -2.56413 1.000 13.93421 256 ALA A O 1
ATOM 1832 N N . ALA A 1 255 ? 12.86384 9.01205 -2.07358 1.000 13.85197 257 ALA A N 1
ATOM 1833 C CA . ALA A 1 255 ? 13.20915 10.17579 -1.27043 1.000 14.27266 257 ALA A CA 1
ATOM 1834 C C . ALA A 1 255 ? 13.99655 9.76948 -0.02902 1.000 14.75408 257 ALA A C 1
ATOM 1835 O O . ALA A 1 255 ? 14.96143 10.44783 0.34572 1.000 15.91981 257 ALA A O 1
ATOM 1837 N N . ASP A 1 256 ? 13.60335 8.66043 0.61616 1.000 13.95001 258 ASP A N 1
ATOM 1838 C CA . ASP A 1 256 ? 14.34317 8.21371 1.79285 1.000 13.68757 258 ASP A CA 1
ATOM 1839 C C . ASP A 1 256 ? 15.78200 7.88108 1.43025 1.000 13.29856 258 ASP A C 1
ATOM 1840 O O . ASP A 1 256 ? 16.70857 8.22396 2.17325 1.000 15.14120 258 ASP A O 1
ATOM 1845 N N . LEU A 1 257 ? 15.98876 7.20300 0.29576 1.000 14.36443 259 LEU A N 1
ATOM 1846 C CA . LEU A 1 257 ? 17.33582 6.77267 -0.06940 1.000 15.21445 259 LEU A CA 1
ATOM 1847 C C . LEU A 1 257 ? 18.22878 7.95423 -0.40136 1.000 16.20881 259 LEU A C 1
ATOM 1848 O O . LEU A 1 257 ? 19.43550 7.90304 -0.13848 1.000 18.55631 259 LEU A O 1
ATOM 1853 N N . ALA A 1 258 ? 17.64565 9.04456 -0.91095 1.000 16.20351 260 ALA A N 1
ATOM 1854 C CA . ALA A 1 258 ? 18.42349 10.23360 -1.25975 1.000 17.01601 260 ALA A CA 1
ATOM 1855 C C . ALA A 1 258 ? 19.00374 10.92050 -0.03485 1.000 18.05424 260 ALA A C 1
ATOM 1856 O O . ALA A 1 258 ? 19.89378 11.76048 -0.18475 1.000 20.30500 260 ALA A O 1
ATOM 1858 N N . LYS A 1 259 ? 18.54202 10.56766 1.16494 1.000 17.87967 261 LYS A N 1
ATOM 1859 C CA . LYS A 1 259 ? 19.02667 11.16201 2.39882 1.000 19.32900 261 LYS A CA 1
ATOM 1860 C C . LYS A 1 259 ? 20.17946 10.39638 3.00371 1.000 19.04491 261 LYS A C 1
ATOM 1861 O O . LYS A 1 259 ? 20.54927 10.67021 4.14350 1.000 19.93357 261 LYS A O 1
ATOM 1867 N N . SER A 1 260 ? 20.75261 9.44461 2.27635 1.000 18.52485 262 SER A N 1
ATOM 1868 C CA . SER A 1 260 ? 21.88826 8.65964 2.74643 1.000 19.68336 262 SER A CA 1
ATOM 1869 C C . SER A 1 260 ? 21.67899 8.01452 4.11947 1.000 18.50188 262 SER A C 1
ATOM 1870 O O . SER A 1 260 ? 22.50871 8.17746 5.01994 1.000 20.14660 262 SER A O 1
ATOM 1873 N N . PRO A 1 261 ? 20.61162 7.24975 4.29516 1.000 15.68666 263 PRO A N 1
ATOM 1874 C CA . PRO A 1 261 ? 20.41062 6.56761 5.57677 1.000 16.13010 263 PRO A CA 1
ATOM 1875 C C . PRO A 1 261 ? 21.50151 5.52565 5.78352 1.000 15.37743 263 PRO A C 1
ATOM 1876 O O . PRO A 1 261 ? 22.08175 4.99973 4.82918 1.000 16.62418 263 PRO A O 1
ATOM 1880 N N . ASP A 1 262 ? 21.81943 5.27226 7.04928 1.000 13.83796 264 ASP A N 1
ATOM 1881 C CA . ASP A 1 262 ? 22.79522 4.25778 7.42436 1.000 13.37219 264 ASP A CA 1
ATOM 1882 C C . ASP A 1 262 ? 22.07189 2.91717 7.54572 1.000 13.33644 264 ASP A C 1
ATOM 1883 O O . ASP A 1 262 ? 21.16143 2.78311 8.36705 1.000 14.29412 264 ASP A O 1
ATOM 1888 N N . PHE A 1 263 ? 22.45631 1.93453 6.71719 1.000 13.36651 265 PHE A N 1
ATOM 1889 C CA . PHE A 1 263 ? 21.84976 0.60664 6.75797 1.000 13.64073 265 PHE A CA 1
ATOM 1890 C C . PHE A 1 263 ? 22.70922 -0.39379 7.53687 1.000 13.44007 265 PHE A C 1
ATOM 1891 O O . PHE A 1 263 ? 22.44588 -1.60713 7.47717 1.000 14.42865 265 PHE A O 1
ATOM 1899 N N . SER A 1 264 ? 23.70265 0.07990 8.29404 1.000 13.60226 266 SER A N 1
ATOM 1900 C CA . SER A 1 264 ? 24.63790 -0.82890 8.96649 1.000 14.00113 266 SER A CA 1
ATOM 1901 C C . SER A 1 264 ? 23.96391 -1.86150 9.87803 1.000 13.65193 266 SER A C 1
ATOM 1902 O O . SER A 1 264 ? 24.53647 -2.93950 10.08894 1.000 14.49198 266 SER A O 1
ATOM 1905 N N . ALA A 1 265 ? 22.77436 -1.56761 10.42999 1.000 12.22622 267 ALA A N 1
ATOM 1906 C CA . ALA A 1 265 ? 22.10894 -2.55401 11.28886 1.000 12.52447 267 ALA A CA 1
ATOM 1907 C C . ALA A 1 265 ? 21.81054 -3.85211 10.55278 1.000 13.17227 267 ALA A C 1
ATOM 1908 O O . ALA A 1 265 ? 21.62659 -4.89359 11.19786 1.000 14.79335 267 ALA A O 1
ATOM 1910 N N . ALA A 1 266 ? 21.73876 -3.81343 9.21815 1.000 13.32987 268 ALA A N 1
ATOM 1911 C CA . ALA A 1 266 ? 21.45121 -4.99424 8.41871 1.000 14.02472 268 ALA A CA 1
ATOM 1912 C C . ALA A 1 266 ? 22.68973 -5.82558 8.10694 1.000 14.19325 268 ALA A C 1
ATOM 1913 O O . ALA A 1 266 ? 22.54067 -6.92721 7.57479 1.000 14.88554 268 ALA A O 1
ATOM 1915 N N . ASP A 1 267 ? 23.89272 -5.34162 8.41641 1.000 14.50593 269 ASP A N 1
ATOM 1916 C CA . ASP A 1 267 ? 25.10928 -6.05431 8.01569 1.000 14.72166 269 ASP A CA 1
ATOM 1917 C C . ASP A 1 267 ? 25.38372 -7.23928 8.93829 1.000 14.70291 269 ASP A C 1
ATOM 1918 O O . ASP A 1 267 ? 24.97744 -7.25879 10.10262 1.000 16.24420 269 ASP A O 1
ATOM 1923 N N . ALA A 1 268 ? 26.04806 -8.24410 8.38923 1.000 14.38425 270 ALA A N 1
ATOM 1924 C CA . ALA A 1 268 ? 26.51679 -9.41865 9.13246 1.000 13.85737 270 ALA A CA 1
ATOM 1925 C C . ALA A 1 268 ? 27.47031 -10.18434 8.22242 1.000 15.71940 270 ALA A C 1
ATOM 1926 O O . ALA A 1 268 ? 27.89457 -9.67043 7.17853 1.000 17.50995 270 ALA A O 1
ATOM 1928 N N . ASP A 1 269 ? 27.85808 -11.39560 8.64169 1.000 16.23598 271 ASP A N 1
ATOM 1929 C CA . ASP A 1 269 ? 28.66999 -12.24761 7.76972 1.000 17.13273 271 ASP A CA 1
ATOM 1930 C C . ASP A 1 269 ? 27.85515 -12.75558 6.59439 1.000 16.99510 271 ASP A C 1
ATOM 1931 O O . ASP A 1 269 ? 28.41214 -13.01700 5.51436 1.000 18.61436 271 ASP A O 1
ATOM 1936 N N . ILE A 1 270 ? 26.55082 -12.90040 6.79002 1.000 15.69254 272 ILE A N 1
ATOM 1937 C CA . ILE A 1 270 ? 25.63344 -13.32537 5.74105 1.000 14.69950 272 ILE A CA 1
ATOM 1938 C C . ILE A 1 270 ? 24.31774 -12.63310 6.00056 1.000 14.65666 272 ILE A C 1
ATOM 1939 O O . ILE A 1 270 ? 23.93090 -12.44600 7.15242 1.000 14.36492 272 ILE A O 1
ATOM 1944 N N . VAL A 1 271 ? 23.64037 -12.22726 4.93939 1.000 14.15670 273 VAL A N 1
ATOM 1945 C CA . VAL A 1 271 ? 22.33871 -11.57966 5.04091 1.000 14.03104 273 VAL A CA 1
ATOM 1946 C C . VAL A 1 271 ? 21.31506 -12.42992 4.31752 1.000 14.07174 273 VAL A C 1
ATOM 1947 O O . VAL A 1 271 ? 21.50388 -12.76368 3.14067 1.000 14.88704 273 VAL A O 1
ATOM 1951 N N . TYR A 1 272 ? 20.21766 -12.74666 5.00700 1.000 13.68859 274 TYR A N 1
ATOM 1952 C CA . TYR A 1 272 ? 19.06799 -13.41539 4.40384 1.000 11.93934 274 TYR A CA 1
ATOM 1953 C C . TYR A 1 272 ? 17.95372 -12.38993 4.30375 1.000 12.63598 274 TYR A C 1
ATOM 1954 O O . TYR A 1 272 ? 17.53546 -11.82338 5.31864 1.000 13.16673 274 TYR A O 1
ATOM 1963 N N . LEU A 1 273 ? 17.52101 -12.10583 3.08309 1.000 13.71671 275 LEU A N 1
ATOM 1964 C CA . LEU A 1 273 ? 16.58856 -11.02281 2.78995 1.000 13.33113 275 LEU A CA 1
ATOM 1965 C C . LEU A 1 273 ? 15.36868 -11.58644 2.07796 1.000 13.53579 275 LEU A C 1
ATOM 1966 O O . LEU A 1 273 ? 15.50566 -12.26842 1.05743 1.000 14.34953 275 LEU A O 1
ATOM 1971 N N . SER A 1 274 ? 14.17933 -11.27030 2.57668 1.000 13.29001 276 SER A N 1
ATOM 1972 C CA . SER A 1 274 ? 12.95567 -11.64896 1.88174 1.000 13.28295 276 SER A CA 1
ATOM 1973 C C . SER A 1 274 ? 12.14051 -10.40266 1.54386 1.000 14.07955 276 SER A C 1
ATOM 1974 O O . SER A 1 274 ? 12.35423 -9.31792 2.08976 1.000 14.79946 276 SER A O 1
ATOM 1977 N N . CYS A 1 275 ? 11.16304 -10.59879 0.66512 1.000 14.83367 277 CYS A N 1
ATOM 1978 C CA . CYS A 1 275 ? 10.24354 -9.55777 0.23856 1.000 15.62223 277 CYS A CA 1
ATOM 1979 C C . CYS A 1 275 ? 8.83476 -9.90024 0.69517 1.000 15.85265 277 CYS A C 1
ATOM 1980 O O . CYS A 1 275 ? 8.31447 -10.98321 0.38607 1.000 16.81209 277 CYS A O 1
ATOM 1983 N N . ALA A 1 276 ? 8.19597 -8.94940 1.38020 1.000 16.20059 278 ALA A N 1
ATOM 1984 C CA . ALA A 1 276 ? 6.90191 -9.22076 1.99953 1.000 17.50605 278 ALA A CA 1
ATOM 1985 C C . ALA A 1 276 ? 5.77304 -9.29499 0.98118 1.000 19.17991 278 ALA A C 1
ATOM 1986 O O . ALA A 1 276 ? 4.68641 -9.77747 1.31846 1.000 20.75879 278 ALA A O 1
ATOM 1988 N N . SER A 1 277 ? 6.00810 -8.82665 -0.24492 1.000 19.16582 279 SER A N 1
ATOM 1989 C CA . SER A 1 277 ? 4.97456 -8.73142 -1.26568 1.000 20.99674 279 SER A CA 1
ATOM 1990 C C . SER A 1 277 ? 5.67626 -8.57219 -2.60408 1.000 21.52142 279 SER A C 1
ATOM 1991 O O . SER A 1 277 ? 6.87241 -8.27547 -2.66084 1.000 20.98636 279 SER A O 1
ATOM 1994 N N . GLU A 1 278 ? 4.90841 -8.75057 -3.68700 1.000 23.06686 280 GLU A N 1
ATOM 1995 C CA . GLU A 1 278 ? 5.45639 -8.48264 -5.01327 1.000 24.87492 280 GLU A CA 1
ATOM 1996 C C . GLU A 1 278 ? 5.82884 -7.01558 -5.16237 1.000 23.64389 280 GLU A C 1
ATOM 1997 O O . GLU A 1 278 ? 6.83027 -6.68470 -5.81202 1.000 23.29667 280 GLU A O 1
ATOM 2003 N N . ALA A 1 279 ? 5.04019 -6.11876 -4.55642 1.000 22.96168 281 ALA A N 1
ATOM 2004 C CA . ALA A 1 279 ? 5.38177 -4.69445 -4.56509 1.000 22.06297 281 ALA A CA 1
ATOM 2005 C C . ALA A 1 279 ? 6.74707 -4.43878 -3.93651 1.000 21.17061 281 ALA A C 1
ATOM 2006 O O . ALA A 1 279 ? 7.52180 -3.61359 -4.43194 1.000 21.62966 281 ALA A O 1
ATOM 2008 N N . ALA A 1 280 ? 7.05672 -5.13417 -2.84224 1.000 19.96513 282 ALA A N 1
ATOM 2009 C CA . ALA A 1 280 ? 8.38546 -5.04525 -2.24732 1.000 18.97699 282 ALA A CA 1
ATOM 2010 C C . ALA A 1 280 ? 9.44490 -5.59540 -3.19717 1.000 19.14843 282 ALA A C 1
ATOM 2011 O O . ALA A 1 280 ? 10.51516 -4.99252 -3.36927 1.000 19.00035 282 ALA A O 1
ATOM 2013 N N . ALA A 1 281 ? 9.16577 -6.74537 -3.82436 1.000 18.22774 283 ALA A N 1
ATOM 2014 C CA . ALA A 1 281 ? 10.13191 -7.32942 -4.75141 1.000 19.69136 283 ALA A CA 1
ATOM 2015 C C . ALA A 1 281 ? 10.44079 -6.39496 -5.91511 1.000 19.07028 283 ALA A C 1
ATOM 2016 O O . ALA A 1 281 ? 11.57603 -6.38231 -6.40230 1.000 20.43572 283 ALA A O 1
ATOM 2018 N N . GLU A 1 282 ? 9.45501 -5.60575 -6.36640 1.000 18.84393 284 GLU A N 1
ATOM 2019 C CA . GLU A 1 282 ? 9.64488 -4.67527 -7.47996 1.000 20.45854 284 GLU A CA 1
ATOM 2020 C C . GLU A 1 282 ? 10.63717 -3.55020 -7.18696 1.000 18.77470 284 GLU A C 1
ATOM 2021 O O . GLU A 1 282 ? 11.18074 -2.96837 -8.13429 1.000 20.49763 284 GLU A O 1
ATOM 2027 N N . ARG A 1 283 ? 10.90464 -3.24271 -5.90936 1.000 17.55262 285 ARG A N 1
ATOM 2028 C CA . ARG A 1 283 ? 11.93417 -2.28353 -5.54345 1.000 16.92060 285 ARG A CA 1
ATOM 2029 C C . ARG A 1 283 ? 13.15310 -2.92361 -4.90519 1.000 15.95954 285 ARG A C 1
ATOM 2030 O O . ARG A 1 283 ? 14.08897 -2.21074 -4.55813 1.000 17.10875 285 ARG A O 1
ATOM 2038 N N . ALA A 1 284 ? 13.18840 -4.25210 -4.77423 1.000 16.48827 286 ALA A N 1
ATOM 2039 C CA . ALA A 1 284 ? 14.31748 -4.87044 -4.09011 1.000 15.97380 286 ALA A CA 1
ATOM 2040 C C . ALA A 1 284 ? 15.63810 -4.54875 -4.77860 1.000 15.92222 286 ALA A C 1
ATOM 2041 O O . ALA A 1 284 ? 16.62911 -4.23665 -4.10642 1.000 16.84065 286 ALA A O 1
ATOM 2043 N N . ALA A 1 285 ? 15.67619 -4.61737 -6.11567 1.000 16.87950 287 ALA A N 1
ATOM 2044 C CA . ALA A 1 285 ? 16.93639 -4.36509 -6.80992 1.000 17.63786 287 ALA A CA 1
ATOM 2045 C C . ALA A 1 285 ? 17.43183 -2.93367 -6.58752 1.000 17.52880 287 ALA A C 1
ATOM 2046 O O . ALA A 1 285 ? 18.63860 -2.71141 -6.43931 1.000 17.49163 287 ALA A O 1
ATOM 2048 N N . VAL A 1 286 ? 16.51050 -1.95707 -6.57560 1.000 18.85866 288 VAL A N 1
ATOM 2049 C CA . VAL A 1 286 ? 16.83990 -0.56258 -6.25791 1.000 20.31926 288 VAL A CA 1
ATOM 2050 C C . VAL A 1 286 ? 17.54765 -0.47094 -4.92244 1.000 18.87258 288 VAL A C 1
ATOM 2051 O O . VAL A 1 286 ? 18.56239 0.22561 -4.77915 1.000 19.00886 288 VAL A O 1
ATOM 2055 N N . ILE A 1 287 ? 16.94264 -1.07526 -3.89620 1.000 18.09343 289 ILE A N 1
ATOM 2056 C CA . ILE A 1 287 ? 17.50577 -1.00152 -2.55378 1.000 18.52938 289 ILE A CA 1
ATOM 2057 C C . ILE A 1 287 ? 18.88147 -1.64437 -2.53191 1.000 17.52194 289 ILE A C 1
ATOM 2058 O O . ILE A 1 287 ? 19.84595 -1.07363 -1.99651 1.000 18.06031 289 ILE A O 1
ATOM 2063 N N . LEU A 1 288 ? 19.00436 -2.83247 -3.14849 1.000 16.48569 290 LEU A N 1
ATOM 2064 C CA . LEU A 1 288 ? 20.27857 -3.55322 -3.12030 1.000 17.29823 290 LEU A CA 1
ATOM 2065 C C . LEU A 1 288 ? 21.36129 -2.83187 -3.91115 1.000 17.64697 290 LEU A C 1
ATOM 2066 O O . LEU A 1 288 ? 22.54539 -2.99836 -3.61413 1.000 18.74336 290 LEU A O 1
ATOM 2071 N N A ASP A 1 289 ? 20.97930 -2.03413 -4.90750 0.607 16.65689 291 ASP A N 1
ATOM 2072 N N B ASP A 1 289 ? 20.98375 -2.04219 -4.91812 0.393 17.66802 291 ASP A N 1
ATOM 2073 C CA A ASP A 1 289 ? 21.93999 -1.28395 -5.69541 0.607 18.19526 291 ASP A CA 1
ATOM 2074 C CA B ASP A 1 289 ? 21.94045 -1.27775 -5.70663 0.393 19.10225 291 ASP A CA 1
ATOM 2075 C C A ASP A 1 289 ? 22.25809 0.08156 -5.09406 0.607 18.42906 291 ASP A C 1
ATOM 2076 C C B ASP A 1 289 ? 22.23795 0.09434 -5.11230 0.393 18.82228 291 ASP A C 1
ATOM 2077 O O A ASP A 1 289 ? 23.15300 0.77817 -5.59477 0.607 19.59902 291 ASP A O 1
ATOM 2078 O O B ASP A 1 289 ? 23.08377 0.81984 -5.65060 0.393 19.72457 291 ASP A O 1
ATOM 2087 N N . SER A 1 290 ? 21.56024 0.47236 -4.03392 1.000 17.83861 292 SER A N 1
ATOM 2088 C CA . SER A 1 290 ? 21.70368 1.81648 -3.48052 1.000 18.23164 292 SER A CA 1
ATOM 2089 C C . SER A 1 290 ? 23.04964 1.98697 -2.77358 1.000 19.82174 292 SER A C 1
ATOM 2090 O O . SER A 1 290 ? 23.65999 1.02868 -2.29136 1.000 18.94628 292 SER A O 1
ATOM 2093 N N . ASP A 1 291 ? 23.51016 3.23185 -2.70135 1.000 22.57000 293 ASP A N 1
ATOM 2094 C CA . ASP A 1 291 ? 24.74953 3.48333 -1.97423 1.000 24.81509 293 ASP A CA 1
ATOM 2095 C C . ASP A 1 291 ? 24.70021 3.01565 -0.52118 1.000 23.76156 293 ASP A C 1
ATOM 2096 O O . ASP A 1 291 ? 25.69751 2.43360 -0.05376 1.000 24.17062 293 ASP A O 1
ATOM 2101 N N . PRO A 1 292 ? 23.61388 3.21394 0.23293 1.000 21.19841 294 PRO A N 1
ATOM 2102 C CA . PRO A 1 292 ? 23.61302 2.70637 1.61571 1.000 20.23593 294 PRO A CA 1
ATOM 2103 C C . PRO A 1 292 ? 23.75370 1.19646 1.69892 1.000 18.77113 294 PRO A C 1
ATOM 2104 O O . PRO A 1 292 ? 24.41725 0.68339 2.61040 1.000 19.20674 294 PRO A O 1
ATOM 2108 N N . TRP A 1 293 ? 23.14127 0.45591 0.77979 1.000 17.93906 295 TRP A N 1
ATOM 2109 C CA . TRP A 1 293 ? 23.27183 -0.99222 0.84854 1.000 17.96507 295 TRP A CA 1
ATOM 2110 C C . TRP A 1 293 ? 24.65569 -1.43652 0.39332 1.000 19.78892 295 TRP A C 1
ATOM 2111 O O . TRP A 1 293 ? 25.25220 -2.34638 0.98265 1.000 18.10266 295 TRP A O 1
ATOM 2122 N N A ARG A 1 294 ? 25.19190 -0.79596 -0.64817 0.556 21.35136 296 ARG A N 1
ATOM 2123 N N B ARG A 1 294 ? 25.19689 -0.79828 -0.64481 0.444 22.02975 296 ARG A N 1
ATOM 2124 C CA A ARG A 1 294 ? 26.49586 -1.20515 -1.15292 0.556 24.47288 296 ARG A CA 1
ATOM 2125 C CA B ARG A 1 294 ? 26.49872 -1.22190 -1.14514 0.444 25.51441 296 ARG A CA 1
ATOM 2126 C C A ARG A 1 294 ? 27.60841 -0.99475 -0.13114 0.556 24.53910 296 ARG A C 1
ATOM 2127 C C B ARG A 1 294 ? 27.62863 -0.95825 -0.15420 0.444 24.93683 296 ARG A C 1
ATOM 2128 O O A ARG A 1 294 ? 28.66060 -1.63272 -0.24000 0.556 25.27227 296 ARG A O 1
ATOM 2129 O O B ARG A 1 294 ? 28.71675 -1.51983 -0.31282 0.444 25.45277 296 ARG A O 1
ATOM 2144 N N . LYS A 1 295 ? 27.39354 -0.13591 0.87153 1.000 23.77890 297 LYS A N 1
ATOM 2145 C CA . LYS A 1 295 ? 28.40034 0.05241 1.91068 1.000 25.07181 297 LYS A CA 1
ATOM 2146 C C . LYS A 1 295 ? 28.56156 -1.17996 2.79742 1.000 23.08545 297 LYS A C 1
ATOM 2147 O O . LYS A 1 295 ? 29.59457 -1.31273 3.46665 1.000 23.73524 297 LYS A O 1
ATOM 2153 N N . LEU A 1 296 ? 27.57842 -2.07806 2.81873 1.000 20.83418 298 LEU A N 1
ATOM 2154 C CA . LEU A 1 296 ? 27.60414 -3.18446 3.77108 1.000 19.25264 298 LEU A CA 1
ATOM 2155 C C . LEU A 1 296 ? 28.65920 -4.20930 3.37129 1.000 18.69791 298 LEU A C 1
ATOM 2156 O O . LEU A 1 296 ? 28.79083 -4.55805 2.19683 1.000 18.68335 298 LEU A O 1
ATOM 2161 N N A SER A 1 297 ? 29.39695 -4.70213 4.36892 0.531 18.64288 299 SER A N 1
ATOM 2162 N N B SER A 1 297 ? 29.40644 -4.70760 4.35826 0.469 18.50445 299 SER A N 1
ATOM 2163 C CA A SER A 1 297 ? 30.40334 -5.73085 4.12611 0.531 20.07420 299 SER A CA 1
ATOM 2164 C CA B SER A 1 297 ? 30.41872 -5.71438 4.05490 0.469 19.62609 299 SER A CA 1
ATOM 2165 C C A SER A 1 297 ? 29.80358 -6.97407 3.48632 0.531 19.83287 299 SER A C 1
ATOM 2166 C C B SER A 1 297 ? 29.81541 -6.99372 3.48742 0.469 19.64455 299 SER A C 1
ATOM 2167 O O A SER A 1 297 ? 30.41872 -7.58300 2.60125 0.531 20.22113 299 SER A O 1
ATOM 2168 O O B SER A 1 297 ? 30.44373 -7.64491 2.64361 0.469 20.02181 299 SER A O 1
ATOM 2173 N N . ALA A 1 298 ? 28.61367 -7.38062 3.93222 1.000 19.77020 300 ALA A N 1
ATOM 2174 C CA . ALA A 1 298 ? 27.99230 -8.57576 3.37157 1.000 20.03309 300 ALA A CA 1
ATOM 2175 C C . ALA A 1 298 ? 27.71697 -8.40802 1.88494 1.000 20.30575 300 ALA A C 1
ATOM 2176 O O . ALA A 1 298 ? 27.85701 -9.36259 1.11090 1.000 21.20388 300 ALA A O 1
ATOM 2178 N N . ASN A 1 299 ? 27.35878 -7.19688 1.45571 1.000 19.30022 301 ASN A N 1
ATOM 2179 C CA . ASN A 1 299 ? 27.14994 -6.98935 0.03073 1.000 21.61206 301 ASN A CA 1
ATOM 2180 C C . ASN A 1 299 ? 28.47061 -6.97629 -0.72602 1.000 23.53283 301 ASN A C 1
ATOM 2181 O O . ASN A 1 299 ? 28.58231 -7.56758 -1.81547 1.000 23.77858 301 ASN A O 1
ATOM 2186 N N A ARG A 1 300 ? 29.48329 -6.30678 -0.16790 0.552 25.13154 302 ARG A N 1
ATOM 2187 N N B ARG A 1 300 ? 29.48917 -6.32459 -0.16257 0.448 25.83719 302 ARG A N 1
ATOM 2188 C CA A ARG A 1 300 ? 30.80144 -6.28524 -0.80239 0.552 27.83691 302 ARG A CA 1
ATOM 2189 C CA B ARG A 1 300 ? 30.79580 -6.28702 -0.81572 0.448 28.89567 302 ARG A CA 1
ATOM 2190 C C A ARG A 1 300 ? 31.33965 -7.69377 -1.02207 0.552 27.18934 302 ARG A C 1
ATOM 2191 C C B ARG A 1 300 ? 31.37754 -7.68411 -0.99782 0.448 27.81193 302 ARG A C 1
ATOM 2192 O O A ARG A 1 300 ? 32.02230 -7.95231 -2.01923 0.552 27.79819 302 ARG A O 1
ATOM 2193 O O B ARG A 1 300 ? 32.13407 -7.92455 -1.94505 0.448 28.34381 302 ARG A O 1
ATOM 2208 N N . ASP A 1 301 ? 31.01454 -8.62213 -0.12814 1.000 26.81288 303 ASP A N 1
ATOM 2209 C CA . ASP A 1 301 ? 31.51852 -9.98454 -0.19206 1.000 27.32690 303 ASP A CA 1
ATOM 2210 C C . ASP A 1 301 ? 30.56653 -10.94592 -0.88967 1.000 25.67125 303 ASP A C 1
ATOM 2211 O O . ASP A 1 301 ? 30.80913 -12.15339 -0.86261 1.000 25.50745 303 ASP A O 1
ATOM 2216 N N A ASN A 1 302 ? 29.49555 -10.44122 -1.51078 0.591 24.23284 304 ASN A N 1
ATOM 2217 N N B ASN A 1 302 ? 29.48819 -10.44103 -1.49269 0.409 24.98807 304 ASN A N 1
ATOM 2218 C CA A ASN A 1 302 ? 28.52736 -11.27572 -2.23616 0.591 23.59248 304 ASN A CA 1
ATOM 2219 C CA B ASN A 1 302 ? 28.53366 -11.27522 -2.22680 0.409 24.78442 304 ASN A CA 1
ATOM 2220 C C A ASN A 1 302 ? 27.90526 -12.33452 -1.32891 0.591 22.48150 304 ASN A C 1
ATOM 2221 C C B ASN A 1 302 ? 27.90079 -12.33223 -1.32835 0.409 23.01247 304 ASN A C 1
ATOM 2222 O O A ASN A 1 302 ? 27.71447 -13.48945 -1.72577 0.591 22.91365 304 ASN A O 1
ATOM 2223 O O B ASN A 1 302 ? 27.69749 -13.48176 -1.73091 0.409 23.36101 304 ASN A O 1
ATOM 2232 N N . ARG A 1 303 ? 27.57962 -11.92606 -0.10551 1.000 20.60388 305 ARG A N 1
ATOM 2233 C CA . ARG A 1 303 ? 27.01875 -12.79957 0.91974 1.000 19.68840 305 ARG A CA 1
ATOM 2234 C C . ARG A 1 303 ? 25.60362 -12.37689 1.31411 1.000 17.26577 305 ARG A C 1
ATOM 2235 O O . ARG A 1 303 ? 25.16248 -12.59417 2.44509 1.000 16.92106 305 ARG A O 1
ATOM 2243 N N . VAL A 1 304 ? 24.88525 -11.75147 0.39185 1.000 15.82564 306 VAL A N 1
ATOM 2244 C CA . VAL A 1 304 ? 23.46496 -11.42588 0.54607 1.000 15.46146 306 VAL A CA 1
ATOM 2245 C C . VAL A 1 304 ? 22.67135 -12.41723 -0.29788 1.000 15.00115 306 VAL A C 1
ATOM 2246 O O . VAL A 1 304 ? 22.98721 -12.62960 -1.47348 1.000 18.07720 306 VAL A O 1
ATOM 2250 N N . PHE A 1 305 ? 21.63950 -13.02836 0.29807 1.000 15.61976 307 PHE A N 1
ATOM 2251 C CA . PHE A 1 305 ? 20.81887 -14.01912 -0.37807 1.000 16.21053 307 PHE A CA 1
ATOM 2252 C C . PHE A 1 305 ? 19.35980 -13.66320 -0.21462 1.000 15.42060 307 PHE A C 1
ATOM 2253 O O . PHE A 1 305 ? 18.93593 -13.27190 0.87664 1.000 17.60969 307 PHE A O 1
ATOM 2261 N N . VAL A 1 306 ? 18.59788 -13.80580 -1.28834 1.000 15.84399 308 VAL A N 1
ATOM 2262 C CA . VAL A 1 306 ? 17.16442 -13.56292 -1.26925 1.000 15.70589 308 VAL A CA 1
ATOM 2263 C C . VAL A 1 306 ? 16.46260 -14.87324 -0.95204 1.000 15.09807 308 VAL A C 1
ATOM 2264 O O . VAL A 1 306 ? 16.77174 -15.91313 -1.54177 1.000 16.98143 308 VAL A O 1
ATOM 2268 N N . VAL A 1 307 ? 15.54632 -14.83280 0.01200 1.000 14.25674 309 VAL A N 1
ATOM 2269 C CA . VAL A 1 307 ? 14.87851 -16.02055 0.51671 1.000 14.31679 309 VAL A CA 1
ATOM 2270 C C . VAL A 1 307 ? 13.36003 -15.86464 0.43887 1.000 15.02110 309 VAL A C 1
ATOM 2271 O O . VAL A 1 307 ? 12.81329 -14.76996 0.26735 1.000 16.09809 309 VAL A O 1
ATOM 2275 N N . ASN A 1 308 ? 12.68334 -16.99816 0.58205 1.000 14.32750 310 ASN A N 1
ATOM 2276 C CA . ASN A 1 308 ? 11.22856 -17.04578 0.48482 1.000 14.56625 310 ASN A CA 1
ATOM 2277 C C . ASN A 1 308 ? 10.59723 -16.45517 1.75461 1.000 13.48296 310 ASN A C 1
ATOM 2278 O O . ASN A 1 308 ? 10.88378 -16.91550 2.86747 1.000 13.79123 310 ASN A O 1
ATOM 2283 N N . ASP A 1 309 ? 9.73680 -15.42900 1.58597 1.000 14.05135 311 ASP A N 1
ATOM 2284 C CA . ASP A 1 309 ? 9.12343 -14.74444 2.73118 1.000 13.61809 311 ASP A CA 1
ATOM 2285 C C . ASP A 1 309 ? 8.12866 -15.61823 3.49393 1.000 13.52754 311 ASP A C 1
ATOM 2286 O O . ASP A 1 309 ? 7.90712 -15.40394 4.70034 1.000 13.74606 311 ASP A O 1
ATOM 2291 N N . GLN A 1 310 ? 7.45554 -16.53799 2.80926 1.000 13.69003 312 GLN A N 1
ATOM 2292 C CA . GLN A 1 310 ? 6.52048 -17.41693 3.51236 1.000 12.79773 312 GLN A CA 1
ATOM 2293 C C . GLN A 1 310 ? 7.27773 -18.38827 4.41823 1.000 13.83952 312 GLN A C 1
ATOM 2294 O O . GLN A 1 310 ? 6.85089 -18.66573 5.55256 1.000 15.29030 312 GLN A O 1
ATOM 2300 N N . VAL A 1 311 ? 8.39236 -18.91999 3.91402 1.000 13.26526 313 VAL A N 1
ATOM 2301 C CA . VAL A 1 311 ? 9.26334 -19.79721 4.68939 1.000 12.42516 313 VAL A CA 1
ATOM 2302 C C . VAL A 1 311 ? 9.87846 -19.04788 5.86850 1.000 13.04028 313 VAL A C 1
ATOM 2303 O O . VAL A 1 311 ? 9.90226 -19.54823 6.99528 1.000 13.03883 313 VAL A O 1
ATOM 2307 N N . TRP A 1 312 ? 10.40294 -17.84660 5.62487 1.000 13.37618 314 TRP A N 1
ATOM 2308 C CA . TRP A 1 312 ? 11.17767 -17.16871 6.65575 1.000 12.23555 314 TRP A CA 1
ATOM 2309 C C . TRP A 1 312 ? 10.30523 -16.38662 7.64132 1.000 12.88938 314 TRP A C 1
ATOM 2310 O O . TRP A 1 312 ? 10.67115 -16.28302 8.83012 1.000 14.28269 314 TRP A O 1
ATOM 2321 N N . GLN A 1 313 ? 9.18171 -15.8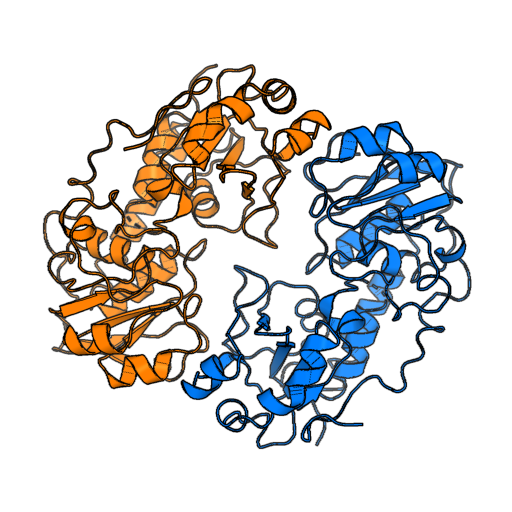1210 7.17834 1.000 12.81236 315 GLN A N 1
ATOM 2322 C CA . GLN A 1 313 ? 8.46489 -14.81944 7.98038 1.000 11.73856 315 GLN A CA 1
ATOM 2323 C C . GLN A 1 313 ? 7.00594 -15.14485 8.25184 1.000 12.78618 315 GLN A C 1
ATOM 2324 O O . GLN A 1 313 ? 6.56075 -14.96001 9.39286 1.000 13.60374 315 GLN A O 1
ATOM 2330 N N . THR A 1 314 ? 6.21516 -15.55913 7.25615 1.000 13.16317 316 THR A N 1
ATOM 2331 C CA . THR A 1 314 ? 4.76576 -15.55754 7.46172 1.000 13.86851 316 THR A CA 1
ATOM 2332 C C . THR A 1 314 ? 4.14578 -16.92173 7.74113 1.000 14.19608 316 THR A C 1
ATOM 2333 O O . THR A 1 314 ? 3.00428 -16.97282 8.21701 1.000 16.56432 316 THR A O 1
ATOM 2337 N N . GLY A 1 315 ? 4.86846 -18.01578 7.52659 1.000 13.23463 317 GLY A N 1
ATOM 2338 C CA . GLY A 1 315 ? 4.33150 -19.34670 7.77447 1.000 14.16380 317 GLY A CA 1
ATOM 2339 C C . GLY A 1 315 ? 4.38851 -19.71571 9.24967 1.000 13.98568 317 GLY A C 1
ATOM 2340 O O . GLY A 1 315 ? 3.36318 -20.01299 9.88768 1.000 14.62641 317 GLY A O 1
ATOM 2341 N N . GLU A 1 316 ? 5.60255 -19.73286 9.79530 1.000 13.57869 318 GLU A N 1
ATOM 2342 C CA . GLU A 1 316 ? 5.83288 -19.74931 11.24569 1.000 12.89555 318 GLU A CA 1
ATOM 2343 C C . GLU A 1 316 ? 5.50902 -21.09522 11.89357 1.000 12.73982 318 GLU A C 1
ATOM 2344 O O . GLU A 1 316 ? 5.19935 -21.14885 13.08362 1.000 13.16162 318 GLU A O 1
ATOM 2350 N N . GLY A 1 317 ? 5.60870 -22.19570 11.14099 1.000 12.59599 319 GLY A N 1
ATOM 2351 C CA . GLY A 1 317 ? 5.49766 -23.51937 11.71730 1.000 11.79185 319 GLY A CA 1
ATOM 2352 C C . GLY A 1 317 ? 6.67215 -24.40209 11.32457 1.000 11.75019 319 GLY A C 1
ATOM 2353 O O . GLY A 1 317 ? 7.69064 -23.91488 10.78183 1.000 12.97846 319 GLY A O 1
ATOM 2370 N N . VAL A 1 319 ? 7.05045 -26.75007 8.92961 1.000 13.13876 321 VAL A N 1
ATOM 2371 C CA . VAL A 1 319 ? 7.43922 -26.80060 7.51737 1.000 12.71310 321 VAL A CA 1
ATOM 2372 C C . VAL A 1 319 ? 8.29538 -25.59288 7.15408 1.000 12.85124 321 VAL A C 1
ATOM 2373 O O . VAL A 1 319 ? 9.35062 -25.71234 6.50126 1.000 14.04789 321 VAL A O 1
ATOM 2377 N N . ALA A 1 320 ? 7.86175 -24.40954 7.58688 1.000 12.53014 322 ALA A N 1
ATOM 2378 C CA . ALA A 1 320 ? 8.64863 -23.20165 7.35148 1.000 12.36731 322 ALA A CA 1
ATOM 2379 C C . ALA A 1 320 ? 10.01863 -23.30945 8.01924 1.000 12.16177 322 ALA A C 1
ATOM 2380 O O . ALA A 1 320 ? 11.03684 -22.95295 7.41334 1.000 12.69742 322 ALA A O 1
ATOM 2382 N N . ALA A 1 321 ? 10.05849 -23.79407 9.27094 1.000 12.55658 323 ALA A N 1
ATOM 2383 C CA . ALA A 1 321 ? 11.32876 -23.93434 9.98493 1.000 12.59132 323 ALA A CA 1
ATOM 2384 C C . ALA A 1 321 ? 12.30836 -24.83538 9.23417 1.000 13.62325 323 ALA A C 1
ATOM 2385 O O . ALA A 1 321 ? 13.50774 -24.52261 9.14091 1.000 14.48987 323 ALA A O 1
ATOM 2387 N N . ARG A 1 322 ? 11.82148 -25.95986 8.69988 1.000 13.43186 324 ARG A N 1
ATOM 2388 C CA . ARG A 1 322 ? 12.67856 -26.83696 7.89606 1.000 13.82895 324 ARG A CA 1
ATOM 2389 C C . ARG A 1 322 ? 13.23116 -26.10016 6.67791 1.000 14.21147 324 ARG A C 1
ATOM 2390 O O . ARG A 1 322 ? 14.38717 -26.31521 6.28299 1.000 15.36093 324 ARG A O 1
ATOM 2398 N N . GLY A 1 323 ? 12.41157 -25.23084 6.07354 1.000 13.72996 325 GLY A N 1
ATOM 2399 C CA . GLY A 1 323 ? 12.88315 -24.44647 4.94014 1.000 14.41463 325 GLY A CA 1
ATOM 2400 C C . GLY A 1 323 ? 13.97829 -23.46683 5.32059 1.000 14.13274 325 GLY A C 1
ATOM 2401 O O . GLY A 1 323 ? 14.96153 -23.29299 4.58252 1.000 15.36770 325 GLY A O 1
ATOM 2402 N N . ILE A 1 324 ? 13.83059 -22.80826 6.47285 1.000 13.55791 326 ILE A N 1
ATOM 2403 C CA . ILE A 1 324 ? 14.90823 -21.93861 6.96336 1.000 14.19892 326 ILE A CA 1
ATOM 2404 C C . ILE A 1 324 ? 16.19751 -22.73502 7.15524 1.000 14.02150 326 ILE A C 1
ATOM 2405 O O . ILE A 1 324 ? 17.29089 -22.30540 6.73609 1.000 14.67835 326 ILE A O 1
ATOM 2410 N N . VAL A 1 325 ? 16.09759 -23.90475 7.80192 1.000 14.68975 327 VAL A N 1
ATOM 2411 C CA . VAL A 1 325 ? 17.30183 -24.68591 8.09263 1.000 14.13866 327 VAL A CA 1
ATOM 2412 C C . VAL A 1 325 ? 18.04293 -25.04854 6.81164 1.000 16.34881 327 VAL A C 1
ATOM 2413 O O . VAL A 1 325 ? 19.28014 -24.99828 6.76462 1.000 17.57010 327 VAL A O 1
ATOM 2417 N N . ASP A 1 326 ? 17.30525 -25.36948 5.73710 1.000 15.21802 328 ASP A N 1
ATOM 2418 C CA . ASP A 1 326 ? 17.96566 -25.64062 4.46460 1.000 17.21052 328 ASP A CA 1
ATOM 2419 C C . ASP A 1 326 ? 18.78223 -24.43036 4.01610 1.000 16.82312 328 ASP A C 1
ATOM 2420 O O . ASP A 1 326 ? 19.91815 -24.57307 3.53777 1.000 17.91256 328 ASP A O 1
ATOM 2425 N N . ASP A 1 327 ? 18.21078 -23.22195 4.14670 1.000 16.41640 329 ASP A N 1
ATOM 2426 C CA . ASP A 1 327 ? 18.93042 -22.03230 3.68347 1.000 15.52258 329 ASP A CA 1
ATOM 2427 C C . ASP A 1 327 ? 20.14344 -21.74157 4.57316 1.000 15.81976 329 ASP A C 1
ATOM 2428 O O . ASP A 1 327 ? 21.09911 -21.09754 4.12744 1.000 16.20138 329 ASP A O 1
ATOM 2433 N N . LEU A 1 328 ? 20.11526 -22.18719 5.83249 1.000 16.26471 330 LEU A N 1
ATOM 2434 C CA . LEU A 1 328 ? 21.22747 -21.96132 6.74561 1.000 16.18018 330 LEU A CA 1
ATOM 2435 C C . LEU A 1 328 ? 22.46708 -22.77738 6.40549 1.000 17.36658 330 LEU A C 1
ATOM 2436 O O . LEU A 1 328 ? 23.54125 -22.50695 6.96413 1.000 17.58815 330 LEU A O 1
ATOM 2441 N N . ARG A 1 329 ? 22.36653 -23.74784 5.49692 1.000 18.28676 331 ARG A N 1
ATOM 2442 C CA . ARG A 1 329 ? 23.55671 -24.48051 5.07527 1.000 19.86199 331 ARG A CA 1
ATOM 2443 C C . ARG A 1 329 ? 24.58669 -23.56794 4.41039 1.000 19.46997 331 ARG A C 1
ATOM 2444 O O . ARG A 1 329 ? 25.75669 -23.95513 4.27980 1.000 20.54038 331 ARG A O 1
ATOM 2452 N N A TRP A 1 330 ? 24.19024 -22.35402 4.02698 0.603 18.14597 332 TRP A N 1
ATOM 2453 N N B TRP A 1 330 ? 24.18956 -22.35859 4.02038 0.397 19.42360 332 TRP A N 1
ATOM 2454 C CA A TRP A 1 330 ? 25.09475 -21.42670 3.36373 0.603 19.10829 332 TRP A CA 1
ATOM 2455 C CA B TRP A 1 330 ? 25.08425 -21.42407 3.35702 0.397 20.89498 332 TRP A CA 1
ATOM 2456 C C A TRP A 1 330 ? 25.98263 -20.63782 4.31549 0.603 19.20584 332 TRP A C 1
ATOM 2457 C C B TRP A 1 330 ? 25.96045 -20.61642 4.31096 0.397 19.96517 332 TRP A C 1
ATOM 2458 O O A TRP A 1 330 ? 26.88972 -19.95103 3.84323 0.603 19.15188 332 TRP A O 1
ATOM 2459 O O B TRP A 1 330 ? 26.83452 -19.88858 3.83284 0.397 19.99225 332 TRP A O 1
ATOM 2480 N N . VAL A 1 331 ? 25.78584 -20.73268 5.63385 1.000 19.19954 333 VAL A N 1
ATOM 2481 C CA . VAL A 1 331 ? 26.55066 -19.86562 6.54863 1.000 19.33325 333 VAL A CA 1
ATOM 2482 C C . VAL A 1 331 ? 28.06309 -20.04200 6.39773 1.000 19.55262 333 VAL A C 1
ATOM 2483 O O . VAL A 1 331 ? 28.82360 -19.07530 6.53567 1.000 19.45401 333 VAL A O 1
ATOM 2487 N N . ASP A 1 332 ? 28.53128 -21.27075 6.16105 1.000 19.38217 334 ASP A N 1
ATOM 2488 C CA . ASP A 1 332 ? 29.95736 -21.55352 6.05672 1.000 20.66565 334 ASP A CA 1
ATOM 2489 C C . ASP A 1 332 ? 30.43200 -21.70710 4.61029 1.000 22.69943 334 ASP A C 1
ATOM 2490 O O . ASP A 1 332 ? 31.52952 -22.22740 4.37759 1.000 23.83245 334 ASP A O 1
ATOM 2495 N N . ALA A 1 333 ? 29.63313 -21.25350 3.64326 1.000 23.49478 335 ALA A N 1
ATOM 2496 C CA . ALA A 1 333 ? 29.98593 -21.37209 2.23471 1.000 26.18477 335 ALA A CA 1
ATOM 2497 C C . ALA A 1 333 ? 31.16083 -20.45116 1.89308 1.000 30.50549 335 ALA A C 1
ATOM 2498 O O . ALA A 1 333 ? 31.38002 -19.43546 2.56076 1.000 30.15822 335 ALA A O 1
ATOM 2500 N N . PRO A 1 334 ? 31.95390 -20.79812 0.85503 1.000 34.60655 336 PRO A N 1
ATOM 2501 C CA . PRO A 1 334 ? 33.14336 -20.03043 0.44704 1.000 36.48061 336 PRO A CA 1
ATOM 2502 C C . PRO A 1 334 ? 32.89873 -18.52853 0.29880 1.000 37.85600 336 PRO A C 1
ATOM 2503 O O . PRO A 1 334 ? 31.93812 -18.14264 -0.36979 1.000 39.15854 336 PRO A O 1
ATOM 2507 N N . PRO B 1 13 ? -4.25290 17.03673 34.88278 0.774 39.61918 15 PRO B N 1
ATOM 2508 C CA . PRO B 1 13 ? -3.26814 16.20071 34.18618 0.774 39.46295 15 PRO B CA 1
ATOM 2509 C C . PRO B 1 13 ? -3.90929 15.14089 33.28518 0.774 39.48625 15 PRO B C 1
ATOM 2510 O O . PRO B 1 13 ? -3.42650 14.91900 32.16741 0.774 39.77388 15 PRO B O 1
ATOM 2514 N N . THR B 1 14 ? -4.98265 14.50189 33.75176 0.768 38.31244 16 THR B N 1
ATOM 2515 C CA . THR B 1 14 ? -5.63504 13.44289 32.98895 0.768 38.02107 16 THR B CA 1
ATOM 2516 C C . THR B 1 14 ? -7.13703 13.64874 32.95859 0.768 37.16631 16 THR B C 1
ATOM 2517 O O . THR B 1 14 ? -7.77744 13.76462 34.00869 0.768 37.11146 16 THR B O 1
ATOM 2521 N N . THR B 1 15 ? -7.68948 13.64194 31.74925 0.737 36.49854 17 THR B N 1
ATOM 2522 C CA . THR B 1 15 ? -9.11688 13.84790 31.54911 0.737 35.46174 17 THR B CA 1
ATOM 2523 C C . THR B 1 15 ? -9.92070 12.75639 32.24354 0.737 34.62171 17 THR B C 1
ATOM 2524 O O . THR B 1 15 ? -9.70527 11.56164 32.00597 0.737 34.19441 17 THR B O 1
ATOM 2528 N N . GLN B 1 16 ? -10.85678 13.17404 33.09754 0.799 33.89563 18 GLN B N 1
ATOM 2529 C CA . GLN B 1 16 ? -11.76714 12.23485 33.73636 0.799 33.76510 18 GLN B CA 1
ATOM 2530 C C . GLN B 1 16 ? -12.76823 11.68422 32.72480 0.799 32.46091 18 GLN B C 1
ATOM 2531 O O . GLN B 1 16 ? -13.36320 12.43149 31.93985 0.799 31.40478 18 GLN B O 1
ATOM 2537 N N . ILE B 1 17 ? -12.97215 10.37283 32.76631 1.000 31.45386 19 ILE B N 1
ATOM 2538 C CA . ILE B 1 17 ? -13.85442 9.67932 31.84544 1.000 29.46147 19 ILE B CA 1
ATOM 2539 C C . ILE B 1 17 ? -15.03189 9.15119 32.65385 1.000 27.19242 19 ILE B C 1
ATOM 2540 O O . ILE B 1 17 ? -14.83714 8.56154 33.72493 1.000 26.90729 19 ILE B O 1
ATOM 2545 N N . ALA B 1 18 ? -16.25422 9.38318 32.16130 1.000 25.79272 20 ALA B N 1
ATOM 2546 C CA . ALA B 1 18 ? -17.42204 8.82120 32.83823 1.000 24.90406 20 ALA B CA 1
ATOM 2547 C C . ALA B 1 18 ? -17.29587 7.30267 32.86436 1.000 25.78077 20 ALA B C 1
ATOM 2548 O O . ALA B 1 18 ? -16.88534 6.68456 31.87285 1.000 26.96714 20 ALA B O 1
ATOM 2550 N N . GLY B 1 19 ? -17.59214 6.70915 34.02105 1.000 26.04531 21 GLY B N 1
ATOM 2551 C CA . GLY B 1 19 ? -17.57483 5.26260 34.18810 1.000 26.00338 21 GLY B CA 1
ATOM 2552 C C . GLY B 1 19 ? -16.32155 4.65301 34.79976 1.000 28.38750 21 GLY B C 1
ATOM 2553 O O . GLY B 1 19 ? -16.19871 3.41450 34.79528 1.000 31.05561 21 GLY B O 1
ATOM 2554 N N . ALA B 1 20 ? -15.38695 5.46346 35.30790 1.000 26.76416 22 ALA B N 1
ATOM 2555 C CA . ALA B 1 20 ? -14.18220 4.93978 35.96414 1.000 25.00969 22 ALA B CA 1
ATOM 2556 C C . ALA B 1 20 ? -13.60451 5.99000 36.90489 1.000 24.76187 22 ALA B C 1
ATOM 2557 O O . ALA B 1 20 ? -13.86160 7.18290 36.75462 1.000 24.25753 22 ALA B O 1
ATOM 2559 N N . GLY B 1 21 ? -12.79883 5.53158 37.86951 1.000 23.82421 23 GLY B N 1
ATOM 2560 C CA . GLY B 1 21 ? -12.03497 6.44333 38.70628 1.000 23.69666 23 GLY B CA 1
ATOM 2561 C C . GLY B 1 21 ? -10.90441 7.07705 37.90983 1.000 22.47288 23 GLY B C 1
ATOM 2562 O O . GLY B 1 21 ? -10.63479 6.71174 36.76825 1.000 24.64329 23 GLY B O 1
ATOM 2563 N N A VAL B 1 22 ? -10.25314 8.08581 38.50103 0.559 21.22452 24 VAL B N 1
ATOM 2564 N N B VAL B 1 22 ? -10.25065 8.06059 38.51595 0.441 21.40540 24 VAL B N 1
ATOM 2565 C CA A VAL B 1 22 ? -9.11099 8.75829 37.87593 0.559 21.24045 24 VAL B CA 1
ATOM 2566 C CA B VAL B 1 22 ? -9.11674 8.71364 37.87510 0.441 21.38351 24 VAL B CA 1
ATOM 2567 C C A VAL B 1 22 ? -7.98866 8.91673 38.89006 0.559 20.12479 24 VAL B C 1
ATOM 2568 C C B VAL B 1 22 ? -7.99713 8.89452 38.89232 0.441 20.34431 24 VAL B C 1
ATOM 2569 O O A VAL B 1 22 ? -8.18841 9.50968 39.95773 0.559 21.82730 24 VAL B O 1
ATOM 2570 O O B VAL B 1 22 ? -8.22227 9.40007 39.99831 0.441 21.85751 24 VAL B O 1
ATOM 2577 N N . LEU B 1 23 ? -6.79561 8.45933 38.52764 1.000 18.43865 25 LEU B N 1
ATOM 2578 C CA . LEU B 1 23 ? -5.61670 8.58415 39.37453 1.000 16.67106 25 LEU B CA 1
ATOM 2579 C C . LEU B 1 23 ? -4.62468 9.56965 38.77543 1.000 17.30359 25 LEU B C 1
ATOM 2580 O O . LEU B 1 23 ? -4.43821 9.63331 37.55258 1.000 17.93847 25 LEU B O 1
ATOM 2585 N N . GLY B 1 24 ? -3.94845 10.30723 39.65700 1.000 17.82999 26 GLY B N 1
ATOM 2586 C CA . GLY B 1 24 ? -2.87457 11.18799 39.25466 1.000 18.49527 26 GLY B CA 1
ATOM 2587 C C . GLY B 1 24 ? -3.22495 12.65920 39.15267 1.000 18.25186 26 GLY B C 1
ATOM 2588 O O . GLY B 1 24 ? -2.33682 13.46057 38.81598 1.000 18.56048 26 GLY B O 1
ATOM 2589 N N . ASN B 1 25 ? -4.47208 13.05642 39.45753 1.000 18.73601 27 ASN B N 1
ATOM 2590 C CA . ASN B 1 25 ? -4.84394 14.44728 39.24493 1.000 22.13462 27 ASN B CA 1
ATOM 2591 C C . ASN B 1 25 ? -4.27573 15.38987 40.29010 1.000 22.42889 27 ASN B C 1
ATOM 2592 O O . ASN B 1 25 ? -4.31556 16.61292 40.08291 1.000 24.53470 27 ASN B O 1
ATOM 2597 N N . ASP B 1 26 ? -3.71567 14.85911 41.36958 1.000 20.39701 28 ASP B N 1
ATOM 2598 C CA . ASP B 1 26 ? -3.00117 15.66974 42.34283 1.000 20.71948 28 ASP B CA 1
ATOM 2599 C C . ASP B 1 26 ? -1.49069 15.61064 42.20159 1.000 20.00703 28 ASP B C 1
ATOM 2600 O O . ASP B 1 26 ? -0.77190 16.19590 43.02848 1.000 21.60449 28 ASP B O 1
ATOM 2605 N N . ARG B 1 27 ? -0.99210 14.91906 41.18161 1.000 18.21237 29 ARG B N 1
ATOM 2606 C CA . ARG B 1 27 ? 0.43108 14.93832 40.90316 1.000 17.57098 29 ARG B CA 1
ATOM 2607 C C . ARG B 1 27 ? 0.85269 16.33342 40.45492 1.000 21.37854 29 ARG B C 1
ATOM 2608 O O . ARG B 1 27 ? 0.13111 17.01712 39.72662 1.000 24.66525 29 ARG B O 1
ATOM 2616 N N . LYS B 1 28 ? 1.99820 16.78710 40.94216 1.000 22.57191 30 LYS B N 1
ATOM 2617 C CA . LYS B 1 28 ? 2.49160 18.11160 40.58169 1.000 25.09073 30 LYS B CA 1
ATOM 2618 C C . LYS B 1 28 ? 3.64850 17.96568 39.60628 1.000 23.75796 30 LYS B C 1
ATOM 2619 O O . LYS B 1 28 ? 4.76783 17.63993 40.02200 1.000 22.44785 30 LYS B O 1
ATOM 2625 N N . PRO B 1 29 ? 3.43364 18.17036 38.30408 1.000 24.46057 31 PRO B N 1
ATOM 2626 C CA . PRO B 1 29 ? 4.52506 17.92798 37.34613 1.000 24.76343 31 PRO B CA 1
ATOM 2627 C C . PRO B 1 29 ? 5.76563 18.76167 37.60369 1.000 25.12277 31 PRO B C 1
ATOM 2628 O O . PRO B 1 29 ? 6.87185 18.30924 37.30357 1.000 25.70754 31 PRO B O 1
ATOM 2632 N N . ASP B 1 30 ? 5.62934 19.97217 38.13008 1.000 26.18785 32 ASP B N 1
ATOM 2633 C CA . ASP B 1 30 ? 6.81630 20.77918 38.37517 1.000 28.03317 32 ASP B CA 1
ATOM 2634 C C . ASP B 1 30 ? 7.58339 20.36063 39.61364 1.000 28.26577 32 ASP B C 1
ATOM 2635 O O . ASP B 1 30 ? 8.57089 21.01735 39.95833 1.000 29.94552 32 ASP B O 1
ATOM 2640 N N . GLU B 1 31 ? 7.15567 19.31138 40.30144 1.000 27.65054 33 GLU B N 1
ATOM 2641 C CA . GLU B 1 31 ? 7.97700 18.68622 41.32161 1.000 30.52373 33 GLU B CA 1
ATOM 2642 C C . GLU B 1 31 ? 8.70956 17.46294 40.79174 1.000 29.45871 33 GLU B C 1
ATOM 2643 O O . GLU B 1 31 ? 9.30535 16.72143 41.57702 1.000 31.80392 33 GLU B O 1
ATOM 2649 N N . SER B 1 32 ? 8.71768 17.26368 39.46972 1.000 26.20551 34 SER B N 1
ATOM 2650 C CA . SER B 1 32 ? 9.32763 16.06309 38.90048 1.000 24.53219 34 SER B CA 1
ATOM 2651 C C . SER B 1 32 ? 10.83804 16.11491 38.95284 1.000 25.41273 34 SER B C 1
ATOM 2652 O O . SER B 1 32 ? 11.48677 15.09100 39.20721 1.000 25.90120 34 SER B O 1
ATOM 2655 N N . CYS B 1 33 ? 11.41327 17.26190 38.60829 1.000 25.34881 35 CYS B N 1
ATOM 2656 C CA . CYS B 1 33 ? 12.84897 17.35977 38.43688 1.000 26.64871 35 CYS B CA 1
ATOM 2657 C C . CYS B 1 33 ? 13.53392 17.42157 39.78654 1.000 26.17993 35 CYS B C 1
ATOM 2658 O O . CYS B 1 33 ? 12.98933 17.96531 40.76599 1.000 26.92320 35 CYS B O 1
ATOM 2661 N N . ALA B 1 34 ? 14.74019 16.86512 39.82880 1.000 26.27677 36 ALA B N 1
ATOM 2662 C CA . ALA B 1 34 ? 15.60128 17.06846 40.98115 1.000 27.86315 36 ALA B CA 1
ATOM 2663 C C . ALA B 1 34 ? 15.82377 18.56252 41.17419 1.000 32.76396 36 ALA B C 1
ATOM 2664 O O . ALA B 1 34 ? 15.90844 19.32292 40.20275 1.000 32.26521 36 ALA B O 1
ATOM 2666 N N . ARG B 1 35 ? 15.88515 18.98622 42.44311 1.000 37.52733 37 ARG B N 1
ATOM 2667 C CA . ARG B 1 35 ? 15.96764 20.41270 42.74796 1.000 43.52784 37 ARG B CA 1
ATOM 2668 C C . ARG B 1 35 ? 17.31747 20.99401 42.35692 1.000 39.63487 37 ARG B C 1
ATOM 2669 O O . ARG B 1 35 ? 17.42903 22.20209 42.11528 1.000 40.50251 37 ARG B O 1
ATOM 2677 N N . ALA B 1 36 ? 18.35077 20.16739 42.31458 1.000 34.52250 38 ALA B N 1
ATOM 2678 C CA . ALA B 1 36 ? 19.68054 20.61550 41.95289 1.000 31.72377 38 ALA B CA 1
ATOM 2679 C C . ALA B 1 36 ? 20.25841 19.64038 40.94542 1.000 28.69368 38 ALA B C 1
ATOM 2680 O O . ALA B 1 36 ? 19.85663 18.47617 40.88417 1.000 28.69401 38 ALA B O 1
ATOM 2682 N N . ALA B 1 37 ? 21.18549 20.13848 40.13916 1.000 27.41180 39 ALA B N 1
ATOM 2683 C CA . ALA B 1 37 ? 21.87898 19.28938 39.18696 1.000 25.81864 39 ALA B CA 1
ATOM 2684 C C . ALA B 1 37 ? 22.74950 18.28610 39.93105 1.000 23.58745 39 ALA B C 1
ATOM 2685 O O . ALA B 1 37 ? 23.57696 18.66911 40.77104 1.000 23.57277 39 ALA B O 1
ATOM 2687 N N . ALA B 1 38 ? 22.59378 17.00328 39.59718 1.000 22.09348 40 ALA B N 1
ATOM 2688 C CA . ALA B 1 38 ? 23.46717 15.99137 40.17445 1.000 21.79357 40 ALA B CA 1
ATOM 2689 C C . ALA B 1 38 ? 24.91688 16.28655 39.81242 1.000 21.58922 40 ALA B C 1
ATOM 2690 O O . ALA B 1 38 ? 25.23052 16.65379 38.67179 1.000 21.72479 40 ALA B O 1
ATOM 2692 N N . ALA B 1 39 ? 25.81251 16.11456 40.78462 1.000 22.96595 41 ALA B N 1
ATOM 2693 C CA . ALA B 1 39 ? 27.22921 16.32147 40.51933 1.000 22.80876 41 ALA B CA 1
ATOM 2694 C C . ALA B 1 39 ? 27.78268 15.25332 39.58473 1.000 22.41037 41 ALA B C 1
ATOM 2695 O O . ALA B 1 39 ? 27.45739 14.06906 39.70104 1.000 22.60994 41 ALA B O 1
ATOM 2697 N N . ALA B 1 40 ? 28.63522 15.67986 38.65948 1.000 22.14031 42 ALA B N 1
ATOM 2698 C CA . ALA B 1 40 ? 29.33731 14.72197 37.81806 1.000 21.86574 42 ALA B CA 1
ATOM 2699 C C . ALA B 1 40 ? 30.25616 13.84206 38.66374 1.000 21.08777 42 ALA B C 1
ATOM 27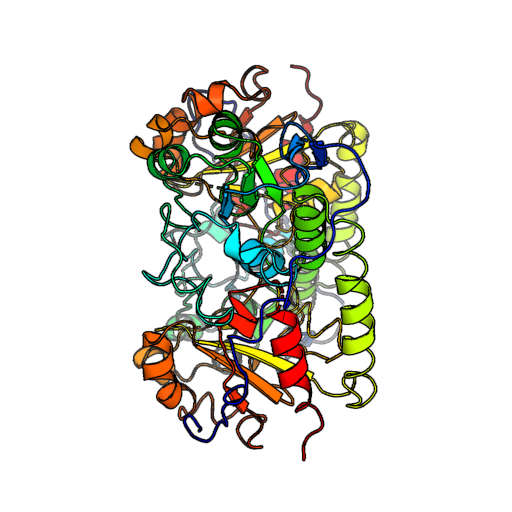00 O O . ALA B 1 40 ? 30.75130 14.24218 39.72938 1.000 22.90307 42 ALA B O 1
ATOM 2702 N N . ASP B 1 41 ? 30.53676 12.64531 38.15686 1.000 20.83706 43 ASP B N 1
ATOM 2703 C CA . ASP B 1 41 ? 31.61427 11.85709 38.74203 1.000 20.85942 43 ASP B CA 1
ATOM 2704 C C . ASP B 1 41 ? 32.92130 12.64792 38.67350 1.000 21.53954 43 ASP B C 1
ATOM 2705 O O . ASP B 1 41 ? 33.17686 13.36519 37.69697 1.000 21.52247 43 ASP B O 1
ATOM 2710 N N . PRO B 1 42 ? 33.78969 12.51196 39.67433 1.000 23.16584 44 PRO B N 1
ATOM 2711 C CA . PRO B 1 42 ? 35.12240 13.13178 39.57143 1.000 24.09296 44 PRO B CA 1
ATOM 2712 C C . PRO B 1 42 ? 35.88081 12.58848 38.37327 1.000 24.62984 44 PRO B C 1
ATOM 2713 O O . PRO B 1 42 ? 35.75191 11.41711 38.01466 1.000 25.48806 44 PRO B O 1
ATOM 2717 N N . GLY B 1 43 ? 36.66786 13.45521 37.74631 1.000 23.97578 45 GLY B N 1
ATOM 2718 C CA . GLY B 1 43 ? 37.44326 13.05426 36.59151 1.000 24.10177 45 GLY B CA 1
ATOM 2719 C C . GLY B 1 43 ? 37.78735 14.22153 35.69357 1.000 23.56180 45 GLY B C 1
ATOM 2720 O O . GLY B 1 43 ? 37.55835 15.38977 36.04601 1.000 24.11435 45 GLY B O 1
ATOM 2721 N N . PRO B 1 44 ? 38.34927 13.92408 34.51987 1.000 22.36345 46 PRO B N 1
ATOM 2722 C CA . PRO B 1 44 ? 38.80041 14.97663 33.59694 1.000 23.67265 46 PRO B CA 1
ATOM 2723 C C . PRO B 1 44 ? 37.63163 15.56254 32.82194 1.000 23.85295 46 PRO B C 1
ATOM 2724 O O . PRO B 1 44 ? 36.47821 15.14960 33.02373 1.000 22.97762 46 PRO B O 1
ATOM 2728 N N . PRO B 1 45 ? 37.87586 16.54917 31.94642 1.000 24.43546 47 PRO B N 1
ATOM 2729 C CA . PRO B 1 45 ? 36.75227 17.28886 31.33848 1.000 24.51245 47 PRO B CA 1
ATOM 2730 C C . PRO B 1 45 ? 35.96828 16.53457 30.27476 1.000 22.81398 47 PRO B C 1
ATOM 2731 O O . PRO B 1 45 ? 34.95089 17.07181 29.80373 1.000 22.00421 47 PRO B O 1
ATOM 2735 N N . THR B 1 46 ? 36.40815 15.34417 29.85664 1.000 21.13694 48 THR B N 1
ATOM 2736 C CA . THR B 1 46 ? 35.65453 14.49164 28.94764 1.000 20.79115 48 THR B CA 1
ATOM 2737 C C . THR B 1 46 ? 35.61789 13.09460 29.53794 1.000 19.51843 48 THR B C 1
ATOM 2738 O O . THR B 1 46 ? 36.43573 12.74736 30.39869 1.000 20.48843 48 THR B O 1
ATOM 2742 N N . ARG B 1 47 ? 34.66898 12.29093 29.05795 1.000 17.74823 49 ARG B N 1
ATOM 2743 C CA . ARG B 1 47 ? 34.48001 10.93607 29.55235 1.000 17.52517 49 ARG B CA 1
ATOM 2744 C C . ARG B 1 47 ? 34.11630 10.03154 28.38633 1.000 16.86386 49 ARG B C 1
ATOM 2745 O O . ARG B 1 47 ? 33.48926 10.48147 27.42115 1.000 16.40322 49 ARG B O 1
ATOM 2753 N N . PRO B 1 48 ? 34.46184 8.75019 28.46701 1.000 16.04670 50 PRO B N 1
ATOM 2754 C CA . PRO B 1 48 ? 33.97792 7.78970 27.47154 1.000 16.25055 50 PRO B CA 1
ATOM 2755 C C . PRO B 1 48 ? 32.58199 7.30031 27.81793 1.000 16.34549 50 PRO B C 1
ATOM 2756 O O . PRO B 1 48 ? 32.21694 7.12940 28.98299 1.000 18.77812 50 PRO B O 1
ATOM 2760 N N . ALA B 1 49 ? 31.78749 7.06940 26.78749 1.000 17.15832 51 ALA B N 1
ATOM 2761 C CA . ALA B 1 49 ? 30.45618 6.52510 26.98682 1.000 17.05894 51 ALA B CA 1
ATOM 2762 C C . ALA B 1 49 ? 30.21462 5.47968 25.91190 1.000 17.88861 51 ALA B C 1
ATOM 2763 O O . ALA B 1 49 ? 30.70865 5.61276 24.79143 1.000 19.88033 51 ALA B O 1
ATOM 2765 N N . HIS B 1 50 ? 29.47866 4.42842 26.25604 1.000 16.15505 52 HIS B N 1
ATOM 2766 C CA . HIS B 1 50 ? 29.09258 3.41401 25.27587 1.000 16.11611 52 HIS B CA 1
ATOM 2767 C C . HIS B 1 50 ? 27.76019 3.73344 24.58746 1.000 14.83463 52 HIS B C 1
ATOM 2768 O O . HIS B 1 50 ? 26.78399 4.16317 25.22445 1.000 16.98824 52 HIS B O 1
ATOM 2775 N N . ASN B 1 51 ? 27.71493 3.45274 23.28647 1.000 13.60146 53 ASN B N 1
ATOM 2776 C CA . ASN B 1 51 ? 26.47621 3.40014 22.52724 1.000 12.83384 53 ASN B CA 1
ATOM 2777 C C . ASN B 1 51 ? 25.78875 2.04778 22.70504 1.000 12.92027 53 ASN B C 1
ATOM 2778 O O . ASN B 1 51 ? 26.40143 1.05361 23.12278 1.000 14.90141 53 ASN B O 1
ATOM 2783 N N . ALA B 1 52 ? 24.49782 2.02064 22.36678 1.000 13.00730 54 ALA B N 1
ATOM 2784 C CA . ALA B 1 52 ? 23.70642 0.79845 22.35636 1.000 13.30781 54 ALA B CA 1
ATOM 2785 C C . ALA B 1 52 ? 24.32753 -0.25988 21.43843 1.000 13.04018 54 ALA B C 1
ATOM 2786 O O . ALA B 1 52 ? 25.09703 0.02952 20.50503 1.000 13.83117 54 ALA B O 1
ATOM 2788 N N . ALA B 1 53 ? 23.93504 -1.50334 21.68059 1.000 13.41245 55 ALA B N 1
ATOM 2789 C CA . ALA B 1 53 ? 24.40313 -2.63295 20.87522 1.000 14.23098 55 ALA B CA 1
ATOM 2790 C C . ALA B 1 53 ? 24.16530 -2.39413 19.39174 1.000 16.35461 55 ALA B C 1
ATOM 2791 O O . ALA B 1 53 ? 23.08682 -1.98094 18.98050 1.000 18.47895 55 ALA B O 1
ATOM 2793 N N . GLY B 1 54 ? 25.18664 -2.67059 18.59023 1.000 19.03289 56 GLY B N 1
ATOM 2794 C CA . GLY B 1 54 ? 25.08554 -2.53240 17.15015 1.000 20.88149 56 GLY B CA 1
ATOM 2795 C C . GLY B 1 54 ? 25.48489 -1.17660 16.61023 1.000 19.83556 56 GLY B C 1
ATOM 2796 O O . GLY B 1 54 ? 25.67872 -1.03715 15.38381 1.000 23.45631 56 GLY B O 1
ATOM 2797 N N . VAL B 1 55 ? 25.63288 -0.16994 17.47203 1.000 15.49626 57 VAL B N 1
ATOM 2798 C CA . VAL B 1 55 ? 26.05056 1.13540 16.98925 1.000 15.32832 57 VAL B CA 1
ATOM 2799 C C . VAL B 1 55 ? 27.55761 1.14437 16.81484 1.000 15.19274 57 VAL B C 1
ATOM 2800 O O . VAL B 1 55 ? 28.31143 0.65528 17.67696 1.000 16.77804 57 VAL B O 1
ATOM 2804 N N . SER B 1 56 ? 28.00607 1.70787 15.69045 1.000 16.56471 58 SER B N 1
ATOM 2805 C CA . SER B 1 56 ? 29.42163 1.92996 15.43886 1.000 18.02960 58 SER B CA 1
ATOM 2806 C C . SER B 1 56 ? 29.69079 3.41911 15.30730 1.000 18.48666 58 SER B C 1
ATOM 2807 O O . SER B 1 56 ? 28.96304 4.11008 14.58268 1.000 20.97099 58 SER B O 1
ATOM 2810 N N . PRO B 1 57 ? 30.71122 3.95402 15.97518 1.000 17.38870 59 PRO B N 1
ATOM 2811 C CA . PRO B 1 57 ? 31.61781 3.27876 16.91413 1.000 16.90666 59 PRO B CA 1
ATOM 2812 C C . PRO B 1 57 ? 30.90885 2.93164 18.22447 1.000 16.18913 59 PRO B C 1
ATOM 2813 O O . PRO B 1 57 ? 29.89801 3.54465 18.59068 1.000 16.65342 59 PRO B O 1
ATOM 2817 N N . GLU B 1 58 ? 31.47387 1.97024 18.96065 1.000 16.76028 60 GLU B N 1
ATOM 2818 C CA . GLU B 1 58 ? 30.89555 1.55745 20.23817 1.000 16.71105 60 GLU B CA 1
ATOM 2819 C C . GLU B 1 58 ? 31.05117 2.63367 21.30303 1.000 17.16381 60 GLU B C 1
ATOM 2820 O O . GLU B 1 58 ? 30.19652 2.75133 22.19331 1.000 19.34955 60 GLU B O 1
ATOM 2842 N N . VAL B 1 60 ? 32.09153 6.78217 22.59743 1.000 17.36902 62 VAL B N 1
ATOM 2843 C CA . VAL B 1 60 ? 32.04606 8.19464 22.24923 1.000 18.30119 62 VAL B CA 1
ATOM 2844 C C . VAL B 1 60 ? 32.66403 8.94353 23.40908 1.000 19.55959 62 VAL B C 1
ATOM 2845 O O . VAL B 1 60 ? 32.41671 8.60155 24.56708 1.000 22.24398 62 VAL B O 1
ATOM 2849 N N . GLN B 1 61 ? 33.43820 9.97735 23.12038 1.000 17.48385 63 GLN B N 1
ATOM 2850 C CA . GLN B 1 61 ? 33.90448 10.86568 24.18086 1.000 17.98117 63 GLN B CA 1
ATOM 2851 C C . GLN B 1 61 ? 32.96509 12.06156 24.29901 1.000 18.34913 63 GLN B C 1
ATOM 2852 O O . GLN B 1 61 ? 32.64297 12.71811 23.29763 1.000 20.89997 63 GLN B O 1
ATOM 2858 N N . VAL B 1 62 ? 32.48313 12.29861 25.51080 1.000 16.22227 64 VAL B N 1
ATOM 2859 C CA . VAL B 1 62 ? 31.45331 13.30632 25.76654 1.000 16.00566 64 VAL B CA 1
ATOM 2860 C C . VAL B 1 62 ? 32.02672 14.33004 26.73490 1.000 16.50202 64 VAL B C 1
ATOM 2861 O O . VAL B 1 62 ? 32.96452 14.03465 27.49041 1.000 17.27340 64 VAL B O 1
ATOM 2865 N N . PRO B 1 63 ? 31.46142 15.53618 26.77250 1.000 17.51022 65 PRO B N 1
ATOM 2866 C CA . PRO B 1 63 ? 31.87110 16.49811 27.80574 1.000 19.01349 65 PRO B CA 1
ATOM 2867 C C . PRO B 1 63 ? 31.36428 16.08488 29.17841 1.000 19.08468 65 PRO B C 1
ATOM 2868 O O . PRO B 1 63 ? 30.30789 15.46481 29.31863 1.000 19.70656 65 PRO B O 1
ATOM 2872 N N . ALA B 1 64 ? 32.14875 16.42090 30.20435 1.000 18.58109 66 ALA B N 1
ATOM 2873 C CA . ALA B 1 64 ? 31.68397 16.16670 31.56519 1.000 19.66136 66 ALA B CA 1
ATOM 2874 C C . ALA B 1 64 ? 30.48628 17.03947 31.93302 1.000 19.80286 66 ALA B C 1
ATOM 2875 O O . ALA B 1 64 ? 29.62407 16.60711 32.71421 1.000 20.21414 66 ALA B O 1
ATOM 2877 N N . GLU B 1 65 ? 30.39528 18.25133 31.36662 1.000 19.53295 67 GLU B N 1
ATOM 2878 C CA . GLU B 1 65 ? 29.35111 19.23079 31.72200 1.000 20.21200 67 GLU B CA 1
ATOM 2879 C C . GLU B 1 65 ? 28.75153 19.79524 30.44020 1.000 20.26704 67 GLU B C 1
ATOM 2880 O O . GLU B 1 65 ? 28.97117 20.96024 30.09152 1.000 22.58616 67 GLU B O 1
ATOM 2886 N N . ALA B 1 66 ? 27.99956 18.96011 29.72631 1.000 19.92946 68 ALA B N 1
ATOM 2887 C CA . ALA B 1 66 ? 27.33722 19.42870 28.51569 1.000 19.51899 68 ALA B CA 1
ATOM 2888 C C . ALA B 1 66 ? 26.33412 20.51691 28.86640 1.000 20.41427 68 ALA B C 1
ATOM 2889 O O . ALA B 1 66 ? 25.49954 20.34985 29.76664 1.000 22.45636 68 ALA B O 1
ATOM 2891 N N . GLN B 1 67 ? 26.39602 21.62592 28.13165 1.000 20.33879 69 GLN B N 1
ATOM 2892 C CA . GLN B 1 67 ? 25.55417 22.78438 28.39812 1.000 22.05106 69 GLN B CA 1
ATOM 2893 C C . GLN B 1 67 ? 24.42694 22.97245 27.40020 1.000 21.71666 69 GLN B C 1
ATOM 2894 O O . GLN B 1 67 ? 23.53276 23.79204 27.66315 1.000 22.26998 69 GLN B O 1
ATOM 2900 N N . ARG B 1 68 ? 24.46342 22.28422 26.24877 1.000 21.17129 70 ARG B N 1
ATOM 2901 C CA . ARG B 1 68 ? 23.46240 22.47375 25.18906 1.000 19.86497 70 ARG B CA 1
ATOM 2902 C C . ARG B 1 68 ? 23.11169 21.08547 24.66719 1.000 18.67460 70 ARG B C 1
ATOM 2903 O O . ARG B 1 68 ? 23.70584 20.60862 23.69765 1.000 20.18677 70 ARG B O 1
ATOM 2911 N N . ILE B 1 69 ? 22.16849 20.42888 25.31548 1.000 17.91323 71 ILE B N 1
ATOM 2912 C CA . ILE B 1 69 ? 21.84905 19.04048 24.99167 1.000 15.68044 71 ILE B CA 1
ATOM 2913 C C . ILE B 1 69 ? 20.62843 19.01905 24.08461 1.000 15.98943 71 ILE B C 1
ATOM 2914 O O . ILE B 1 69 ? 19.61551 19.64696 24.40426 1.000 18.18047 71 ILE B O 1
ATOM 2919 N N . VAL B 1 70 ? 20.71300 18.29295 22.96603 1.000 16.10965 72 VAL B N 1
ATOM 2920 C CA . VAL B 1 70 ? 19.54494 18.00964 22.13482 1.000 16.39539 72 VAL B CA 1
ATOM 2921 C C . VAL B 1 70 ? 19.12982 16.57417 22.42234 1.000 15.71830 72 VAL B C 1
ATOM 2922 O O . VAL B 1 70 ? 19.97801 15.67014 22.41106 1.000 15.26613 72 VAL B O 1
ATOM 2926 N N . VAL B 1 71 ? 17.84131 16.36370 22.70772 1.000 16.42617 73 VAL B N 1
ATOM 2927 C CA . VAL B 1 71 ? 17.34368 15.08080 23.19339 1.000 16.16989 73 VAL B CA 1
ATOM 2928 C C . VAL B 1 71 ? 16.31260 14.53824 22.21371 1.000 14.86544 73 VAL B C 1
ATOM 2929 O O . VAL B 1 71 ? 15.28971 15.18502 21.96034 1.000 16.66768 73 VAL B O 1
ATOM 2933 N N . LEU B 1 72 ? 16.52698 13.31551 21.72351 1.000 13.82753 74 LEU B N 1
ATOM 2934 C CA . LEU B 1 72 ? 15.66422 12.77638 20.68285 1.000 13.58345 74 LEU B CA 1
ATOM 2935 C C . LEU B 1 72 ? 14.73505 11.67217 21.16005 1.000 14.07900 74 LEU B C 1
ATOM 2936 O O . LEU B 1 72 ? 13.87722 11.24216 20.38316 1.000 15.79963 74 LEU B O 1
ATOM 2941 N N . SER B 1 73 ? 14.83995 11.23052 22.41501 1.000 14.72659 75 SER B N 1
ATOM 2942 C CA . SER B 1 73 ? 13.94992 10.20425 22.93742 1.000 14.83586 75 SER B CA 1
ATOM 2943 C C . SER B 1 73 ? 13.34431 10.67681 24.25003 1.000 14.58229 75 SER B C 1
ATOM 2944 O O . SER B 1 73 ? 14.03106 11.28401 25.07616 1.000 15.09875 75 SER B O 1
ATOM 2947 N N . GLY B 1 74 ? 12.04850 10.39430 24.44109 1.000 15.28294 76 GLY B N 1
ATOM 2948 C CA . GLY B 1 74 ? 11.35840 10.88671 25.63001 1.000 15.10411 76 GLY B CA 1
ATOM 2949 C C . GLY B 1 74 ? 11.93122 10.36423 26.93896 1.000 15.05832 76 GLY B C 1
ATOM 2950 O O . GLY B 1 74 ? 11.94443 11.08224 27.94301 1.000 15.37283 76 GLY B O 1
ATOM 2951 N N . ASP B 1 75 ? 12.36494 9.09582 26.96328 1.000 14.12873 77 ASP B N 1
ATOM 2952 C CA . ASP B 1 75 ? 12.93455 8.55367 28.19340 1.000 14.18755 77 ASP B CA 1
ATOM 2953 C C . ASP B 1 75 ? 14.20209 9.29440 28.59495 1.000 13.94316 77 ASP B C 1
ATOM 2954 O O . ASP B 1 75 ? 14.54493 9.35451 29.78709 1.000 13.71828 77 ASP B O 1
ATOM 2959 N N . GLN B 1 76 ? 14.89577 9.88388 27.62300 1.000 14.09799 78 GLN B N 1
ATOM 2960 C CA . GLN B 1 76 ? 16.08941 10.65424 27.94318 1.000 15.15360 78 GLN B CA 1
ATOM 2961 C C . GLN B 1 76 ? 15.75062 12.02310 28.51758 1.000 16.09862 78 GLN B C 1
ATOM 2962 O O . GLN B 1 76 ? 16.47069 12.49109 29.40657 1.000 15.44235 78 GLN B O 1
ATOM 2968 N N . LEU B 1 77 ? 14.66689 12.67169 28.05751 1.000 16.66004 79 LEU B N 1
ATOM 2969 C CA . LEU B 1 77 ? 14.18191 13.87071 28.75341 1.000 16.88622 79 LEU B CA 1
ATOM 2970 C C . LEU B 1 77 ? 13.92843 13.55430 30.21793 1.000 15.38332 79 LEU B C 1
ATOM 2971 O O . LEU B 1 77 ? 14.25810 14.34649 31.11485 1.000 16.63468 79 LEU B O 1
ATOM 2976 N N . ASP B 1 78 ? 13.27386 12.41472 30.45735 1.000 14.78833 80 ASP B N 1
ATOM 2977 C CA . ASP B 1 78 ? 12.93513 11.98851 31.80556 1.000 14.32181 80 ASP B CA 1
ATOM 2978 C C . ASP B 1 78 ? 14.20201 11.80480 32.63667 1.000 13.89908 80 ASP B C 1
ATOM 2979 O O . ASP B 1 78 ? 14.30303 12.33409 33.75396 1.000 15.08703 80 ASP B O 1
ATOM 2984 N N . ALA B 1 79 ? 15.19648 11.07906 32.09092 1.000 13.73532 81 ALA B N 1
ATOM 2985 C CA . ALA B 1 79 ? 16.48075 10.87215 32.77750 1.000 13.68372 81 ALA B CA 1
ATOM 2986 C C . ALA B 1 79 ? 17.10672 12.18062 33.18919 1.000 14.71344 81 ALA B C 1
ATOM 2987 O O . ALA B 1 79 ? 17.59623 12.32817 34.31482 1.000 15.57503 81 ALA B O 1
ATOM 2989 N N . LEU B 1 80 ? 17.13097 13.14249 32.26834 1.000 15.25589 82 LEU B N 1
ATOM 2990 C CA . LEU B 1 80 ? 17.79297 14.39937 32.56871 1.000 15.95879 82 LEU B CA 1
ATOM 2991 C C . LEU B 1 80 ? 17.06962 15.15209 33.68023 1.000 16.48531 82 LEU B C 1
ATOM 2992 O O . LEU B 1 80 ? 17.71578 15.75944 34.54134 1.000 17.90749 82 LEU B O 1
ATOM 2997 N N . CYS B 1 81 ? 15.73413 15.06047 33.72187 1.000 16.38465 83 CYS B N 1
ATOM 2998 C CA . CYS B 1 81 ? 14.97954 15.65581 34.81083 1.000 17.08105 83 CYS B CA 1
ATOM 2999 C C . CYS B 1 81 ? 15.28391 14.96049 36.13013 1.000 17.15499 83 CYS B C 1
ATOM 3000 O O . CYS B 1 81 ? 15.43519 15.62984 37.16714 1.000 17.81271 83 CYS B O 1
ATOM 3003 N N . ALA B 1 82 ? 15.35310 13.62294 36.12229 1.000 16.53449 84 ALA B N 1
ATOM 3004 C CA . ALA B 1 82 ? 15.69479 12.90811 37.35263 1.000 16.13847 84 ALA B CA 1
ATOM 3005 C C . ALA B 1 82 ? 17.06623 13.30656 37.86806 1.000 17.57860 84 ALA B C 1
ATOM 3006 O O . ALA B 1 82 ? 17.30888 13.25616 39.07980 1.000 18.33503 84 ALA B O 1
ATOM 3008 N N . LEU B 1 83 ? 17.96933 13.69693 36.96367 1.000 16.55546 85 LEU B N 1
ATOM 3009 C CA . LEU B 1 83 ? 19.30923 14.13449 37.30632 1.000 16.58194 85 LEU B CA 1
ATOM 3010 C C . LEU B 1 83 ? 19.40030 15.63853 37.54102 1.000 18.00367 85 LEU B C 1
ATOM 3011 O O . LEU B 1 83 ? 20.48419 16.12910 37.87683 1.000 18.54481 85 LEU B O 1
ATOM 3016 N N . GLY B 1 84 ? 18.30525 16.38376 37.36782 1.000 18.48218 86 GLY B N 1
ATOM 3017 C CA . GLY B 1 84 ? 18.35188 17.81642 37.61366 1.000 19.37230 86 GLY B CA 1
ATOM 3018 C C . GLY B 1 84 ? 19.05816 18.60318 36.53376 1.000 19.79945 86 GLY B C 1
ATOM 3019 O O . GLY B 1 84 ? 19.45384 19.74793 36.76808 1.000 21.60574 86 GLY B O 1
ATOM 3020 N N . LEU B 1 85 ? 19.22585 18.01127 35.35027 1.000 19.30836 87 LEU B N 1
ATOM 3021 C CA . LEU B 1 85 ? 19.95087 18.61744 34.24211 1.000 19.47824 87 LEU B CA 1
ATOM 3022 C C . LEU B 1 85 ? 19.03192 19.24138 33.19240 1.000 19.50766 87 LEU B C 1
ATOM 3023 O O . LEU B 1 85 ? 19.51286 19.65051 32.12611 1.000 19.46016 87 LEU B O 1
ATOM 3028 N N . GLN B 1 86 ? 17.73858 19.39220 33.49928 1.000 19.61177 88 GLN B N 1
ATOM 3029 C CA . GLN B 1 86 ? 16.78087 19.83492 32.49117 1.000 20.69968 88 GLN B CA 1
ATOM 3030 C C . GLN B 1 86 ? 17.07623 21.23813 31.96473 1.000 21.19846 88 GLN B C 1
ATOM 3031 O O . GLN B 1 86 ? 16.72296 21.54331 30.82605 1.000 21.38738 88 GLN B O 1
ATOM 3037 N N A SER B 1 87 ? 17.71725 22.09852 32.76698 0.456 21.47101 89 SER B N 1
ATOM 3038 N N B SER B 1 87 ? 17.71229 22.10481 32.76196 0.544 21.56736 89 SER B N 1
ATOM 3039 C CA A SER B 1 87 ? 18.03828 23.44203 32.29296 0.456 22.36059 89 SER B CA 1
ATOM 3040 C CA B SER B 1 87 ? 18.00191 23.44315 32.24828 0.544 22.71061 89 SER B CA 1
ATOM 3041 C C A SER B 1 87 ? 19.05773 23.43029 31.16079 0.456 21.83436 89 SER B C 1
ATOM 3042 C C B SER B 1 87 ? 19.14319 23.46624 31.24113 0.544 22.14671 89 SER B C 1
ATOM 3043 O O A SER B 1 87 ? 19.18195 24.43320 30.44589 0.456 22.22398 89 SER B O 1
ATOM 3044 O O B SER B 1 87 ? 19.43827 24.53787 30.69316 0.544 22.58251 89 SER B O 1
ATOM 3049 N N . ARG B 1 88 ? 19.78967 22.32802 30.98449 1.000 20.34393 90 ARG B N 1
ATOM 3050 C CA . ARG B 1 88 ? 20.84541 22.23059 29.98307 1.000 20.55646 90 ARG B CA 1
ATOM 3051 C C . ARG B 1 88 ? 20.32555 21.72607 28.65101 1.000 20.09478 90 ARG B C 1
ATOM 3052 O O . ARG B 1 88 ? 21.11208 21.60524 27.70001 1.000 20.80564 90 ARG B O 1
ATOM 3060 N N . ILE B 1 89 ? 19.03304 21.41088 28.56530 1.000 18.94826 91 ILE B N 1
ATOM 3061 C CA . ILE B 1 89 ? 18.44189 20.94120 27.31488 1.000 18.49060 91 ILE B CA 1
ATOM 3062 C C . ILE B 1 89 ? 18.07140 22.15156 26.47305 1.000 19.50961 91 ILE B C 1
ATOM 3063 O O . ILE B 1 89 ? 17.41611 23.08051 26.95992 1.000 21.50538 91 ILE B O 1
ATOM 3068 N N . VAL B 1 90 ? 18.48844 22.14667 25.20556 1.000 20.21291 92 VAL B N 1
ATOM 3069 C CA . VAL B 1 90 ? 18.15290 23.24581 24.31131 1.000 21.61096 92 VAL B CA 1
ATOM 3070 C C . VAL B 1 90 ? 17.00504 22.92615 23.36432 1.000 21.04162 92 VAL B C 1
ATOM 3071 O O . VAL B 1 90 ? 16.33039 23.85599 22.89523 1.000 22.65213 92 VAL B O 1
ATOM 3075 N N . ALA B 1 91 ? 16.75545 21.65453 23.07493 1.000 19.78840 93 ALA B N 1
ATOM 3076 C CA . ALA B 1 91 ? 15.66859 21.29419 22.17913 1.000 19.55502 93 ALA B CA 1
ATOM 3077 C C . ALA B 1 91 ? 15.40977 19.80555 22.32561 1.000 18.01347 93 ALA B C 1
ATOM 3078 O O . ALA B 1 91 ? 16.27937 19.03819 22.76821 1.000 18.22379 93 ALA B O 1
ATOM 3080 N N . ALA B 1 92 ? 14.20916 19.39930 21.93155 1.000 17.50420 94 ALA B N 1
ATOM 3081 C CA . ALA B 1 92 ? 13.86490 17.98479 21.97132 1.000 17.89310 94 ALA B CA 1
ATOM 3082 C C . ALA B 1 92 ? 12.97915 17.61711 20.78981 1.000 17.76448 94 ALA B C 1
ATOM 3083 O O . ALA B 1 92 ? 12.12934 18.40974 20.35834 1.000 19.86399 94 ALA B O 1
ATOM 3085 N N . ALA B 1 93 ? 13.17185 16.40260 20.27727 1.000 17.75876 95 ALA B N 1
ATOM 3086 C CA . ALA B 1 93 ? 12.27439 15.88555 19.25053 1.000 17.35773 95 ALA B CA 1
ATOM 3087 C C . ALA B 1 93 ? 10.87578 15.67018 19.83403 1.000 18.08615 95 ALA B C 1
ATOM 3088 O O . ALA B 1 93 ? 10.72090 15.07824 20.90603 1.000 18.70736 95 ALA B O 1
ATOM 3090 N N . LEU B 1 94 ? 9.85993 16.13707 19.11053 1.000 18.88227 96 LEU B N 1
ATOM 3091 C CA . LEU B 1 94 ? 8.48162 16.06401 19.57696 1.000 19.38395 96 LEU B CA 1
ATOM 3092 C C . LEU B 1 94 ? 7.93849 14.63919 19.44317 1.000 19.55070 96 LEU B C 1
ATOM 3093 O O . LEU B 1 94 ? 8.38131 13.87259 18.58549 1.000 20.05435 96 LEU B O 1
ATOM 3098 N N . PRO B 1 95 ? 6.97239 14.25562 20.27186 1.000 20.51820 97 PRO B N 1
ATOM 3099 C CA . PRO B 1 95 ? 6.28403 12.98134 20.02992 1.000 22.30328 97 PRO B CA 1
ATOM 3100 C C . PRO B 1 95 ? 5.72176 12.97538 18.61489 1.000 24.01097 97 PRO B C 1
ATOM 3101 O O . PRO B 1 95 ? 5.32507 14.01274 18.08050 1.000 24.29621 97 PRO B O 1
ATOM 3105 N N . ASN B 1 96 ? 5.70383 11.79350 17.99721 1.000 25.24409 98 ASN B N 1
ATOM 3106 C CA . ASN B 1 96 ? 5.25625 11.70565 16.60589 1.000 27.99917 98 ASN B CA 1
ATOM 3107 C C . ASN B 1 96 ? 3.86594 12.29206 16.39191 1.000 31.48001 98 ASN B C 1
ATOM 3108 O O . ASN B 1 96 ? 3.59845 12.87159 15.33187 1.000 32.59849 98 ASN B O 1
ATOM 3113 N N . SER B 1 97 ? 2.96152 12.15572 17.35957 1.000 33.60380 99 SER B N 1
ATOM 3114 C CA . SER B 1 97 ? 1.56799 12.51880 17.12304 1.000 38.29128 99 SER B CA 1
ATOM 3115 C C . SER B 1 97 ? 1.14333 13.77882 17.86500 1.000 38.46666 99 SER B C 1
ATOM 3116 O O . SER B 1 97 ? -0.05759 13.98489 18.08810 1.000 39.44910 99 SER B O 1
ATOM 3119 N N . SER B 1 98 ? 2.08920 14.63771 18.23107 1.000 38.07065 100 SER B N 1
ATOM 3120 C CA . SER B 1 98 ? 1.76701 15.81451 19.02187 1.000 38.07282 100 SER B CA 1
ATOM 3121 C C . SER B 1 98 ? 2.64726 16.98271 18.61935 1.000 37.91428 100 SER B C 1
ATOM 3122 O O . SER B 1 98 ? 3.85324 16.82045 18.39968 1.000 38.26176 100 SER B O 1
ATOM 3125 N N . SER B 1 99 ? 2.04025 18.16700 18.56008 1.000 37.37627 101 SER B N 1
ATOM 3126 C CA . SER B 1 99 ? 2.80712 19.39606 18.42543 1.000 36.53651 101 SER B CA 1
ATOM 3127 C C . SER B 1 99 ? 3.36790 19.87928 19.75801 1.000 33.72385 101 SER B C 1
ATOM 3128 O O . SER B 1 99 ? 4.09229 20.88377 19.77863 1.000 35.79505 101 SER B O 1
ATOM 3131 N N A SER B 1 100 ? 3.05662 19.19771 20.86165 0.531 31.01480 102 SER B N 1
ATOM 3132 N N B SER B 1 100 ? 3.07103 19.18898 20.85583 0.469 31.09980 102 SER B N 1
ATOM 3133 C CA A SER B 1 100 ? 3.44946 19.62762 22.19460 0.531 28.53005 102 SER B CA 1
ATOM 3134 C CA B SER B 1 100 ? 3.43610 19.63044 22.19135 0.469 28.60212 102 SER B CA 1
ATOM 3135 C C A SER B 1 100 ? 4.48717 18.67882 22.77172 0.531 25.10371 102 SER B C 1
ATOM 3136 C C B SER B 1 100 ? 4.45319 18.67734 22.80421 0.469 25.16038 102 SER B C 1
ATOM 3137 O O A SER B 1 100 ? 4.41412 17.46187 22.57811 0.531 23.94257 102 SER B O 1
ATOM 3138 O O B SER B 1 100 ? 4.35283 17.45698 22.64716 0.469 24.08241 102 SER B O 1
ATOM 3143 N N . GLN B 1 101 ? 5.43725 19.24389 23.50159 1.000 22.41245 103 GLN B N 1
ATOM 3144 C CA . GLN B 1 101 ? 6.32301 18.44304 24.31559 1.000 20.37407 103 GLN B CA 1
ATOM 3145 C C . GLN B 1 101 ? 5.50637 17.79726 25.42748 1.000 19.71888 103 GLN B C 1
ATOM 3146 O O . GLN B 1 101 ? 4.40228 18.25546 25.74161 1.000 20.91715 103 GLN B O 1
ATOM 3152 N N . PRO B 1 102 ? 6.04599 16.75996 26.07056 1.000 18.47880 104 PRO B N 1
ATOM 3153 C CA . PRO B 1 102 ? 5.36182 16.19665 27.24385 1.000 19.63101 104 PRO B CA 1
ATOM 3154 C C . PRO B 1 102 ? 5.14990 17.26576 28.30304 1.000 19.25661 104 PRO B C 1
ATOM 3155 O O . PRO B 1 102 ? 5.87937 18.26300 28.37637 1.000 19.23677 104 PRO B O 1
ATOM 3159 N N A SER B 1 103 ? 4.13157 17.03771 29.14538 0.521 18.97619 105 SER B N 1
ATOM 3160 N N B SER B 1 103 ? 4.14327 17.03650 29.14882 0.479 18.89157 105 SER B N 1
ATOM 3161 C CA A SER B 1 103 ? 3.80961 17.92710 30.25316 0.521 18.66619 105 SER B CA 1
ATOM 3162 C CA B SER B 1 103 ? 3.84391 17.93947 30.24724 0.479 18.69834 105 SER B CA 1
ATOM 3163 C C A SER B 1 103 ? 4.14283 17.34454 31.61460 0.521 18.21536 105 SER B C 1
ATOM 3164 C C B SER B 1 103 ? 4.15504 17.34928 31.61343 0.479 18.27072 105 SER B C 1
ATOM 3165 O O A SER B 1 103 ? 4.22757 18.10057 32.58915 0.521 19.11931 105 SER B O 1
ATOM 3166 O O B SER B 1 103 ? 4.26577 18.10603 32.58447 0.479 19.12672 105 SER B O 1
ATOM 3171 N N . TYR B 1 104 ? 4.32171 16.02726 31.71541 1.000 17.28491 106 TYR B N 1
ATOM 3172 C CA . TYR B 1 104 ? 4.38541 15.40742 33.03509 1.000 17.40039 106 TYR B CA 1
ATOM 3173 C C . TYR B 1 104 ? 5.67998 15.70562 33.76389 1.000 17.21501 106 TYR B C 1
ATOM 3174 O O . TYR B 1 104 ? 5.75327 15.46677 34.97147 1.000 17.46275 106 TYR B O 1
ATOM 3183 N N . LEU B 1 105 ? 6.69914 16.18573 33.05195 1.000 16.60866 107 LEU B N 1
ATOM 3184 C CA . LEU B 1 105 ? 7.99596 16.50481 33.62169 1.000 17.23603 107 LEU B CA 1
ATOM 3185 C C . LEU B 1 105 ? 8.09441 17.95656 34.08052 1.000 19.09317 107 LEU B C 1
ATOM 3186 O O . LEU B 1 105 ? 9.10906 18.33335 34.67677 1.000 20.54177 107 LEU B O 1
ATOM 3191 N N . GLY B 1 106 ? 7.07376 18.77356 33.82691 1.000 19.72236 108 GLY B N 1
ATOM 3192 C CA . GLY B 1 106 ? 7.03756 20.14160 34.29462 1.000 20.77633 108 GLY B CA 1
ATOM 3193 C C . GLY B 1 106 ? 7.28154 21.14158 33.17934 1.000 21.68686 108 GLY B C 1
ATOM 3194 O O . GLY B 1 106 ? 7.40349 20.79969 31.99520 1.000 21.73314 108 GLY B O 1
ATOM 3195 N N . THR B 1 107 ? 7.39279 22.40375 33.60282 1.000 23.67585 109 THR B N 1
ATOM 3196 C CA . THR B 1 107 ? 7.35653 23.53341 32.68450 1.000 25.01463 109 THR B CA 1
ATOM 3197 C C . THR B 1 107 ? 8.61291 23.61995 31.82300 1.000 23.53897 109 THR B C 1
ATOM 3198 O O . THR B 1 107 ? 8.51827 23.89331 30.62402 1.000 24.02515 109 THR B O 1
ATOM 3202 N N . THR B 1 108 ? 9.79900 23.40026 32.40347 1.000 24.38668 110 THR B N 1
ATOM 3203 C CA . THR B 1 108 ? 11.02832 23.51392 31.61341 1.000 24.20968 110 THR B CA 1
ATOM 3204 C C . THR B 1 108 ? 10.99135 22.59196 30.39338 1.000 23.47789 110 THR B C 1
ATOM 3205 O O . THR B 1 108 ? 11.28153 23.01191 29.26092 1.000 24.25437 110 THR B O 1
ATOM 3209 N N . VAL B 1 109 ? 10.60697 21.33287 30.59522 1.000 21.66887 111 VAL B N 1
ATOM 3210 C CA . VAL B 1 109 ? 10.55210 20.41095 29.46206 1.000 20.73284 111 VAL B CA 1
ATOM 3211 C C . VAL B 1 109 ? 9.42383 20.79001 28.51219 1.000 21.18958 111 VAL B C 1
ATOM 3212 O O . VAL B 1 109 ? 9.58819 20.77468 27.28462 1.000 21.44534 111 VAL B O 1
ATOM 3216 N N . HIS B 1 110 ? 8.26026 21.14063 29.06106 1.000 20.77341 112 HIS B N 1
ATOM 3217 C CA . HIS B 1 110 ? 7.11445 21.44982 28.21166 1.000 21.66400 112 HIS B CA 1
ATOM 3218 C C . HIS B 1 110 ? 7.39387 22.62647 27.28140 1.000 23.26628 112 HIS B C 1
ATOM 3219 O O . HIS B 1 110 ? 6.82101 22.70633 26.18853 1.000 24.11157 112 HIS B O 1
ATOM 3226 N N . ASP B 1 111 ? 8.26543 23.54255 27.69368 1.000 23.20714 113 ASP B N 1
ATOM 3227 C CA . ASP B 1 111 ? 8.56591 24.73813 26.91811 1.000 25.63909 113 ASP B CA 1
ATOM 3228 C C . ASP B 1 111 ? 9.67059 24.54220 25.88396 1.000 24.76328 113 ASP B C 1
ATOM 3229 O O . ASP B 1 111 ? 9.99925 25.48962 25.16736 1.000 25.35962 113 ASP B O 1
ATOM 3234 N N . LEU B 1 112 ? 10.24751 23.35489 25.77476 1.000 22.93678 114 LEU B N 1
ATOM 3235 C CA . LEU B 1 112 ? 11.40080 23.18686 24.91171 1.000 22.27998 114 LEU B CA 1
ATOM 3236 C C . LEU B 1 112 ? 11.01603 23.33235 23.44191 1.000 22.52202 114 LEU B C 1
ATOM 3237 O O . LEU B 1 112 ? 9.96469 22.82983 23.01648 1.000 22.59517 114 LEU B O 1
ATOM 3242 N N . PRO B 1 113 ? 11.85861 23.97160 22.63579 1.000 22.75232 115 PRO B N 1
ATOM 3243 C CA . PRO B 1 113 ? 11.64434 23.95550 21.18464 1.000 24.07879 115 PRO B CA 1
ATOM 3244 C C . PRO B 1 113 ? 11.79423 22.55607 20.62784 1.000 23.39819 115 PRO B C 1
ATOM 3245 O O . PRO B 1 113 ? 12.51221 21.71844 21.17637 1.000 22.16418 115 PRO B O 1
ATOM 3249 N N . GLY B 1 114 ? 11.10851 22.31751 19.51391 1.000 24.37108 116 GLY B N 1
ATOM 3250 C CA . GLY B 1 114 ? 11.21075 21.05280 18.82104 1.000 23.69228 116 GLY B CA 1
ATOM 3251 C C . GLY B 1 114 ? 12.29374 21.03363 17.75023 1.000 24.23664 116 GLY B C 1
ATOM 3252 O O . GLY B 1 114 ? 12.71948 22.06105 17.23367 1.000 26.26755 116 GLY B O 1
ATOM 3253 N N . VAL B 1 115 ? 12.74066 19.82498 17.42213 1.000 22.33793 117 VAL B N 1
ATOM 3254 C CA . VAL B 1 115 ? 13.68484 19.60433 16.32730 1.000 22.16437 117 VAL B CA 1
ATOM 3255 C C . VAL B 1 115 ? 13.15690 18.44639 15.48891 1.000 22.68189 117 VAL B C 1
ATOM 3256 O O . VAL B 1 115 ? 13.83182 17.42045 15.32798 1.000 23.43517 117 VAL B O 1
ATOM 3260 N N . GLY B 1 116 ? 11.95986 18.61125 14.92930 1.000 22.57873 118 GLY B N 1
ATOM 3261 C CA . GLY B 1 116 ? 11.29308 17.50527 14.28114 1.000 22.47184 118 GLY B CA 1
ATOM 3262 C C . GLY B 1 116 ? 10.69517 16.56020 15.30787 1.000 21.96062 118 GLY B C 1
ATOM 3263 O O . GLY B 1 116 ? 10.54920 16.87837 16.49270 1.000 23.25146 118 GLY B O 1
ATOM 3264 N N . THR B 1 117 ? 10.35065 15.37416 14.83540 1.000 21.29929 119 THR B N 1
ATOM 3265 C CA . THR B 1 117 ? 9.73140 14.36548 15.67832 1.000 20.50756 119 THR B CA 1
ATOM 3266 C C . THR B 1 117 ? 10.72366 13.26894 16.04521 1.000 19.64365 119 THR B C 1
ATOM 3267 O O . THR B 1 117 ? 11.82582 13.17420 15.50080 1.000 19.76134 119 THR B O 1
ATOM 3271 N N . ARG B 1 118 ? 10.29160 12.39710 16.95650 1.000 19.03500 120 ARG B N 1
ATOM 3272 C CA . ARG B 1 118 ? 11.17440 11.32074 17.39606 1.000 19.19164 120 ARG B CA 1
ATOM 3273 C C . ARG B 1 118 ? 11.46505 10.34664 16.26470 1.000 19.63459 120 ARG B C 1
ATOM 3274 O O . ARG B 1 118 ? 12.58973 9.85177 16.14599 1.000 21.17650 120 ARG B O 1
ATOM 3282 N N A SER B 1 119 ? 10.47913 10.07096 15.40535 0.486 19.44509 121 SER B N 1
ATOM 3283 N N B SER B 1 119 ? 10.47017 10.07599 15.41007 0.514 19.50952 121 SER B N 1
ATOM 3284 C CA A SER B 1 119 ? 10.75383 9.19507 14.27450 0.486 20.30583 121 SER B CA 1
ATOM 3285 C CA B SER B 1 119 ? 10.72800 9.21254 14.26590 0.514 20.48017 121 SER B CA 1
ATOM 3286 C C A SER B 1 119 ? 11.35873 9.91965 13.07893 0.486 20.49539 121 SER B C 1
ATOM 3287 C C B SER B 1 119 ? 11.48545 9.94023 13.16543 0.514 20.25803 121 SER B C 1
ATOM 3288 O O A SER B 1 119 ? 11.91399 9.25941 12.19403 0.486 21.26368 121 SER B O 1
ATOM 3289 O O B SER B 1 119 ? 12.27087 9.31610 12.44190 0.514 20.13658 121 SER B O 1
ATOM 3294 N N . ALA B 1 120 ? 11.28761 11.24994 13.03233 1.000 20.19770 122 ALA B N 1
ATOM 3295 C CA . ALA B 1 120 ? 11.88413 12.03054 11.94645 1.000 21.54313 122 ALA B CA 1
ATOM 3296 C C . ALA B 1 120 ? 12.50731 13.30920 12.48516 1.000 21.56070 122 ALA B C 1
ATOM 3297 O O . ALA B 1 120 ? 11.98790 14.41127 12.26980 1.000 23.02505 122 ALA B O 1
ATOM 3299 N N . PRO B 1 121 ? 13.63359 13.20038 13.18924 1.000 21.02949 123 PRO B N 1
ATOM 3300 C CA . PRO B 1 121 ? 14.31895 14.41575 13.64835 1.000 20.95691 123 PRO B CA 1
ATOM 3301 C C . PRO B 1 121 ? 14.75278 15.29755 12.47683 1.000 22.80882 123 PRO B C 1
ATOM 3302 O O . PRO B 1 121 ? 15.07330 14.81847 11.37750 1.000 24.13390 123 PRO B O 1
ATOM 3306 N N . ASP B 1 122 ? 14.75981 16.60935 12.72259 1.000 23.11638 124 ASP B N 1
ATOM 3307 C CA . ASP B 1 122 ? 15.13008 17.61687 11.71976 1.000 23.79307 124 ASP B CA 1
ATOM 3308 C C . ASP B 1 122 ? 16.60558 17.95393 11.92874 1.000 23.17068 124 ASP B C 1
ATOM 3309 O O . ASP B 1 122 ? 16.95782 18.71147 12.83978 1.000 23.13209 124 ASP B O 1
ATOM 3314 N N . LEU B 1 123 ? 17.46673 17.39453 11.06809 1.000 23.13287 125 LEU B N 1
ATOM 3315 C CA . LEU B 1 123 ? 18.91004 17.55012 11.23698 1.000 24.24356 125 LEU B CA 1
ATOM 3316 C C . LEU B 1 123 ? 19.33752 19.00208 11.08669 1.000 25.48992 125 LEU B C 1
ATOM 3317 O O . LEU B 1 123 ? 20.26479 19.45821 11.76648 1.000 24.93422 125 LEU B O 1
ATOM 3322 N N . ARG B 1 124 ? 18.69219 19.73937 10.18220 1.000 27.42359 126 ARG B N 1
ATOM 3323 C CA . ARG B 1 124 ? 19.01030 21.15791 10.04923 1.000 30.80697 126 ARG B CA 1
ATOM 3324 C C . ARG B 1 124 ? 18.72754 21.89298 11.35594 1.000 28.17028 126 ARG B C 1
ATOM 3325 O O . ARG B 1 124 ? 19.55224 22.68106 11.82911 1.000 26.87486 126 ARG B O 1
ATOM 3333 N N . ALA B 1 125 ? 17.58274 21.60838 11.97619 1.000 26.90104 127 ALA B N 1
ATOM 3334 C CA . ALA B 1 125 ? 17.23698 22.26965 13.22729 1.000 25.99608 127 ALA B CA 1
ATOM 3335 C C . ALA B 1 125 ? 18.16417 21.83289 14.35504 1.000 24.28188 127 ALA B C 1
ATOM 3336 O O . ALA B 1 125 ? 18.50888 22.63590 15.23193 1.000 24.67987 127 AL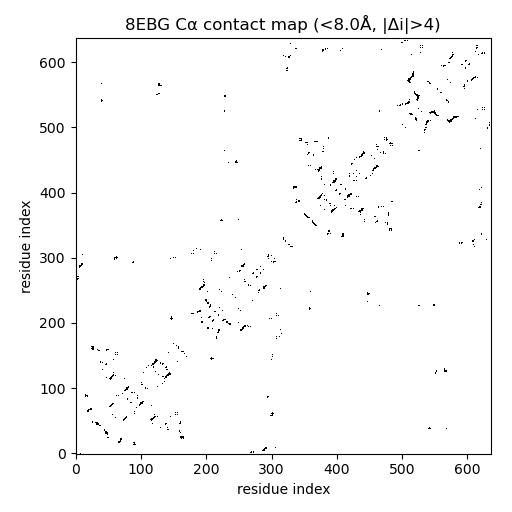A B O 1
ATOM 3338 N N . ILE B 1 126 ? 18.58179 20.56351 14.35422 1.000 22.45917 128 ILE B N 1
ATOM 3339 C CA . ILE B 1 126 ? 19.52161 20.12024 15.37781 1.000 20.95843 128 ILE B CA 1
ATOM 3340 C C . ILE B 1 126 ? 20.83707 20.88470 15.26102 1.000 22.46208 128 ILE B C 1
ATOM 3341 O O . ILE B 1 126 ? 21.34844 21.41837 16.25072 1.000 22.53108 128 ILE B O 1
ATOM 3346 N N . ALA B 1 127 ? 21.39741 20.95956 14.04928 1.000 23.57203 129 ALA B N 1
ATOM 3347 C CA . ALA B 1 127 ? 22.63539 21.71986 13.85757 1.000 25.39343 129 ALA B CA 1
ATOM 3348 C C . ALA B 1 127 ? 22.46672 23.18569 14.25273 1.000 25.72048 129 ALA B C 1
ATOM 3349 O O . ALA B 1 127 ? 23.37137 23.78390 14.85188 1.000 25.66093 129 ALA B O 1
ATOM 3351 N N . ALA B 1 128 ? 21.31397 23.78122 13.93502 1.000 25.87534 130 ALA B N 1
ATOM 3352 C CA . ALA B 1 128 ? 21.08953 25.18194 14.26078 1.000 27.72343 130 ALA B CA 1
ATOM 3353 C C . ALA B 1 128 ? 20.98323 25.42414 15.76176 1.000 28.51885 130 ALA B C 1
ATOM 3354 O O . ALA B 1 128 ? 21.17922 26.55821 16.20383 1.000 29.99723 130 ALA B O 1
ATOM 3356 N N . ALA B 1 129 ? 20.67031 24.39643 16.55258 1.000 27.43960 131 ALA B N 1
ATOM 3357 C CA . ALA B 1 129 ? 20.64976 24.53959 18.00261 1.000 27.11978 131 ALA B CA 1
ATOM 3358 C C . ALA B 1 129 ? 22.04166 24.48530 18.62026 1.000 27.35590 131 ALA B C 1
ATOM 3359 O O . ALA B 1 129 ? 22.16258 24.67571 19.83745 1.000 26.92797 131 ALA B O 1
ATOM 3361 N N . HIS B 1 130 ? 23.07298 24.22619 17.81428 1.000 27.13818 132 HIS B N 1
ATOM 3362 C CA . HIS B 1 130 ? 24.45999 24.17332 18.26612 1.000 26.63167 132 HIS B CA 1
ATOM 3363 C C . HIS B 1 130 ? 24.66836 23.33615 19.53044 1.000 24.54817 132 HIS B C 1
ATOM 3364 O O . HIS B 1 130 ? 25.20827 23.82940 20.52948 1.000 25.30150 132 HIS B O 1
ATOM 3371 N N . PRO B 1 131 ? 24.26639 22.06935 19.51792 1.000 21.14654 133 PRO B N 1
ATOM 3372 C CA . PRO B 1 131 ? 24.41539 21.24286 20.71667 1.000 19.93690 133 PRO B CA 1
ATOM 3373 C C . PRO B 1 131 ? 25.87175 20.90731 20.97845 1.000 19.68803 133 PRO B C 1
ATOM 3374 O O . PRO B 1 131 ? 26.69562 20.83529 20.05783 1.000 21.80787 133 PRO B O 1
ATOM 3378 N N . ASP B 1 132 ? 26.18303 20.67372 22.25148 1.000 19.51197 134 ASP B N 1
ATOM 3379 C CA . ASP B 1 132 ? 27.43771 20.01703 22.61413 1.000 18.42743 134 ASP B CA 1
ATOM 3380 C C . ASP B 1 132 ? 27.25091 18.54526 22.97419 1.000 17.48095 134 ASP B C 1
ATOM 3381 O O . ASP B 1 132 ? 28.24438 17.84681 23.20825 1.000 18.61179 134 ASP B O 1
ATOM 3386 N N . LEU B 1 133 ? 26.00964 18.05176 22.97712 1.000 16.59625 135 LEU B N 1
ATOM 3387 C CA . LEU B 1 133 ? 25.70098 16.64307 23.19787 1.000 14.99722 135 LEU B CA 1
ATOM 3388 C C . LEU B 1 133 ? 24.35789 16.37382 22.53533 1.000 15.69224 135 LEU B C 1
ATOM 3389 O O . LEU B 1 133 ? 23.41985 17.16947 22.67978 1.000 17.28338 135 LEU B O 1
ATOM 3394 N N . ILE B 1 134 ? 24.27247 15.26438 21.80585 1.000 15.77067 136 ILE B N 1
ATOM 3395 C CA . ILE B 1 134 ? 23.01506 14.77237 21.24499 1.000 15.23124 136 ILE B CA 1
ATOM 3396 C C . ILE B 1 134 ? 22.74343 13.39476 21.84237 1.000 14.42915 136 ILE B C 1
ATOM 3397 O O . ILE B 1 134 ? 23.62015 12.51555 21.82784 1.000 15.36291 136 ILE B O 1
ATOM 3402 N N . LEU B 1 135 ? 21.53834 13.20315 22.36966 1.000 14.19131 137 LEU B N 1
ATOM 3403 C CA . LEU B 1 135 ? 21.09870 11.89991 22.85796 1.000 12.65229 137 LEU B CA 1
ATOM 3404 C C . LEU B 1 135 ? 19.98497 11.39031 21.96430 1.000 13.12588 137 LEU B C 1
ATOM 3405 O O . LEU B 1 135 ? 19.07255 12.14626 21.62319 1.000 13.99250 137 LEU B O 1
ATOM 3410 N N . GLY B 1 136 ? 20.08069 10.12862 21.55357 1.000 12.25216 138 GLY B N 1
ATOM 3411 C CA . GLY B 1 136 ? 19.02026 9.53432 20.76959 1.000 12.83677 138 GLY B CA 1
ATOM 3412 C C . GLY B 1 136 ? 18.92370 8.04568 21.00420 1.000 11.73738 138 GLY B C 1
ATOM 3413 O O . GLY B 1 136 ? 19.57369 7.51239 21.90980 1.000 13.07317 138 GLY B O 1
ATOM 3414 N N . SER B 1 137 ? 18.13629 7.35579 20.18610 1.000 13.20621 139 SER B N 1
ATOM 3415 C CA . SER B 1 137 ? 17.84110 5.95370 20.43330 1.000 13.87676 139 SER B CA 1
ATOM 3416 C C . SER B 1 137 ? 18.03245 5.12360 19.17390 1.000 13.03881 139 SER B C 1
ATOM 3417 O O . SER B 1 137 ? 17.44597 5.43105 18.12787 1.000 13.70422 139 SER B O 1
ATOM 3420 N N . GLN B 1 138 ? 18.82375 4.05301 19.29349 1.000 12.18703 140 GLN B N 1
ATOM 3421 C CA . GLN B 1 138 ? 18.98959 3.09384 18.19934 1.000 13.00899 140 GLN B CA 1
ATOM 3422 C C . GLN B 1 138 ? 17.66358 2.44250 17.82843 1.000 13.83613 140 GLN B C 1
ATOM 3423 O O . GLN B 1 138 ? 17.50224 1.97893 16.69437 1.000 15.28127 140 GLN B O 1
ATOM 3429 N N . GLY B 1 139 ? 16.70747 2.38390 18.75797 1.000 13.64757 141 GLY B N 1
ATOM 3430 C CA . GLY B 1 139 ? 15.42417 1.84137 18.38580 1.000 15.07254 141 GLY B CA 1
ATOM 3431 C C . GLY B 1 139 ? 14.49789 2.78982 17.68183 1.000 16.41854 141 GLY B C 1
ATOM 3432 O O . GLY B 1 139 ? 13.52014 2.32378 17.08094 1.000 21.34053 141 GLY B O 1
ATOM 3433 N N . LEU B 1 140 ? 14.77665 4.08847 17.70679 1.000 15.62233 142 LEU B N 1
ATOM 3434 C CA . LEU B 1 140 ? 13.91659 5.08157 17.06590 1.000 15.32494 142 LEU B CA 1
ATOM 3435 C C . LEU B 1 140 ? 14.47101 5.56946 15.74141 1.000 15.92468 142 LEU B C 1
ATOM 3436 O O . LEU B 1 140 ? 13.71131 5.73076 14.78834 1.000 17.09490 142 LEU B O 1
ATOM 3441 N N . THR B 1 141 ? 15.77447 5.81648 15.66419 1.000 14.45561 143 THR B N 1
ATOM 3442 C CA . THR B 1 141 ? 16.41100 6.29855 14.43805 1.000 14.01204 143 THR B CA 1
ATOM 3443 C C . THR B 1 141 ? 17.68355 5.49330 14.18081 1.000 13.48149 143 THR B C 1
ATOM 3444 O O . THR B 1 141 ? 18.79724 6.04108 14.17765 1.000 14.59676 143 THR B O 1
ATOM 3448 N N . PRO B 1 142 ? 17.54605 4.19851 13.89855 1.000 13.57419 144 PRO B N 1
ATOM 3449 C CA . PRO B 1 142 ? 18.73012 3.35922 13.65015 1.000 13.24244 144 PRO B CA 1
ATOM 3450 C C . PRO B 1 142 ? 19.51207 3.76330 12.42932 1.000 14.21266 144 PRO B C 1
ATOM 3451 O O . PRO B 1 142 ? 20.62917 3.26210 12.27241 1.000 15.42096 144 PRO B O 1
ATOM 3455 N N . GLN B 1 143 ? 18.94967 4.59890 11.55867 1.000 13.59446 145 GLN B N 1
ATOM 3456 C CA . GLN B 1 143 ? 19.61900 4.99900 10.32439 1.000 13.57660 145 GLN B CA 1
ATOM 3457 C C . GLN B 1 143 ? 20.32661 6.34707 10.41481 1.000 14.15667 145 GLN B C 1
ATOM 3458 O O . GLN B 1 143 ? 20.94464 6.75666 9.43402 1.000 14.76314 145 GLN B O 1
ATOM 3464 N N . LEU B 1 144 ? 20.26942 7.03361 11.56316 1.000 13.88187 146 LEU B N 1
ATOM 3465 C CA . LEU B 1 144 ? 20.71224 8.42700 11.66745 1.000 14.08425 146 LEU B CA 1
ATOM 3466 C C . LEU B 1 144 ? 22.01357 8.66233 12.42700 1.000 14.13444 146 LEU B C 1
ATOM 3467 O O . LEU B 1 144 ? 22.44504 9.82580 12.52355 1.000 15.42806 146 LEU B O 1
ATOM 3472 N N . TYR B 1 145 ? 22.66057 7.62614 12.96157 1.000 13.96511 147 TYR B N 1
ATOM 3473 C CA . TYR B 1 145 ? 23.79734 7.88263 13.84749 1.000 13.43011 147 TYR B CA 1
ATOM 3474 C C . TYR B 1 145 ? 24.90960 8.68573 13.17618 1.000 14.55425 147 TYR B C 1
ATOM 3475 O O . TYR B 1 145 ? 25.36877 9.67659 13.77758 1.000 15.12965 147 TYR B O 1
ATOM 3484 N N . PRO B 1 146 ? 25.42089 8.31004 11.98858 1.000 15.05167 148 PRO B N 1
ATOM 3485 C CA . PRO B 1 146 ? 26.55281 9.08528 11.42385 1.000 16.08817 148 PRO B CA 1
ATOM 3486 C C . PRO B 1 146 ? 26.22141 10.55173 11.21349 1.000 17.07040 148 PRO B C 1
ATOM 3487 O O . PRO B 1 146 ? 27.07428 11.42967 11.43980 1.000 18.09113 148 PRO B O 1
ATOM 3491 N N . GLN B 1 147 ? 24.99957 10.83959 10.75642 1.000 16.56811 149 GLN B N 1
ATOM 3492 C CA . GLN B 1 147 ? 24.62694 12.22535 10.49946 1.000 16.92190 149 GLN B CA 1
ATOM 3493 C C . GLN B 1 147 ? 24.51087 13.04118 11.77986 1.000 16.95122 149 GLN B C 1
ATOM 3494 O O . GLN B 1 147 ? 24.86316 14.22698 11.78311 1.000 19.24737 149 GLN B O 1
ATOM 3500 N N . LEU B 1 148 ? 24.05529 12.43148 12.87454 1.000 16.04813 150 LEU B N 1
ATOM 3501 C CA . LEU B 1 148 ? 24.03739 13.14269 14.14434 1.000 15.29363 150 LEU B CA 1
ATOM 3502 C C . LEU B 1 148 ? 25.45243 13.32096 14.68506 1.000 15.61773 150 LEU B C 1
ATOM 3503 O O . LEU B 1 148 ? 25.79544 14.40466 15.16292 1.000 16.58829 150 LEU B O 1
ATOM 3508 N N . ALA B 1 149 ? 26.29099 12.27131 14.60857 1.000 14.88723 151 ALA B N 1
ATOM 3509 C CA . ALA B 1 149 ? 27.66546 12.37070 15.09408 1.000 16.38639 151 ALA B CA 1
ATOM 3510 C C . ALA B 1 149 ? 28.43948 13.45112 14.35412 1.000 18.08742 151 ALA B C 1
ATOM 3511 O O . ALA B 1 149 ? 29.35774 14.06006 14.92254 1.000 20.55461 151 ALA B O 1
ATOM 3513 N N . ALA B 1 150 ? 28.07076 13.72711 13.10234 1.000 18.28710 152 ALA B N 1
ATOM 3514 C CA . ALA B 1 150 ? 28.73686 14.80427 12.37525 1.000 19.09470 152 ALA B CA 1
ATOM 3515 C C . ALA B 1 150 ? 28.40697 16.18389 12.93075 1.000 19.85412 152 ALA B C 1
ATOM 3516 O O . ALA B 1 150 ? 29.15074 17.12701 12.66542 1.000 23.38712 152 ALA B O 1
ATOM 3518 N N . ILE B 1 151 ? 27.34174 16.31550 13.71353 1.000 18.91686 153 ILE B N 1
ATOM 3519 C CA . ILE B 1 151 ? 26.95121 17.59243 14.30662 1.000 18.41732 153 ILE B CA 1
ATOM 3520 C C . ILE B 1 151 ? 27.59437 17.79921 15.67432 1.000 18.60488 153 ILE B C 1
ATOM 3521 O O . ILE B 1 151 ? 28.11971 18.88359 15.96842 1.000 21.06169 153 ILE B O 1
ATOM 3526 N N . ALA B 1 152 ? 27.57503 16.77810 16.52762 1.000 18.57408 154 ALA B N 1
ATOM 3527 C CA . ALA B 1 152 ? 28.04563 16.90280 17.90447 1.000 18.10578 154 ALA B CA 1
ATOM 3528 C C . ALA B 1 152 ? 28.23163 15.49864 18.47235 1.000 16.09344 154 ALA B C 1
ATOM 3529 O O . ALA B 1 152 ? 27.69838 14.53963 17.92019 1.000 16.97602 154 ALA B O 1
ATOM 3531 N N . PRO B 1 153 ? 28.94781 15.36155 19.58793 1.000 16.61181 155 PRO B N 1
ATOM 3532 C CA . PRO B 1 153 ? 29.03910 14.04771 20.23639 1.000 16.50528 155 PRO B CA 1
ATOM 3533 C C . PRO B 1 153 ? 27.63970 13.49478 20.48086 1.000 15.45184 155 PRO B C 1
ATOM 3534 O O . PRO B 1 153 ? 26.77312 14.18094 21.03817 1.000 16.55243 155 PRO B O 1
ATOM 3538 N N . THR B 1 154 ? 27.40949 12.26797 20.01089 1.000 15.10138 156 THR B N 1
ATOM 3539 C CA . THR B 1 154 ? 26.08507 11.66783 19.98157 1.000 15.10379 156 THR B CA 1
ATOM 3540 C C . THR B 1 154 ? 26.15695 10.31480 20.67295 1.000 14.48965 156 THR B C 1
ATOM 3541 O O . THR B 1 154 ? 27.03914 9.50853 20.37907 1.000 14.08675 156 THR B O 1
ATOM 3545 N N . VAL B 1 155 ? 25.25538 10.07296 21.62133 1.000 13.25284 157 VAL B N 1
ATOM 3546 C CA . VAL B 1 155 ? 25.15224 8.77282 22.27539 1.000 13.26436 157 VAL B CA 1
ATOM 3547 C C . VAL B 1 155 ? 23.75589 8.22208 22.02191 1.000 12.55388 157 VAL B C 1
ATOM 3548 O O . VAL B 1 155 ? 22.75725 8.92853 22.22807 1.000 13.34279 157 VAL B O 1
ATOM 3552 N N . PHE B 1 156 ? 23.68740 6.96618 21.57186 1.000 12.62278 158 PHE B N 1
ATOM 3553 C CA . PHE B 1 156 ? 22.41665 6.26508 21.39894 1.000 12.36949 158 PHE B CA 1
ATOM 3554 C C . PHE B 1 156 ? 22.21071 5.26470 22.53405 1.000 13.14261 158 PHE B C 1
ATOM 3555 O O . PHE B 1 156 ? 23.11771 4.47537 22.84608 1.000 12.82519 158 PHE B O 1
ATOM 3563 N N . THR B 1 157 ? 21.01473 5.27312 23.11585 1.000 12.87082 159 THR B N 1
ATOM 3564 C CA . THR B 1 157 ? 20.55474 4.19862 23.98357 1.000 12.50902 159 THR B CA 1
ATOM 3565 C C . THR B 1 157 ? 19.64254 3.26596 23.17664 1.000 12.27381 159 THR B C 1
ATOM 3566 O O . THR B 1 157 ? 19.45170 3.43372 21.96376 1.000 13.23401 159 THR B O 1
ATOM 3570 N N . ALA B 1 158 ? 19.13467 2.22385 23.83431 1.000 13.17374 160 ALA B N 1
ATOM 3571 C CA . ALA B 1 158 ? 18.27979 1.25308 23.16923 1.000 12.60962 160 ALA B CA 1
ATOM 3572 C C . ALA B 1 158 ? 16.89372 1.84215 22.95334 1.000 13.16075 160 ALA B C 1
ATOM 3573 O O . ALA B 1 158 ? 16.61260 2.99679 23.32265 1.000 14.42544 160 ALA B O 1
ATOM 3575 N N . ALA B 1 159 ? 16.00514 1.04753 22.36822 1.000 14.17744 161 ALA B N 1
ATOM 3576 C CA . ALA B 1 159 ? 14.60619 1.46876 22.27950 1.000 14.29288 161 ALA B CA 1
ATOM 3577 C C . ALA B 1 159 ? 14.06591 1.82591 23.66595 1.000 14.55538 161 ALA B C 1
ATOM 3578 O O . ALA B 1 159 ? 14.38534 1.14606 24.65021 1.000 15.26025 161 ALA B O 1
ATOM 3580 N N . PRO B 1 160 ? 13.22987 2.84955 23.77802 1.000 14.92790 162 PRO B N 1
ATOM 3581 C CA . PRO B 1 160 ? 12.48255 3.04555 25.03287 1.000 15.35014 162 PRO B CA 1
ATOM 3582 C C . PRO B 1 160 ? 11.59092 1.84213 25.31965 1.000 15.90077 162 PRO B C 1
ATOM 3583 O O . PRO B 1 160 ? 11.09024 1.18393 24.40466 1.000 17.45912 162 PRO B O 1
ATOM 3587 N N . GLY B 1 161 ? 11.33913 1.58613 26.61223 1.000 15.14531 163 GLY B N 1
ATOM 3588 C CA . GLY B 1 161 ? 10.44984 0.49724 26.97370 1.000 15.97556 163 GLY B CA 1
ATOM 3589 C C . GLY B 1 161 ? 10.87948 -0.27312 28.19880 1.000 15.06333 163 GLY B C 1
ATOM 3590 O O . GLY B 1 161 ? 11.29514 0.32908 29.19331 1.000 14.88354 163 GLY B O 1
ATOM 3591 N N . ALA B 1 162 ? 10.80959 -1.61082 28.11719 1.000 16.53633 164 ALA B N 1
ATOM 3592 C CA . ALA B 1 162 ? 11.18603 -2.48142 29.23617 1.000 17.68297 164 ALA B CA 1
ATOM 3593 C C . ALA B 1 162 ? 12.62855 -2.27945 29.69473 1.000 18.19048 164 ALA B C 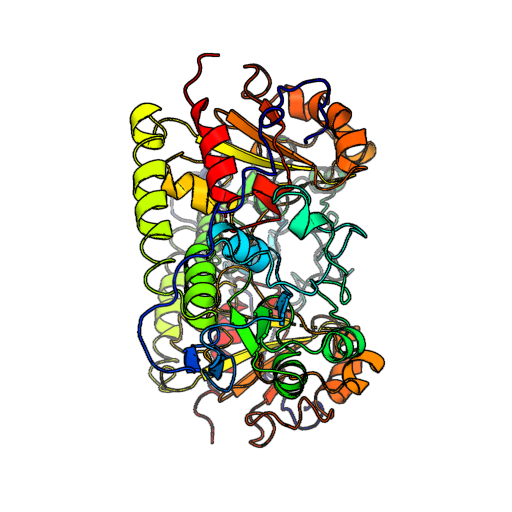1
ATOM 3594 O O . ALA B 1 162 ? 12.92746 -2.49530 30.87047 1.000 19.20686 164 ALA B O 1
ATOM 3596 N N A ASP B 1 163 ? 13.53027 -1.88941 28.78422 0.837 18.08688 165 ASP B N 1
ATOM 3597 N N B ASP B 1 163 ? 13.53336 -1.88034 28.79195 0.163 18.60243 165 ASP B N 1
ATOM 3598 C CA A ASP B 1 163 ? 14.94145 -1.70616 29.11478 0.837 17.81291 165 ASP B CA 1
ATOM 3599 C CA B ASP B 1 163 ? 14.94707 -1.67526 29.10768 0.163 19.04269 165 ASP B CA 1
ATOM 3600 C C A ASP B 1 163 ? 15.23907 -0.30869 29.67385 0.837 16.45854 165 ASP B C 1
ATOM 3601 C C B ASP B 1 163 ? 15.23699 -0.30096 29.68873 0.163 17.24325 165 ASP B C 1
ATOM 3602 O O A ASP B 1 163 ? 16.37632 0.16200 29.57863 0.837 16.04006 165 ASP B O 1
ATOM 3603 O O B ASP B 1 163 ? 16.37485 0.17239 29.59384 0.163 17.00670 165 ASP B O 1
ATOM 3612 N N . TRP B 1 164 ? 14.24264 0.34816 30.28779 1.000 15.63113 166 TRP B N 1
ATOM 3613 C CA . TRP B 1 164 ? 14.40006 1.74374 30.68148 1.000 14.77773 166 TRP B CA 1
ATOM 3614 C C . TRP B 1 164 ? 15.53396 1.96292 31.67949 1.000 14.11439 166 TRP B C 1
ATOM 3615 O O . TRP B 1 164 ? 16.16368 3.01521 31.65221 1.000 14.36185 166 TRP B O 1
ATOM 3626 N N . GLU B 1 165 ? 15.79071 1.01393 32.58601 1.000 13.90480 167 GLU B N 1
ATOM 3627 C CA . GLU B 1 165 ? 16.85644 1.22480 33.56724 1.000 14.92408 167 GLU B CA 1
ATOM 3628 C C . GLU B 1 165 ? 18.21125 1.28593 32.87535 1.000 13.59184 167 GLU B C 1
ATOM 3629 O O . GLU B 1 165 ? 19.04129 2.16159 33.17896 1.000 13.71441 167 GLU B O 1
ATOM 3635 N N . ASN B 1 166 ? 18.44532 0.38150 31.91525 1.000 13.77419 168 ASN B N 1
ATOM 3636 C CA . ASN B 1 166 ? 19.69223 0.43244 31.15008 1.000 14.14246 168 ASN B CA 1
ATOM 3637 C C . ASN B 1 166 ? 19.76250 1.65913 30.26280 1.000 13.25363 168 ASN B C 1
ATOM 3638 O O . ASN B 1 166 ? 20.85548 2.21147 30.06687 1.000 14.12999 168 ASN B O 1
ATOM 3643 N N . ASN B 1 167 ? 18.61906 2.14596 29.77213 1.000 12.28236 169 ASN B N 1
ATOM 3644 C CA . ASN B 1 167 ? 18.64651 3.39697 29.02117 1.000 12.84249 169 ASN B CA 1
ATOM 3645 C C . ASN B 1 167 ? 19.06046 4.55298 29.91677 1.000 13.80047 169 ASN B C 1
ATOM 3646 O O . ASN B 1 167 ? 19.82242 5.44010 29.49419 1.000 13.89991 169 ASN B O 1
ATOM 3651 N N . LEU B 1 168 ? 18.55207 4.55596 31.15227 1.000 12.59341 170 LEU B N 1
ATOM 3652 C CA . LEU B 1 168 ? 18.94482 5.55862 32.13053 1.000 12.75858 170 LEU B CA 1
ATOM 3653 C C . LEU B 1 168 ? 20.43616 5.45623 32.44504 1.000 13.73052 170 LEU B C 1
ATOM 3654 O O . LEU B 1 168 ? 21.12415 6.47612 32.52196 1.000 14.36870 170 LEU B O 1
ATOM 3659 N N . ARG B 1 169 ? 20.96309 4.23233 32.60165 1.000 13.59775 171 ARG B N 1
ATOM 3660 C CA . ARG B 1 169 ? 22.41033 4.08485 32.77761 1.000 14.18834 171 ARG B CA 1
ATOM 3661 C C . ARG B 1 169 ? 23.17943 4.66196 31.58729 1.000 13.51295 171 ARG B C 1
ATOM 3662 O O . ARG B 1 169 ? 24.23186 5.29443 31.75782 1.000 14.85646 171 ARG B O 1
ATOM 3670 N N . GLY B 1 170 ? 22.67148 4.45717 30.36987 1.000 13.71216 172 GLY B N 1
ATOM 3671 C CA . GLY B 1 170 ? 23.35077 5.00442 29.20610 1.000 14.00627 172 GLY B CA 1
ATOM 3672 C C . GLY B 1 170 ? 23.38947 6.52276 29.24163 1.000 13.68138 172 GLY B C 1
ATOM 3673 O O . GLY B 1 170 ? 24.41217 7.14018 28.91640 1.000 14.52655 172 GLY B O 1
ATOM 3674 N N . VAL B 1 171 ? 22.27901 7.14515 29.65294 1.000 13.19651 173 VAL B N 1
ATOM 3675 C CA . VAL B 1 171 ? 22.26471 8.59947 29.80313 1.000 13.58373 173 VAL B CA 1
ATOM 3676 C C . VAL B 1 171 ? 23.22932 9.03626 30.89908 1.000 14.49803 173 VAL B C 1
ATOM 3677 O O . VAL B 1 171 ? 23.92452 10.04426 30.75384 1.000 14.96173 173 VAL B O 1
ATOM 3681 N N . GLY B 1 172 ? 23.30674 8.27068 32.00167 1.000 14.52570 174 GLY B N 1
ATOM 3682 C CA . GLY B 1 172 ? 24.25718 8.59688 33.05579 1.000 14.72649 174 GLY B CA 1
ATOM 3683 C C . GLY B 1 172 ? 25.68302 8.66314 32.54004 1.000 14.59575 174 GLY B C 1
ATOM 3684 O O . GLY B 1 172 ? 26.39361 9.63359 32.78694 1.000 15.61722 174 GLY B O 1
ATOM 3685 N N . ALA B 1 173 ? 26.12484 7.64084 31.79678 1.000 14.32438 175 ALA B N 1
ATOM 3686 C CA . ALA B 1 173 ? 27.49386 7.70457 31.29290 1.000 15.43311 175 ALA B CA 1
ATOM 3687 C C . ALA B 1 173 ? 27.65585 8.81966 30.27035 1.000 14.59395 175 ALA B C 1
ATOM 3688 O O . ALA B 1 173 ? 28.68509 9.51196 30.25320 1.000 15.42653 175 ALA B O 1
ATOM 3690 N N . ALA B 1 174 ? 26.62084 9.04931 29.45531 1.000 13.79899 176 ALA B N 1
ATOM 3691 C CA . ALA B 1 174 ? 26.68927 10.09933 28.43975 1.000 13.83158 176 ALA B CA 1
ATOM 3692 C C . ALA B 1 174 ? 26.76644 11.50336 29.03172 1.000 14.35507 176 ALA B C 1
ATOM 3693 O O . ALA B 1 174 ? 27.16381 12.42273 28.31631 1.000 15.38278 176 ALA B O 1
ATOM 3695 N N . THR B 1 175 ? 26.38457 11.69137 30.30109 1.000 14.42454 177 THR B N 1
ATOM 3696 C CA . THR B 1 175 ? 26.38692 12.99732 30.95843 1.000 15.76444 177 THR B CA 1
ATOM 3697 C C . THR B 1 175 ? 27.36440 13.03924 32.12805 1.000 16.17903 177 THR B C 1
ATOM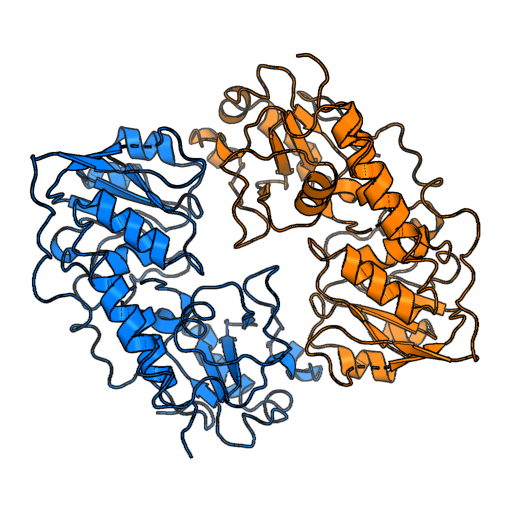 3698 O O . THR B 1 175 ? 27.34215 14.00691 32.89551 1.000 17.43739 177 THR B O 1
ATOM 3702 N N . ALA B 1 176 ? 28.19912 12.00346 32.29383 1.000 15.83911 178 ALA B N 1
ATOM 3703 C CA . ALA B 1 176 ? 29.19532 11.92699 33.36597 1.000 16.02857 178 ALA B CA 1
ATOM 3704 C C . ALA B 1 176 ? 28.53524 11.86374 34.74103 1.000 16.40320 178 ALA B C 1
ATOM 3705 O O . ALA B 1 176 ? 29.07059 12.38494 35.72526 1.000 18.57452 178 ALA B O 1
ATOM 3707 N N . ARG B 1 177 ? 27.37143 11.21628 34.80978 1.000 16.72992 179 ARG B N 1
ATOM 3708 C CA . ARG B 1 177 ? 26.60457 11.05654 36.04800 1.000 16.82827 179 ARG B CA 1
ATOM 3709 C C . ARG B 1 177 ? 26.39108 9.57112 36.35201 1.000 15.92073 179 ARG B C 1
ATOM 3710 O O . ARG B 1 177 ? 25.26691 9.14158 36.65694 1.000 17.30599 179 ARG B O 1
ATOM 3718 N N . ILE B 1 178 ? 27.46673 8.77440 36.30426 1.000 16.33139 180 ILE B N 1
ATOM 3719 C CA . ILE B 1 178 ? 27.33844 7.33769 36.55423 1.000 17.46098 180 ILE B CA 1
ATOM 3720 C C . ILE B 1 178 ? 26.91249 7.07115 37.99445 1.000 17.46597 180 ILE B C 1
ATOM 3721 O O . ILE B 1 178 ? 25.98648 6.29438 38.24340 1.000 16.89588 180 ILE B O 1
ATOM 3726 N N . ALA B 1 179 ? 27.63712 7.63841 38.96750 1.000 18.28917 181 ALA B N 1
ATOM 3727 C CA . ALA B 1 179 ? 27.29069 7.38431 40.36230 1.000 18.46425 181 ALA B CA 1
ATOM 3728 C C . ALA B 1 179 ? 25.89642 7.90111 40.67887 1.000 18.53285 181 ALA B C 1
ATOM 3729 O O . ALA B 1 179 ? 25.13844 7.24522 41.40051 1.000 18.62300 181 ALA B O 1
ATOM 3731 N N . ALA B 1 180 ? 25.53699 9.07528 40.14907 1.000 17.56207 182 ALA B N 1
ATOM 3732 C CA . ALA B 1 180 ? 24.20546 9.62386 40.42763 1.000 17.33042 182 ALA B CA 1
ATOM 3733 C C . ALA B 1 180 ? 23.11777 8.69793 39.90041 1.000 16.77146 182 ALA B C 1
ATOM 3734 O O . ALA B 1 180 ? 22.12140 8.43578 40.59016 1.000 17.37300 182 ALA B O 1
ATOM 3736 N N . VAL B 1 181 ? 23.30536 8.15384 38.70029 1.000 17.07969 183 VAL B N 1
ATOM 3737 C CA . VAL B 1 181 ? 22.29507 7.23350 38.19312 1.000 16.69506 183 VAL B CA 1
ATOM 3738 C C . VAL B 1 181 ? 22.24765 5.96336 39.03110 1.000 17.32560 183 VAL B C 1
ATOM 3739 O O . VAL B 1 181 ? 21.16494 5.44001 39.31529 1.000 17.42994 183 VAL B O 1
ATOM 3743 N N A ASP B 1 182 ? 23.40959 5.43065 39.42932 0.684 17.34581 184 ASP B N 1
ATOM 3744 N N B ASP B 1 182 ? 23.40938 5.43816 39.42614 0.316 18.92120 184 ASP B N 1
ATOM 3745 C CA A ASP B 1 182 ? 23.38879 4.21388 40.23301 0.684 18.27933 184 ASP B CA 1
ATOM 3746 C CA B ASP B 1 182 ? 23.41757 4.22503 40.23461 0.316 20.79685 184 ASP B CA 1
ATOM 3747 C C A ASP B 1 182 ? 22.58406 4.43178 41.50374 0.684 19.28648 184 ASP B C 1
ATOM 3748 C C B ASP B 1 182 ? 22.62097 4.42491 41.51654 0.316 20.35717 184 ASP B C 1
ATOM 3749 O O A ASP B 1 182 ? 21.79939 3.56231 41.91121 0.684 19.35387 184 ASP B O 1
ATOM 3750 O O B ASP B 1 182 ? 21.87404 3.53378 41.94181 0.316 20.65387 184 ASP B O 1
ATOM 3759 N N . ALA B 1 183 ? 22.74834 5.60498 42.12745 1.000 19.24215 185 ALA B N 1
ATOM 3760 C CA . ALA B 1 183 ? 22.01895 5.90269 43.35698 1.000 20.17612 185 ALA B CA 1
ATOM 3761 C C . ALA B 1 183 ? 20.51962 6.06134 43.09142 1.000 19.82440 185 ALA B C 1
ATOM 3762 O O . ALA B 1 183 ? 19.68261 5.63458 43.90949 1.000 20.91174 185 ALA B O 1
ATOM 3764 N N . LEU B 1 184 ? 20.15478 6.66688 41.95576 1.000 19.20789 186 LEU B N 1
ATOM 3765 C CA . LEU B 1 184 ? 18.74002 6.75728 41.58822 1.000 18.68065 186 LEU B CA 1
ATOM 3766 C C . LEU B 1 184 ? 18.12311 5.37131 41.43044 1.000 17.13568 186 LEU B C 1
ATOM 3767 O O . LEU B 1 184 ? 17.00866 5.11654 41.89591 1.000 16.76700 186 LEU B O 1
ATOM 3772 N N . ILE B 1 185 ? 18.82677 4.47159 40.74149 1.000 16.04978 187 ILE B N 1
ATOM 3773 C CA . ILE B 1 185 ? 18.28876 3.13946 40.49055 1.000 16.54156 187 ILE B CA 1
ATOM 3774 C C . ILE B 1 185 ? 18.16877 2.34518 41.78810 1.000 17.26739 187 ILE B C 1
ATOM 3775 O O . ILE B 1 185 ? 17.14987 1.68305 42.03715 1.000 17.76869 187 ILE B O 1
ATOM 3780 N N . THR B 1 186 ? 19.20390 2.38847 42.63301 1.000 18.04474 188 THR B N 1
ATOM 3781 C CA . THR B 1 186 ? 19.11858 1.72507 43.92681 1.000 19.67969 188 THR B CA 1
ATOM 3782 C C . THR B 1 186 ? 17.97337 2.28176 44.76257 1.000 20.07050 188 THR B C 1
ATOM 3783 O O . THR B 1 186 ? 17.23430 1.51446 45.38464 1.000 21.12837 188 THR B O 1
ATOM 3787 N N . GLY B 1 187 ? 17.81074 3.60981 44.78522 1.000 18.35784 189 GLY B N 1
ATOM 3788 C CA . GLY B 1 187 ? 16.73692 4.19768 45.57028 1.000 17.58773 189 GLY B CA 1
ATOM 3789 C C . GLY B 1 187 ? 15.36831 3.81133 45.04068 1.000 17.00939 189 GLY B C 1
ATOM 3790 O O . GLY B 1 187 ? 14.42845 3.55871 45.81618 1.000 17.96557 189 GLY B O 1
ATOM 3791 N N . PHE B 1 188 ? 15.22950 3.76992 43.71295 1.000 16.78227 190 PHE B N 1
ATOM 3792 C CA . PHE B 1 188 ? 13.96384 3.35750 43.11307 1.000 16.01626 190 PHE B CA 1
ATOM 3793 C C . PHE B 1 188 ? 13.63794 1.90935 43.45210 1.000 16.32813 190 PHE B C 1
ATOM 3794 O O . PHE B 1 188 ? 12.49875 1.59134 43.81271 1.000 16.64808 190 PHE B O 1
ATOM 3802 N N . ALA B 1 189 ? 14.61932 1.00774 43.31503 1.000 16.51484 191 ALA B N 1
ATOM 3803 C CA . ALA B 1 189 ? 14.35105 -0.40402 43.59772 1.000 18.23014 191 ALA B CA 1
ATOM 3804 C C . ALA B 1 189 ? 13.87517 -0.59475 45.02863 1.000 18.26843 191 ALA B C 1
ATOM 3805 O O . ALA B 1 189 ? 12.92741 -1.35311 45.28853 1.000 19.22340 191 ALA B O 1
ATOM 3807 N N . GLU B 1 190 ? 14.52560 0.08726 45.97456 1.000 18.46176 192 GLU B N 1
ATOM 3808 C CA . GLU B 1 190 ? 14.11680 -0.00174 47.37279 1.000 20.85087 192 GLU B CA 1
ATOM 3809 C C . GLU B 1 190 ? 12.70109 0.52874 47.56708 1.000 18.29894 192 GLU B C 1
ATOM 3810 O O . GLU B 1 190 ? 11.88987 -0.08055 48.27870 1.000 19.07829 192 GLU B O 1
ATOM 3816 N N . HIS B 1 191 ? 12.38815 1.66780 46.95030 1.000 17.94600 193 HIS B N 1
ATOM 3817 C CA . HIS B 1 191 ? 11.05119 2.24424 47.07824 1.000 17.48193 193 HIS B CA 1
ATOM 3818 C C . HIS B 1 191 ? 9.99041 1.33489 46.47567 1.000 16.90157 193 HIS B C 1
ATOM 3819 O O . HIS B 1 191 ? 8.93594 1.09269 47.07926 1.000 16.64406 193 HIS B O 1
ATOM 3826 N N . ALA B 1 192 ? 10.24820 0.83556 45.26770 1.000 15.47441 194 ALA B N 1
ATOM 3827 C CA . ALA B 1 192 ? 9.28161 -0.04576 44.61699 1.000 16.09455 194 ALA B CA 1
ATOM 3828 C C . ALA B 1 192 ? 9.03619 -1.29833 45.45544 1.000 16.36625 194 ALA B C 1
ATOM 3829 O O . ALA B 1 192 ? 7.89000 -1.73298 45.62157 1.000 15.94671 194 ALA B O 1
ATOM 3831 N N . THR B 1 193 ? 10.10089 -1.88494 46.00657 1.000 17.09905 195 THR B N 1
ATOM 3832 C CA . THR B 1 193 ? 9.92941 -3.06310 46.85178 1.000 18.77598 195 THR B CA 1
ATOM 3833 C C . THR B 1 193 ? 9.17135 -2.74208 48.13725 1.000 18.24402 195 THR B C 1
ATOM 3834 O O . THR B 1 193 ? 8.33353 -3.53949 48.58016 1.000 18.53211 195 THR B O 1
ATOM 3838 N N A GLN B 1 194 ? 9.44013 -1.58529 48.74655 0.503 17.79167 196 GLN B N 1
ATOM 3839 N N B GLN B 1 194 ? 9.45885 -1.59210 48.75552 0.497 17.65737 196 GLN B N 1
ATOM 3840 C CA A GLN B 1 194 ? 8.71501 -1.22621 49.96347 0.503 18.73291 196 GLN B CA 1
ATOM 3841 C CA B GLN B 1 194 ? 8.72050 -1.20190 49.95530 0.497 18.47807 196 GLN B CA 1
ATOM 3842 C C A GLN B 1 194 ? 7.22928 -1.01171 49.68343 0.503 17.41365 196 GLN B C 1
ATOM 3843 C C B GLN B 1 194 ? 7.23311 -1.05515 49.65565 0.497 17.07447 196 GLN B C 1
ATOM 3844 O O A GLN B 1 194 ? 6.37276 -1.40881 50.48693 0.503 18.85812 196 GLN B O 1
ATOM 3845 O O B GLN B 1 194 ? 6.38060 -1.53867 50.41421 0.497 18.19495 196 GLN B O 1
ATOM 3856 N N . VAL B 1 195 ? 6.90208 -0.37127 48.55782 1.000 16.29447 197 VAL B N 1
ATOM 3857 C CA . VAL B 1 195 ? 5.49561 -0.18859 48.19229 1.000 16.22102 197 VAL B CA 1
ATOM 3858 C C . VAL B 1 195 ? 4.83274 -1.54239 47.97158 1.000 15.77312 197 VAL B C 1
ATOM 3859 O O . VAL B 1 195 ? 3.72961 -1.79664 48.46531 1.000 16.32340 197 VAL B O 1
ATOM 3863 N N . GLY B 1 196 ? 5.50502 -2.43849 47.23882 1.000 15.54815 198 GLY B N 1
ATOM 3864 C CA . GLY B 1 196 ? 4.91480 -3.73864 46.94114 1.000 15.83059 198 GLY B CA 1
ATOM 3865 C C . GLY B 1 196 ? 4.71131 -4.58536 48.18365 1.000 16.34761 198 GLY B C 1
ATOM 3866 O O . GLY B 1 196 ? 3.68319 -5.25488 48.32394 1.000 18.08254 198 GLY B O 1
ATOM 3867 N N . THR B 1 197 ? 5.67851 -4.56257 49.10489 1.000 17.23676 199 THR B N 1
ATOM 3868 C CA . THR B 1 197 ? 5.52614 -5.33073 50.33279 1.000 18.37983 199 THR B CA 1
ATOM 3869 C C . THR B 1 197 ? 4.38693 -4.76783 51.16979 1.000 18.03354 199 THR B C 1
ATOM 3870 O O . THR B 1 197 ? 3.55877 -5.52223 51.69442 1.000 19.89666 199 THR B O 1
ATOM 3874 N N . LYS B 1 198 ? 4.31955 -3.43973 51.28443 1.000 17.44997 200 LYS B N 1
ATOM 3875 C CA . LYS B 1 198 ? 3.29297 -2.80330 52.10812 1.000 17.84649 200 LYS B CA 1
ATOM 3876 C C . LYS B 1 198 ? 1.89429 -3.11203 51.59745 1.000 16.25781 200 LYS B C 1
ATOM 3877 O O . LYS B 1 198 ? 0.97537 -3.37504 52.39141 1.000 18.06030 200 LYS B O 1
ATOM 3883 N N . HIS B 1 199 ? 1.72404 -3.14051 50.27698 1.000 14.99526 201 HIS B N 1
ATOM 3884 C CA . HIS B 1 199 ? 0.42101 -3.30997 49.65084 1.000 14.45469 201 HIS B CA 1
ATOM 3885 C C . HIS B 1 199 ? 0.17223 -4.72289 49.15373 1.000 15.49900 201 HIS B C 1
ATOM 3886 O O . HIS B 1 199 ? -0.76388 -4.93559 48.37839 1.000 15.31097 201 HIS B O 1
ATOM 3893 N N . ASP B 1 200 ? 0.97947 -5.69013 49.59614 1.000 15.13944 202 ASP B N 1
ATOM 3894 C CA . ASP B 1 200 ? 0.77016 -7.10367 49.25660 1.000 16.28593 202 ASP B CA 1
ATOM 3895 C C . ASP B 1 200 ? 0.63465 -7.29621 47.74181 1.000 15.46978 202 ASP B C 1
ATOM 3896 O O . ASP B 1 200 ? -0.23968 -8.00805 47.25549 1.000 15.17708 202 ASP B O 1
ATOM 3901 N N . ALA B 1 201 ? 1.51227 -6.63424 46.99516 1.000 15.74789 203 ALA B N 1
ATOM 3902 C CA . ALA B 1 201 ? 1.33418 -6.51098 45.55505 1.000 15.49816 203 ALA B CA 1
ATOM 3903 C C . ALA B 1 201 ? 1.29773 -7.86846 44.85681 1.000 15.68145 203 ALA B C 1
ATOM 3904 O O . ALA B 1 201 ? 0.62620 -8.01578 43.82424 1.000 14.92945 203 ALA B O 1
ATOM 3906 N N . THR B 1 202 ? 2.03032 -8.85975 45.37339 1.000 16.64351 204 THR B N 1
ATOM 3907 C CA . THR B 1 202 ? 2.09610 -10.13064 44.65022 1.000 17.36968 204 THR B CA 1
ATOM 3908 C C . THR B 1 202 ? 0.76181 -10.85013 44.62860 1.000 17.68598 204 THR B C 1
ATOM 3909 O O . THR B 1 202 ? 0.59953 -11.80669 43.86226 1.000 19.83844 204 THR B O 1
ATOM 3913 N N . HIS B 1 203 ? -0.18086 -10.43510 45.47002 1.000 16.28732 205 HIS B N 1
ATOM 3914 C CA . HIS B 1 203 ? -1.47233 -11.10198 45.54003 1.000 17.10838 205 HIS B CA 1
ATOM 3915 C C . HIS B 1 203 ? -2.54586 -10.42860 44.69494 1.000 17.44772 205 HIS B C 1
ATOM 3916 O O . HIS B 1 203 ? -3.71297 -10.84545 44.73435 1.000 20.05888 205 HIS B O 1
ATOM 3923 N N . PHE B 1 204 ? -2.16741 -9.45460 43.87247 1.000 14.92949 206 PHE B N 1
ATOM 3924 C CA . PHE B 1 204 ? -3.10897 -8.80871 42.96368 1.000 15.27633 206 PHE B CA 1
ATOM 3925 C C . PHE B 1 204 ? -2.61785 -8.92011 41.53039 1.000 15.48120 206 PHE B C 1
ATOM 3926 O O . PHE B 1 204 ? -1.43131 -8.71933 41.25623 1.000 16.37091 206 PHE B O 1
ATOM 3934 N N . GLN B 1 205 ? -3.54219 -9.21309 40.62065 1.000 14.60264 207 GLN B N 1
ATOM 3935 C CA . GLN B 1 205 ? -3.26623 -9.18241 39.19031 1.000 13.57558 207 GLN B CA 1
ATOM 3936 C C . GLN B 1 205 ? -3.80718 -7.89128 38.59855 1.000 13.82514 207 GLN B C 1
ATOM 3937 O O . GLN B 1 205 ? -4.99624 -7.58475 38.75201 1.000 15.20365 207 GLN B O 1
ATOM 3943 N N . ALA B 1 206 ? -2.93328 -7.13722 37.92659 1.000 12.90955 208 ALA B N 1
ATOM 3944 C CA . ALA B 1 206 ? -3.28304 -5.83771 37.36588 1.000 12.55391 208 ALA B CA 1
ATOM 3945 C C . ALA B 1 206 ? -3.23272 -5.88145 35.84867 1.000 12.07822 208 ALA B C 1
ATOM 3946 O O . ALA B 1 206 ? -2.30404 -6.45180 35.25262 1.000 12.77382 208 ALA B O 1
ATOM 3948 N N . SER B 1 207 ? -4.23447 -5.27518 35.23136 1.000 12.03761 209 SER B N 1
ATOM 3949 C CA . SER B 1 207 ? -4.32727 -5.16448 33.78497 1.000 12.66235 209 SER B CA 1
ATOM 3950 C C . SER B 1 207 ? -3.87496 -3.77768 33.35375 1.000 11.68016 209 SER B C 1
ATOM 3951 O O . SER B 1 207 ? -4.15555 -2.78978 34.04324 1.000 12.29268 209 SER B O 1
ATOM 3954 N N . ILE B 1 208 ? -3.15145 -3.71238 32.22806 1.000 11.58692 210 ILE B N 1
ATOM 3955 C CA . ILE B 1 208 ? -2.69214 -2.45755 31.62366 1.000 11.48112 210 ILE B CA 1
ATOM 3956 C C . ILE B 1 208 ? -3.36253 -2.28606 30.26017 1.000 12.15286 210 ILE B C 1
ATOM 3957 O O . ILE B 1 208 ? -3.10763 -3.07863 29.34345 1.000 12.52720 210 ILE B O 1
ATOM 3962 N N . VAL B 1 209 ? -4.15515 -1.21988 30.10550 1.000 11.64131 211 VAL B N 1
ATOM 3963 C CA . VAL B 1 209 ? -4.93535 -0.99369 28.89164 1.000 12.24511 211 VAL B CA 1
ATOM 3964 C C . VAL B 1 209 ? -4.68089 0.42917 28.42482 1.000 12.75547 211 VAL B C 1
ATOM 3965 O O . VAL B 1 209 ? -4.58022 1.34703 29.25085 1.000 12.17873 211 VAL B O 1
ATOM 3969 N N . GLN B 1 210 ? -4.57888 0.62301 27.10650 1.000 12.25170 212 GLN B N 1
ATOM 3970 C CA . GLN B 1 210 ? -4.46955 1.96198 26.55014 1.000 12.93166 212 GLN B CA 1
ATOM 3971 C C . GLN B 1 210 ? -5.45387 2.07591 25.40270 1.000 13.33801 212 GLN B C 1
ATOM 3972 O O . GLN B 1 210 ? -5.44347 1.24097 24.48888 1.000 15.00123 212 GLN B O 1
ATOM 3978 N N . LEU B 1 211 ? -6.32196 3.07746 25.45057 1.000 12.71344 213 LEU B N 1
ATOM 3979 C CA . LEU B 1 211 ? -7.27237 3.30127 24.36589 1.000 13.42693 213 LEU B CA 1
ATOM 3980 C C . LEU B 1 211 ? -6.70864 4.28126 23.34081 1.000 15.86934 213 LEU B C 1
ATOM 3981 O O . LEU B 1 211 ? -6.07216 5.27508 23.69914 1.000 16.77512 213 LEU B O 1
ATOM 3986 N N . THR B 1 212 ? -6.90295 3.96550 22.05141 1.000 15.41245 214 THR B N 1
ATOM 3987 C CA . THR B 1 212 ? -6.80188 4.97464 20.99845 1.000 16.01951 214 THR B CA 1
ATOM 3988 C C . THR B 1 212 ? -8.22291 5.42261 20.63989 1.000 17.99578 214 THR B C 1
ATOM 3989 O O . THR B 1 212 ? -9.19477 5.01849 21.28852 1.000 17.57682 214 THR B O 1
ATOM 3993 N N . ALA B 1 213 ? -8.36479 6.27214 19.61303 1.000 18.78440 215 ALA B N 1
ATOM 3994 C CA . ALA B 1 213 ? -9.70444 6.70548 19.21867 1.000 20.31805 215 ALA B CA 1
ATOM 3995 C C . ALA B 1 213 ? -10.59869 5.51955 18.88387 1.000 20.10158 215 ALA B C 1
ATOM 3996 O O . ALA B 1 213 ? -11.78080 5.49412 19.26381 1.000 21.26278 215 ALA B O 1
ATOM 3998 N N A ASN B 1 214 ? -10.05976 4.51178 18.18947 0.598 19.28165 216 ASN B N 1
ATOM 3999 N N B ASN B 1 214 ? -10.05287 4.52390 18.18240 0.402 19.71189 216 ASN B N 1
ATOM 4000 C CA A ASN B 1 214 ? -10.90649 3.41807 17.71627 0.598 18.91480 216 ASN B CA 1
ATOM 4001 C CA B ASN B 1 214 ? -10.86156 3.43827 17.64226 0.402 19.64061 216 ASN B CA 1
ATOM 4002 C C A ASN B 1 214 ? -10.30744 2.04409 17.96885 0.598 17.04187 216 ASN B C 1
ATOM 4003 C C B ASN B 1 214 ? -10.32691 2.05164 17.97889 0.402 17.78208 216 ASN B C 1
ATOM 4004 O O A ASN B 1 214 ? -10.69918 1.07549 17.31065 0.598 16.81463 216 ASN B O 1
ATOM 4005 O O B ASN B 1 214 ? -10.76807 1.07531 17.36286 0.402 17.78893 216 ASN B O 1
ATOM 4014 N N . THR B 1 215 ? -9.39658 1.92550 18.92713 1.000 16.54837 217 THR B N 1
ATOM 4015 C CA . THR B 1 215 ? -8.91613 0.61520 19.34992 1.000 15.21654 217 THR B CA 1
ATOM 4016 C C . THR B 1 215 ? -8.69249 0.58748 20.85632 1.000 14.73558 217 THR B C 1
ATOM 4017 O O . THR B 1 215 ? -8.58438 1.61903 21.52229 1.000 15.23967 217 THR B O 1
ATOM 4029 N N . ARG B 1 217 ? -5.80701 -1.26727 23.28690 1.000 14.04320 219 ARG B N 1
ATOM 4030 C CA . ARG B 1 217 ? -4.54495 -1.98814 23.35006 1.000 13.16150 219 ARG B CA 1
ATOM 4031 C C . ARG B 1 217 ? -4.42243 -2.61476 24.72743 1.000 13.69012 219 ARG B C 1
ATOM 4032 O O . ARG B 1 217 ? -4.58794 -1.92447 25.74430 1.000 15.31418 219 ARG B O 1
ATOM 4040 N N . VAL B 1 218 ? -4.15728 -3.92014 24.76727 1.000 13.29654 220 VAL B N 1
ATOM 4041 C CA . VAL B 1 218 ? -3.97060 -4.63718 26.02512 1.000 13.05483 220 VAL B CA 1
ATOM 4042 C C . VAL B 1 218 ? -2.48644 -5.00557 26.08781 1.000 12.63908 220 VAL B C 1
ATOM 4043 O O . VAL B 1 218 ? -1.97997 -5.70833 25.20136 1.000 13.05244 220 VAL B O 1
ATOM 4047 N N . TYR B 1 219 ? -1.77658 -4.46805 27.08169 1.000 12.89114 221 TYR B N 1
ATOM 4048 C CA . TYR B 1 219 ? -0.33371 -4.65123 27.18895 1.000 12.77450 221 TYR B CA 1
ATOM 4049 C C . TYR B 1 219 ? 0.01946 -5.95887 27.89165 1.000 12.58006 221 TYR B C 1
ATOM 4050 O O . TYR B 1 219 ? -0.66428 -6.38288 28.82323 1.000 13.11267 221 TYR B O 1
ATOM 4059 N N . GLY B 1 220 ? 1.09255 -6.60338 27.43846 1.000 12.85145 222 GLY B N 1
ATOM 4060 C CA . GLY B 1 220 ? 1.57519 -7.81128 28.06402 1.000 13.15457 222 GLY B CA 1
ATOM 4061 C C . GLY B 1 220 ? 2.71260 -7.54471 29.02858 1.000 13.20910 222 GLY B C 1
ATOM 4062 O O . GLY B 1 220 ? 2.70802 -6.55048 29.77278 1.000 12.97512 222 GLY B O 1
ATOM 4063 N N . ALA B 1 221 ? 3.69725 -8.45487 29.02922 1.000 14.06320 223 ALA B N 1
ATOM 4064 C CA . ALA B 1 221 ? 4.78502 -8.42750 29.98527 1.000 15.55120 223 ALA B CA 1
ATOM 4065 C C . ALA B 1 221 ? 6.03885 -7.71883 29.49046 1.000 16.13724 223 ALA B C 1
ATOM 4066 O O . ALA B 1 221 ? 6.98077 -7.56263 30.27507 1.000 19.73528 223 ALA B O 1
ATOM 4068 N N . ASN B 1 222 ? 6.09980 -7.31023 28.22720 1.000 16.30941 224 ASN B N 1
ATOM 4069 C CA . ASN B 1 222 ? 7.32609 -6.78903 27.60607 1.000 16.40883 224 ASN B CA 1
ATOM 4070 C C . ASN B 1 222 ? 7.06778 -5.34818 27.16404 1.000 14.21718 224 ASN B C 1
ATOM 4071 O O . ASN B 1 222 ? 6.72043 -5.11089 26.00074 1.000 15.41697 224 ASN B O 1
ATOM 4076 N N . ASN B 1 223 ? 7.23395 -4.39147 28.08813 1.000 13.34187 225 ASN B N 1
ATOM 4077 C CA . ASN B 1 223 ? 6.95040 -2.98768 27.80314 1.000 13.21862 225 ASN B CA 1
ATOM 4078 C C . ASN B 1 223 ? 7.27929 -2.21135 29.07992 1.000 13.18085 225 ASN B C 1
ATOM 4079 O O . ASN B 1 223 ? 7.57805 -2.80442 30.12327 1.000 13.70752 225 ASN B O 1
ATOM 4084 N N . PHE B 1 224 ? 7.26767 -0.87423 28.97690 1.000 12.55195 226 PHE B N 1
ATOM 4085 C CA . PHE B 1 224 ? 7.66209 -0.03444 30.11608 1.000 12.08753 226 PHE B CA 1
ATOM 4086 C C . PHE B 1 224 ? 6.79487 -0.23859 31.36011 1.000 12.25390 226 PHE B C 1
ATOM 4087 O O . PHE B 1 224 ? 7.34214 -0.55250 32.43718 1.000 12.60056 226 PHE B O 1
ATOM 4095 N N . PRO B 1 225 ? 5.47453 -0.03865 31.31797 1.000 11.42786 227 PRO B N 1
ATOM 4096 C CA . PRO B 1 225 ? 4.73869 -0.16008 32.58135 1.000 11.28639 227 PRO B CA 1
ATOM 4097 C C . PRO B 1 225 ? 4.81419 -1.57636 33.14678 1.000 12.24768 227 PRO B C 1
ATOM 4098 O O . PRO B 1 225 ? 4.84071 -1.73956 34.38148 1.000 12.13197 227 PRO B O 1
ATOM 4102 N N . ALA B 1 226 ? 4.85315 -2.61393 32.28803 1.000 11.66407 228 ALA B N 1
ATOM 4103 C CA . ALA B 1 226 ? 4.98694 -3.96794 32.82396 1.000 12.25681 228 ALA B CA 1
ATOM 4104 C C . ALA B 1 226 ? 6.25579 -4.08700 33.66412 1.000 12.60847 228 ALA B C 1
ATOM 4105 O O . ALA B 1 226 ? 6.26170 -4.73324 34.72235 1.000 13.22761 228 ALA B O 1
ATOM 4107 N N . SER B 1 227 ? 7.35551 -3.48686 33.19453 1.000 12.88762 229 SER B N 1
ATOM 4108 C CA . SER B 1 227 ? 8.59880 -3.60026 33.94481 1.000 13.08589 229 SER B CA 1
ATOM 4109 C C . SER B 1 227 ? 8.51391 -2.90288 35.29948 1.000 12.89436 229 SER B C 1
ATOM 4110 O O . SER B 1 227 ? 9.11089 -3.38248 36.27910 1.000 13.70873 229 SER B O 1
ATOM 4113 N N . VAL B 1 228 ? 7.76588 -1.79758 35.38537 1.000 12.53492 230 VAL B N 1
ATOM 4114 C CA . VAL B 1 228 ? 7.60468 -1.11324 36.66919 1.000 12.89860 230 VAL B CA 1
ATOM 4115 C C . VAL B 1 228 ? 6.72269 -1.92646 37.61303 1.000 13.17238 230 VAL B C 1
ATOM 4116 O O . VAL B 1 228 ? 7.03838 -2.07880 38.80643 1.000 14.29773 230 VAL B O 1
ATOM 4120 N N . LEU B 1 229 ? 5.61286 -2.48019 37.09570 1.000 13.00272 231 LEU B N 1
ATOM 4121 C CA . LEU B 1 229 ? 4.80084 -3.35954 37.93201 1.000 12.81348 231 LEU B CA 1
ATOM 4122 C C . LEU B 1 229 ? 5.62563 -4.52862 38.46108 1.000 13.05841 231 LEU B C 1
ATOM 4123 O O . LEU B 1 229 ? 5.48119 -4.91186 39.62094 1.000 14.42358 231 LEU B O 1
ATOM 4128 N N . SER B 1 230 ? 6.50648 -5.09886 37.62402 1.000 13.64721 232 SER B N 1
ATOM 4129 C CA . SER B 1 230 ? 7.32935 -6.22296 38.05768 1.000 15.23943 232 SER B CA 1
ATOM 4130 C C . SER B 1 230 ? 8.28690 -5.81346 39.18317 1.000 15.35787 232 SER B C 1
ATOM 4131 O O . SER B 1 230 ? 8.52815 -6.58927 40.12064 1.000 17.27359 232 SER B O 1
ATOM 4134 N N . ALA B 1 231 ? 8.82834 -4.59047 39.11080 1.000 15.21509 233 ALA B N 1
ATOM 4135 C CA . ALA B 1 231 ? 9.70094 -4.07729 40.16809 1.000 14.87117 233 ALA B CA 1
ATOM 4136 C C . ALA B 1 231 ? 8.95930 -3.96043 41.50002 1.000 15.11183 233 ALA B C 1
ATOM 4137 O O . ALA B 1 231 ? 9.54048 -4.20063 42.56954 1.000 16.80563 233 ALA B O 1
ATOM 4139 N N . VAL B 1 232 ? 7.68276 -3.56961 41.46072 1.000 14.67907 234 VAL B N 1
ATOM 4140 C CA . VAL B 1 232 ? 6.87808 -3.49304 42.68415 1.000 14.53481 234 VAL B CA 1
ATOM 4141 C C . VAL B 1 232 ? 6.45560 -4.89043 43.13733 1.000 14.01633 234 VAL B C 1
ATOM 4142 O O . VAL B 1 232 ? 6.19229 -5.11472 44.32531 1.000 15.75014 234 VAL B O 1
ATOM 4146 N N . GLY B 1 233 ? 6.32023 -5.82313 42.19700 1.000 14.21525 235 GLY B N 1
ATOM 4147 C CA . GLY B 1 233 ? 5.83414 -7.15347 42.47527 1.000 15.10276 235 GLY B CA 1
ATOM 4148 C C . GLY B 1 233 ? 4.37709 -7.37278 42.16897 1.000 14.25021 235 GLY B C 1
ATOM 4149 O O . GLY B 1 233 ? 3.84149 -8.41955 42.55394 1.000 15.32590 235 GLY B O 1
ATOM 4150 N N . VAL B 1 234 ? 3.69997 -6.41180 41.52489 1.000 13.73884 236 VAL B N 1
ATOM 4151 C CA . VAL B 1 234 ? 2.30494 -6.62404 41.14232 1.000 14.23982 236 VAL B CA 1
ATOM 4152 C C . VAL B 1 234 ? 2.23815 -7.73268 40.09274 1.000 15.30003 236 VAL B C 1
ATOM 4153 O O . VAL B 1 234 ? 3.03318 -7.76062 39.13407 1.000 17.53762 236 VAL B O 1
ATOM 4157 N N . ASP B 1 235 ? 1.28701 -8.65437 40.25776 1.000 14.50628 237 ASP B N 1
ATOM 4158 C CA . ASP B 1 235 ? 1.09755 -9.73831 39.30192 1.000 14.46130 237 ASP B CA 1
ATOM 4159 C C . ASP B 1 235 ? 0.24676 -9.24590 38.11653 1.000 13.52552 237 ASP B C 1
ATOM 4160 O O . ASP B 1 235 ? -0.21272 -8.09782 38.08272 1.000 13.42235 237 ASP B O 1
ATOM 4165 N N . ARG B 1 236 ? 0.08122 -10.11075 37.10709 1.000 13.04981 238 ARG B N 1
ATOM 4166 C CA . ARG B 1 236 ? -0.65147 -9.78184 35.89196 1.000 12.44811 238 ARG B CA 1
ATOM 4167 C C . ARG B 1 236 ? -1.56551 -10.94883 35.56778 1.000 13.47619 238 ARG B C 1
ATOM 4168 O O . ARG B 1 236 ? -1.22599 -12.09841 35.86288 1.000 15.25950 238 ARG B O 1
ATOM 4176 N N . PRO B 1 237 ? -2.71640 -10.69701 34.94870 1.000 13.37599 239 PRO B N 1
ATOM 4177 C CA . PRO B 1 237 ? -3.59505 -11.81144 34.56594 1.000 13.77479 239 PRO B CA 1
ATOM 4178 C C . PRO B 1 237 ? -2.91792 -12.67377 33.51114 1.000 13.80623 239 PRO B C 1
ATOM 4179 O O . PRO B 1 237 ? -2.03187 -12.20219 32.78023 1.000 15.20455 239 PRO B O 1
ATOM 4183 N N . PRO B 1 238 ? -3.31276 -13.94436 33.39023 1.000 14.63645 240 PRO B N 1
ATOM 4184 C CA . PRO B 1 238 ? -2.68069 -14.83423 32.39366 1.000 15.01764 240 PRO B CA 1
ATOM 4185 C C . PRO B 1 238 ? -2.70978 -14.29344 30.96629 1.000 15.04409 240 PRO B C 1
ATOM 4186 O O . PRO B 1 238 ? -1.81527 -14.61720 30.17207 1.000 16.62303 240 PRO B O 1
ATOM 4190 N N . SER B 1 239 ? -3.72001 -13.49786 30.61158 1.000 14.19590 241 SER B N 1
ATOM 4191 C CA . SER B 1 239 ? -3.82593 -12.90218 29.27589 1.000 13.93985 241 SER B CA 1
ATOM 4192 C C . SER B 1 239 ? -2.78058 -11.83430 28.98723 1.000 13.48608 241 SER B C 1
ATOM 4193 O O . SER B 1 239 ? -2.70698 -11.36556 27.84124 1.000 14.29657 241 SER B O 1
ATOM 4196 N N . GLN B 1 240 ? -1.99759 -11.41892 29.98228 1.000 12.83576 242 GLN B N 1
ATOM 4197 C CA . GLN B 1 240 ? -1.08938 -10.28045 29.84974 1.000 12.43100 242 GLN B CA 1
ATOM 4198 C C . GLN B 1 240 ? 0.33277 -10.67517 30.19477 1.000 13.20827 242 GLN B C 1
ATOM 4199 O O . GLN B 1 240 ? 1.11361 -9.86372 30.69436 1.000 13.89695 242 GLN B O 1
ATOM 4205 N N . ARG B 1 241 ? 0.68608 -11.92521 29.90304 1.000 14.33599 243 ARG B N 1
ATOM 4206 C CA . ARG B 1 241 ? 2.03265 -12.43160 30.15000 1.000 14.68182 243 ARG B CA 1
ATOM 4207 C C . ARG B 1 241 ? 2.84270 -12.60563 28.87485 1.000 14.83230 243 ARG B C 1
ATOM 4208 O O . ARG B 1 241 ? 4.01810 -13.00406 28.93320 1.000 16.90091 243 ARG B O 1
ATOM 4216 N N . PHE B 1 242 ? 2.25986 -12.28981 27.72615 1.000 14.86446 244 PHE B N 1
ATOM 4217 C CA . PHE B 1 242 ? 2.95694 -12.47189 26.45839 1.000 15.54060 244 PHE B CA 1
ATOM 4218 C C . PHE B 1 242 ? 4.10831 -11.47740 26.31098 1.000 15.17966 244 PHE B C 1
ATOM 4219 O O . PHE B 1 242 ? 4.10257 -10.38357 26.87281 1.000 15.08748 244 PHE B O 1
ATOM 4227 N N . THR B 1 243 ? 5.10311 -11.87854 25.53157 1.000 17.11873 245 THR B N 1
ATOM 4228 C CA . THR B 1 243 ? 6.32830 -11.09630 25.37889 1.000 18.00583 245 THR B CA 1
ATOM 4229 C C . THR B 1 243 ? 6.73017 -10.86874 23.92473 1.000 18.85734 245 THR B C 1
ATOM 4230 O O . THR B 1 243 ? 7.79928 -10.29992 23.68935 1.000 18.93829 245 THR B O 1
ATOM 4234 N N . ASP B 1 244 ? 5.92209 -11.30717 22.94043 1.000 18.67663 246 ASP B N 1
ATOM 4235 C CA . ASP B 1 244 ? 6.30763 -11.16740 21.53266 1.000 18.98834 246 ASP B CA 1
ATOM 4236 C C . ASP B 1 244 ? 6.16662 -9.73487 21.01121 1.000 18.79800 246 ASP B C 1
ATOM 4237 O O . ASP B 1 244 ? 6.83440 -9.35862 20.03228 1.000 19.72194 246 ASP B O 1
ATOM 4242 N N . LYS B 1 245 ? 5.31495 -8.93375 21.63814 1.000 19.03242 247 LYS B N 1
ATOM 4243 C CA . LYS B 1 245 ? 5.07073 -7.55819 21.23742 1.000 18.90662 247 LYS B CA 1
ATOM 4244 C C . LYS B 1 245 ? 4.57474 -6.84694 22.48598 1.000 16.18427 247 LYS B C 1
ATOM 4245 O O . LYS B 1 245 ? 4.15361 -7.49805 23.45782 1.000 17.12269 247 LYS B O 1
ATOM 4251 N N . ALA B 1 246 ? 4.58720 -5.50668 22.44729 1.000 15.24415 248 ALA B N 1
ATOM 4252 C CA . ALA B 1 246 ? 4.19583 -4.73638 23.63282 1.000 15.12421 248 ALA B CA 1
ATOM 4253 C C . ALA B 1 246 ? 2.72172 -4.92797 23.97666 1.000 14.35164 248 ALA B C 1
ATOM 4254 O O . ALA B 1 246 ? 2.36402 -4.99018 25.15831 1.000 13.36922 248 ALA B O 1
ATOM 4256 N N . TYR B 1 247 ? 1.85049 -5.00525 22.96729 1.000 14.77667 249 TYR B N 1
ATOM 4257 C CA . TYR B 1 247 ? 0.40970 -5.03900 23.19506 1.000 14.14278 249 TYR B CA 1
ATOM 4258 C C . TYR B 1 247 ? -0.29749 -5.76180 22.05445 1.000 15.20887 249 TYR B C 1
ATOM 4259 O O . TYR B 1 247 ? 0.21567 -5.85493 20.92521 1.000 16.72940 249 TYR B O 1
ATOM 4268 N N . ILE B 1 248 ? -1.48602 -6.28059 22.37822 1.000 15.27247 250 ILE B N 1
ATOM 4269 C CA . ILE B 1 248 ? -2.46223 -6.72663 21.38801 1.000 16.68103 250 ILE B CA 1
ATOM 4270 C C . ILE B 1 248 ? -3.48773 -5.60837 21.22832 1.000 16.94624 250 ILE B C 1
ATOM 4271 O O . ILE B 1 248 ? -3.69996 -4.79609 22.13784 1.000 18.30646 250 ILE B O 1
ATOM 4276 N N . GLU B 1 249 ? -4.14510 -5.55122 20.06490 1.000 17.02370 251 GLU B N 1
ATOM 4277 C CA . GLU B 1 249 ? -5.01104 -4.42058 19.74019 1.000 17.58432 251 GLU B CA 1
ATOM 4278 C C . GLU B 1 249 ? -6.33635 -4.92469 19.19149 1.000 18.55193 251 GLU B C 1
ATOM 4279 O O . GLU B 1 249 ? -6.35169 -5.77788 18.30184 1.000 21.34761 251 GLU B O 1
ATOM 4285 N N . ILE B 1 250 ? -7.43400 -4.42381 19.76652 1.000 16.94427 252 ILE B N 1
ATOM 4286 C CA . ILE B 1 250 ? -8.80740 -4.84626 19.49157 1.000 17.78693 252 ILE B CA 1
ATOM 4287 C C . ILE B 1 250 ? -9.58045 -3.62646 19.01160 1.000 16.92492 252 ILE B C 1
ATOM 4288 O O . ILE B 1 250 ? -9.47373 -2.55628 19.61413 1.000 17.80228 252 ILE B O 1
ATOM 4293 N N . GLY B 1 251 ? -10.38220 -3.77558 17.95591 1.000 16.48899 253 GLY B N 1
ATOM 4294 C CA . GLY B 1 251 ? -11.12147 -2.63392 17.43932 1.000 17.00243 253 GLY B CA 1
ATOM 4295 C C . GLY B 1 251 ? -12.28540 -2.26335 18.34188 1.000 16.04147 253 GLY B C 1
ATOM 4296 O O . GLY B 1 251 ? -12.95621 -3.12377 18.91979 1.000 16.99644 253 GLY B O 1
ATOM 4297 N N . THR B 1 252 ? -12.53437 -0.96054 18.44306 1.000 15.53366 254 THR B N 1
ATOM 4298 C CA . THR B 1 252 ? -13.62152 -0.45501 19.28087 1.000 15.90978 254 THR B CA 1
ATOM 4299 C C . THR B 1 252 ? -14.52337 0.54673 18.55865 1.000 16.81880 254 THR B C 1
ATOM 4300 O O . THR B 1 252 ? -15.20205 1.33642 19.22926 1.000 16.99388 254 THR B O 1
ATOM 4304 N N . THR B 1 253 ? -14.57578 0.54254 17.22557 1.000 17.43961 255 THR B N 1
ATOM 4305 C CA . THR B 1 253 ? -15.54030 1.41937 16.56978 1.000 17.87749 255 THR B CA 1
ATOM 4306 C C . THR B 1 253 ? -16.96021 0.98179 16.92913 1.000 18.35383 255 THR B C 1
ATOM 4307 O O . THR B 1 253 ? -17.18117 -0.11178 17.45609 1.000 17.88865 255 THR B O 1
ATOM 4311 N N . ALA B 1 254 ? -17.93556 1.84685 16.62347 1.000 19.35165 256 ALA B N 1
ATOM 4312 C CA . ALA B 1 254 ? -19.32600 1.48521 16.90411 1.000 19.46223 256 ALA B CA 1
ATOM 4313 C C . ALA B 1 254 ? -19.66926 0.14218 16.25974 1.000 19.27848 256 ALA B C 1
ATOM 4314 O O . ALA B 1 254 ? -20.30422 -0.72351 16.88120 1.000 19.63133 256 ALA B O 1
ATOM 4316 N N . ALA B 1 255 ? -19.26562 -0.04225 15.00446 1.000 20.70403 257 ALA B N 1
ATOM 4317 C CA . ALA B 1 255 ? -19.55894 -1.29098 14.31616 1.000 23.15064 257 ALA B CA 1
ATOM 4318 C C . ALA B 1 255 ? -18.85351 -2.46067 14.99076 1.000 22.74446 257 ALA B C 1
ATOM 4319 O O . ALA B 1 255 ? -19.43389 -3.55043 15.11542 1.000 24.38376 257 ALA B O 1
ATOM 4321 N N . ASP B 1 256 ? -17.60704 -2.24820 15.45194 1.000 20.27102 258 ASP B N 1
ATOM 4322 C CA . ASP B 1 256 ? -16.89924 -3.31638 16.15184 1.000 19.23380 258 ASP B CA 1
ATOM 4323 C C . ASP B 1 256 ? -17.63997 -3.70813 17.42378 1.000 19.20899 258 ASP B C 1
ATOM 4324 O O . ASP B 1 256 ? -17.78735 -4.89556 17.72439 1.000 19.20117 258 ASP B O 1
ATOM 4329 N N . LEU B 1 257 ? -18.07109 -2.71092 18.21005 1.000 17.76799 259 LEU B N 1
ATOM 4330 C CA . LEU B 1 257 ? -18.71550 -2.99562 19.49297 1.000 18.08182 259 LEU B CA 1
ATOM 4331 C C . LEU B 1 257 ? -20.02751 -3.74665 19.29013 1.000 19.32788 259 LEU B C 1
ATOM 4332 O O . LEU B 1 257 ? -20.39692 -4.61474 20.08949 1.000 20.88964 259 LEU B O 1
ATOM 4337 N N . ALA B 1 258 ? -20.74686 -3.42168 18.23124 1.000 19.19758 260 ALA B N 1
ATOM 4338 C CA . ALA B 1 258 ? -22.03060 -4.07894 17.98157 1.000 20.46634 260 ALA B CA 1
ATOM 4339 C C . ALA B 1 258 ? -21.89541 -5.55834 17.61994 1.000 21.31389 260 ALA B C 1
ATOM 4340 O O . ALA B 1 258 ? -22.90415 -6.26844 17.61425 1.000 22.97636 260 ALA B O 1
ATOM 4342 N N . LYS B 1 259 ? -20.68916 -6.03333 17.32241 1.000 21.05825 261 LYS B N 1
ATOM 4343 C CA . LYS B 1 259 ? -20.44278 -7.44635 17.06843 1.000 21.34316 261 LYS B CA 1
ATOM 4344 C C . LYS B 1 259 ? -20.16233 -8.22147 18.34587 1.000 20.96295 261 LYS B C 1
ATOM 4345 O O . LYS B 1 259 ? -19.78753 -9.39533 18.27515 1.000 21.83866 261 LYS B O 1
ATOM 4351 N N . SER B 1 260 ? -20.36513 -7.59525 19.50298 1.000 20.12104 262 SER B N 1
ATOM 4352 C CA . SER B 1 260 ? -20.16319 -8.22301 20.80448 1.000 20.58002 262 SER B CA 1
ATOM 4353 C C . SER B 1 260 ? -18.78545 -8.86671 20.97175 1.000 19.40850 262 SER B C 1
ATOM 4354 O O . SER B 1 260 ? -18.69094 -10.06157 21.28342 1.000 21.05931 262 SER B O 1
ATOM 4357 N N . PRO B 1 261 ? -17.70442 -8.12203 20.76857 1.000 17.29223 263 PRO B N 1
ATOM 4358 C CA . PRO B 1 261 ? -16.37476 -8.67252 21.05579 1.000 16.46604 263 PRO B CA 1
ATOM 4359 C C . PRO B 1 261 ? -16.24839 -9.02664 22.53188 1.000 16.03719 263 PRO B C 1
ATOM 4360 O O . PRO B 1 261 ? -16.88049 -8.42081 23.40213 1.000 17.27170 263 PRO B O 1
ATOM 4364 N N . ASP B 1 262 ? -15.39348 -10.00173 22.80864 1.000 15.21333 264 ASP B N 1
ATOM 4365 C CA . ASP B 1 262 ? -15.05059 -10.38648 24.16995 1.000 14.55787 264 ASP B CA 1
ATOM 4366 C C . ASP B 1 262 ? -13.84951 -9.56030 24.62558 1.000 14.30102 264 ASP B C 1
ATOM 4367 O O . ASP B 1 262 ? -12.78316 -9.61862 23.99907 1.000 16.14448 264 ASP B O 1
ATOM 4372 N N . PHE B 1 263 ? -14.02499 -8.76543 25.68147 1.000 13.80925 265 PHE B N 1
ATOM 4373 C CA . PHE B 1 263 ? -12.93294 -7.96541 26.22767 1.000 13.56166 265 PHE B CA 1
ATOM 4374 C C . PHE B 1 263 ? -12.23849 -8.62821 27.41386 1.000 13.13416 265 PHE B C 1
ATOM 4375 O O . PHE B 1 263 ? -11.50145 -7.94615 28.13578 1.000 14.39868 265 PHE B O 1
ATOM 4383 N N . SER B 1 264 ? -12.45846 -9.93466 27.63270 1.000 13.52943 266 SER B N 1
ATOM 4384 C CA . SER B 1 264 ? -11.90280 -10.60980 28.80621 1.000 15.12004 266 SER B CA 1
ATOM 4385 C C . SER B 1 264 ? -10.38287 -10.47194 28.92408 1.000 13.63386 266 SER B C 1
ATOM 4386 O O . SER B 1 264 ? -9.86286 -10.49379 30.04346 1.000 14.55442 266 SER B O 1
ATOM 4389 N N . ALA B 1 265 ? -9.64688 -10.29154 27.81507 1.000 12.93401 267 ALA B N 1
ATOM 4390 C CA . ALA B 1 265 ? -8.18953 -10.15817 27.94151 1.000 13.07061 267 ALA B CA 1
ATOM 4391 C C . ALA B 1 265 ? -7.79817 -8.93558 28.77251 1.000 12.62060 267 ALA B C 1
ATOM 4392 O O . ALA B 1 265 ? -6.69891 -8.91039 29.34929 1.000 13.21652 267 ALA B O 1
ATOM 4394 N N . ALA B 1 266 ? -8.66621 -7.92084 28.84121 1.000 12.21380 268 ALA B N 1
ATOM 4395 C CA . ALA B 1 266 ? -8.41319 -6.72743 29.65457 1.000 13.17595 268 ALA B CA 1
ATOM 4396 C C . ALA B 1 266 ? -8.77705 -6.88498 31.12705 1.000 13.10009 268 ALA B C 1
ATOM 4397 O O . ALA B 1 266 ? -8.48667 -5.96741 31.91487 1.000 13.82581 268 ALA B O 1
ATOM 4399 N N . ASP B 1 267 ? -9.43294 -7.97430 31.51946 1.000 13.96368 269 ASP B N 1
ATOM 4400 C CA . ASP B 1 267 ? -9.93246 -8.09629 32.89381 1.000 13.89940 269 ASP B CA 1
ATOM 4401 C C . ASP B 1 267 ? -8.79521 -8.50827 33.84024 1.000 14.44675 269 ASP B C 1
ATOM 4402 O O . ASP B 1 267 ? -7.79509 -9.11275 33.42606 1.000 16.08641 269 ASP B O 1
ATOM 4407 N N . ALA B 1 268 ? -8.93525 -8.13512 35.10554 1.000 14.35387 270 ALA B N 1
ATOM 4408 C CA . ALA B 1 268 ? -7.97147 -8.49818 36.15690 1.000 13.77082 270 ALA B CA 1
ATOM 4409 C C . ALA B 1 268 ? -8.59956 -8.11756 37.49611 1.000 14.64395 270 ALA B C 1
ATOM 4410 O O . ALA B 1 268 ? -9.78334 -7.76783 37.56125 1.000 16.06138 270 ALA B O 1
ATOM 4412 N N . ASP B 1 269 ? -7.80015 -8.13836 38.55978 1.000 13.72014 271 ASP B N 1
ATOM 4413 C CA . ASP B 1 269 ? -8.30935 -7.67051 39.84355 1.000 14.36422 271 ASP B CA 1
ATOM 4414 C C . ASP B 1 269 ? -8.44651 -6.14906 39.85288 1.000 14.70576 271 ASP B C 1
ATOM 4415 O O . ASP B 1 269 ? -9.29131 -5.60701 40.57332 1.000 16.08754 271 ASP B O 1
ATOM 4420 N N . ILE B 1 270 ? -7.64050 -5.46226 39.04964 1.000 14.78363 272 ILE B N 1
ATOM 4421 C CA . ILE B 1 270 ? -7.63897 -4.01112 38.91790 1.000 14.36401 272 ILE B CA 1
ATOM 4422 C C . ILE B 1 270 ? -7.18758 -3.70916 37.49851 1.000 13.55240 272 ILE B C 1
ATOM 4423 O O . ILE B 1 270 ? -6.35660 -4.43529 36.93887 1.000 14.32225 272 ILE B O 1
ATOM 4428 N N . VAL B 1 271 ? -7.76391 -2.66906 36.89757 1.000 12.43802 273 VAL B N 1
ATOM 4429 C CA . VAL B 1 271 ? -7.41087 -2.25548 35.53632 1.000 12.60042 273 VAL B CA 1
ATOM 4430 C C . VAL B 1 271 ? -6.92091 -0.82554 35.60097 1.000 11.96951 273 VAL B C 1
ATOM 4431 O O . VAL B 1 271 ? -7.63015 0.05714 36.12963 1.000 13.00354 273 VAL B O 1
ATOM 4435 N N . TYR B 1 272 ? -5.72711 -0.59913 35.06411 1.000 12.07049 274 TYR B N 1
ATOM 4436 C CA . TYR B 1 272 ? -5.20353 0.73730 34.84646 1.000 11.55641 274 TYR B CA 1
ATOM 4437 C C . TYR B 1 272 ? -5.29449 1.04325 33.35698 1.000 12.17639 274 TYR B C 1
ATOM 4438 O O . TYR B 1 272 ? -4.71299 0.31979 32.54391 1.000 12.95349 274 TYR B O 1
ATOM 4447 N N . LEU B 1 273 ? -6.05885 2.07542 33.00533 1.000 12.25466 275 LEU B N 1
ATOM 4448 C CA . LEU B 1 273 ? -6.38996 2.37609 31.61708 1.000 11.81374 275 LEU B CA 1
ATOM 4449 C C . LEU B 1 273 ? -5.98795 3.80911 31.31039 1.000 12.28326 275 LEU B C 1
ATOM 4450 O O . LEU B 1 273 ? -6.37079 4.73110 32.04386 1.000 13.01116 275 LEU B O 1
ATOM 4455 N N . SER B 1 274 ? -5.24653 4.00996 30.21850 1.000 12.38790 276 SER B N 1
ATOM 4456 C CA . SER B 1 274 ? -4.91185 5.37071 29.78828 1.000 12.14712 276 SER B CA 1
ATOM 4457 C C . SER B 1 274 ? -5.44807 5.62412 28.38496 1.000 13.15385 276 SER B C 1
ATOM 4458 O O . SER B 1 274 ? -5.79374 4.68649 27.64985 1.000 14.27137 276 SER B O 1
ATOM 4461 N N . CYS B 1 275 ? -5.46719 6.90205 28.00441 1.000 14.47762 277 CYS B N 1
ATOM 4462 C CA . CYS B 1 275 ? -5.91442 7.32200 26.67549 1.000 14.10961 277 CYS B CA 1
ATOM 4463 C C . CYS B 1 275 ? -4.75189 7.90764 25.89427 1.000 15.06932 277 CYS B C 1
ATOM 4464 O O . CYS B 1 275 ? -4.06658 8.80780 26.38347 1.000 15.81388 277 CYS B O 1
ATOM 4467 N N . ALA B 1 276 ? -4.52396 7.38461 24.69206 1.000 15.70257 278 ALA B N 1
ATOM 4468 C CA . ALA B 1 276 ? -3.33193 7.74108 23.93001 1.000 16.16215 278 ALA B CA 1
ATOM 4469 C C . ALA B 1 276 ? -3.42121 9.12003 23.29594 1.000 17.30469 278 ALA B C 1
ATOM 4470 O O . ALA B 1 276 ? -2.40610 9.62643 22.80466 1.000 19.13984 278 ALA B O 1
ATOM 4472 N N . SER B 1 277 ? -4.61007 9.71005 23.24747 1.000 18.45681 279 SER B N 1
ATOM 4473 C CA . SER B 1 277 ? -4.82900 10.97945 22.56444 1.000 19.32312 279 SER B CA 1
ATOM 4474 C C . SER B 1 277 ? -6.10250 11.61050 23.11411 1.000 20.33542 279 SER B C 1
ATOM 4475 O O . SER B 1 277 ? -6.89129 10.96442 23.81386 1.000 19.59551 279 SER B O 1
ATOM 4478 N N A GLU B 1 278 ? -6.30540 12.88222 22.76821 0.526 22.02125 280 GLU B N 1
ATOM 4479 N N B GLU B 1 278 ? -6.30139 12.88610 22.77325 0.474 22.19917 280 GLU B N 1
ATOM 4480 C CA A GLU B 1 278 ? -7.54973 13.54591 23.13580 0.526 24.52697 280 GLU B CA 1
ATOM 4481 C CA B GLU B 1 278 ? -7.54611 13.55627 23.13396 0.474 24.82961 280 GLU B CA 1
ATOM 4482 C C A GLU B 1 278 ? -8.74241 12.86390 22.49073 0.526 22.99769 280 GLU B C 1
ATOM 4483 C C B GLU B 1 278 ? -8.74121 12.87243 22.48984 0.474 23.22775 280 GLU B C 1
ATOM 4484 O O A GLU B 1 278 ? -9.80095 12.73016 23.11674 0.526 22.53539 280 GLU B O 1
ATOM 4485 O O B GLU B 1 278 ? -9.80119 12.74701 23.11480 0.474 22.85170 280 GLU B O 1
ATOM 4496 N N . ALA B 1 279 ? -8.59311 12.42875 21.23676 1.000 22.27552 281 ALA B N 1
ATOM 4497 C CA . ALA B 1 279 ? -9.68875 11.74059 20.56474 1.000 22.65475 281 ALA B CA 1
ATOM 4498 C C . ALA B 1 279 ? -10.02855 10.45056 21.29080 1.000 21.21263 281 ALA B C 1
ATOM 4499 O O . ALA B 1 279 ? -11.20364 10.09902 21.43079 1.000 23.04330 281 ALA B O 1
ATOM 4501 N N . ALA B 1 280 ? -9.01207 9.74683 21.79893 1.000 18.76979 282 ALA B N 1
ATOM 4502 C CA . ALA B 1 280 ? -9.28700 8.54813 22.58505 1.000 17.96426 282 ALA B CA 1
ATOM 4503 C C . ALA B 1 280 ? -10.05312 8.89599 23.85297 1.000 18.05991 282 ALA B C 1
ATOM 4504 O O . ALA B 1 280 ? -11.00203 8.19552 24.23320 1.000 18.04268 282 ALA B O 1
ATOM 4506 N N . ALA B 1 281 ? -9.64242 9.96446 24.53341 1.000 19.06177 283 ALA B N 1
ATOM 4507 C CA . ALA B 1 281 ? -10.32878 10.35844 25.75951 1.000 21.13742 283 ALA B CA 1
ATOM 4508 C C . ALA B 1 281 ? -11.76178 10.79297 25.47974 1.000 24.02602 283 ALA B C 1
ATOM 4509 O O . ALA B 1 281 ? -12.65667 10.53926 26.29123 1.000 24.70471 283 ALA B O 1
ATOM 4511 N N . GLU B 1 282 ? -12.00917 11.40002 24.32127 1.000 25.70254 284 GLU B N 1
ATOM 4512 C CA . GLU B 1 282 ? -13.35922 11.85891 24.01052 1.000 28.37648 284 GLU B CA 1
ATOM 4513 C C . GLU B 1 282 ? -14.32506 10.69613 23.83468 1.000 27.57104 284 GLU B C 1
ATOM 4514 O O . GLU B 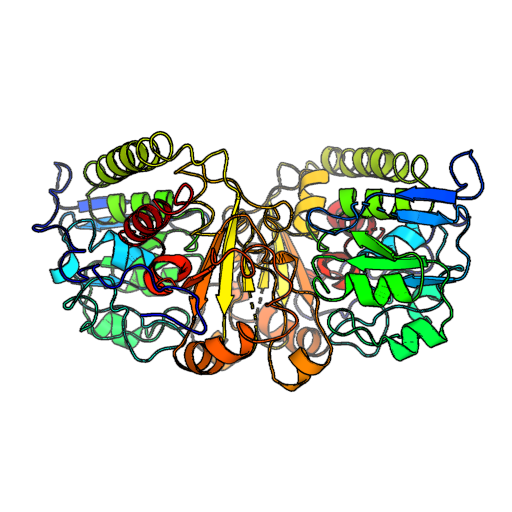1 282 ? -15.52852 10.86656 24.05753 1.000 28.26471 284 GLU B O 1
ATOM 4520 N N . ARG B 1 283 ? -13.81719 9.51566 23.46191 1.000 26.25365 285 ARG B N 1
ATOM 4521 C CA . ARG B 1 283 ? -14.63357 8.33663 23.20780 1.000 25.57466 285 ARG B CA 1
ATOM 4522 C C . ARG B 1 283 ? -14.54820 7.30297 24.32301 1.000 22.66926 285 ARG B C 1
ATOM 4523 O O . ARG B 1 283 ? -15.28287 6.30787 24.28277 1.000 22.22888 285 ARG B O 1
ATOM 4531 N N . ALA B 1 284 ? -13.68480 7.50770 25.31969 1.000 20.82385 286 ALA B N 1
ATOM 4532 C CA . ALA B 1 284 ? -13.38917 6.43144 26.27351 1.000 19.65497 286 ALA B CA 1
ATOM 4533 C C . ALA B 1 284 ? -14.62502 5.98290 27.04231 1.000 19.78725 286 ALA B C 1
ATOM 4534 O O . ALA B 1 284 ? -14.78497 4.79050 27.31695 1.000 20.48496 286 ALA B O 1
ATOM 4536 N N . ALA B 1 285 ? -15.52352 6.91640 27.38124 1.000 19.45786 287 ALA B N 1
ATOM 4537 C CA . ALA B 1 285 ? -16.69664 6.55294 28.17528 1.000 19.39768 287 ALA B CA 1
ATOM 4538 C C . ALA B 1 285 ? -17.62374 5.62474 27.40551 1.000 19.84791 287 ALA B C 1
ATOM 4539 O O . ALA B 1 285 ? -18.32286 4.80733 28.01283 1.000 19.70058 287 ALA B O 1
ATOM 4541 N N . VAL B 1 286 ? -17.62952 5.73183 26.07550 1.000 19.83599 288 VAL B N 1
ATOM 4542 C CA . VAL B 1 286 ? -18.38586 4.80609 25.23465 1.000 20.69199 288 VAL B CA 1
ATOM 4543 C C . VAL B 1 286 ? -17.86507 3.37870 25.40346 1.000 19.37195 288 VAL B C 1
ATOM 4544 O O . VAL B 1 286 ? -18.64064 2.43865 25.61945 1.000 19.30955 288 VAL B O 1
ATOM 4548 N N . ILE B 1 287 ? -16.54334 3.19147 25.33350 1.000 18.68135 289 ILE B N 1
ATOM 4549 C CA . ILE B 1 287 ? -15.99400 1.85742 25.55586 1.000 17.79802 289 ILE B CA 1
ATOM 4550 C C . ILE B 1 287 ? -16.34337 1.38302 26.95819 1.000 16.22438 289 ILE B C 1
ATOM 4551 O O . ILE B 1 287 ? -16.80352 0.25323 27.15405 1.000 16.68900 289 ILE B O 1
ATOM 4556 N N . LEU B 1 288 ? -16.13914 2.24807 27.95934 1.000 15.63221 290 LEU B N 1
ATOM 4557 C CA . LEU B 1 288 ? -16.31392 1.81929 29.34555 1.000 15.95638 290 LEU B CA 1
ATOM 4558 C C . LEU B 1 288 ? -17.76972 1.54161 29.70469 1.000 16.66638 290 LEU B C 1
ATOM 4559 O O . LEU B 1 288 ? -18.02457 0.80933 30.66080 1.000 17.46472 290 LEU B O 1
ATOM 4564 N N . ASP B 1 289 ? -18.72444 2.11250 28.97523 1.000 16.17786 291 ASP B N 1
ATOM 4565 C CA . ASP B 1 289 ? -20.14146 1.82936 29.19609 1.000 17.29737 291 ASP B CA 1
ATOM 4566 C C . ASP B 1 289 ? -20.69796 0.75691 28.26003 1.000 16.27319 291 ASP B C 1
ATOM 4567 O O . ASP B 1 289 ? -21.88482 0.41168 28.37304 1.000 16.78335 291 ASP B O 1
ATOM 4572 N N . SER B 1 290 ? -19.88630 0.23702 27.33742 1.000 15.76608 292 SER B N 1
ATOM 4573 C CA . SER B 1 290 ? -20.37004 -0.74570 26.37691 1.000 16.45014 292 SER B CA 1
ATOM 4574 C C . SER B 1 290 ? -20.67223 -2.06401 27.08016 1.000 17.33896 292 SER B C 1
ATOM 4575 O O . SER B 1 290 ? -20.07501 -2.38961 28.10570 1.000 16.80750 292 SER B O 1
ATOM 4578 N N . ASP B 1 291 ? -21.60716 -2.83015 26.51745 1.000 19.62290 293 ASP B N 1
ATOM 4579 C CA . ASP B 1 291 ? -21.88922 -4.15664 27.06518 1.000 20.86545 293 ASP B CA 1
ATOM 4580 C C . ASP B 1 291 ? -20.64064 -5.03075 27.22157 1.000 19.78550 293 ASP B C 1
ATOM 4581 O O . ASP B 1 291 ? -20.48474 -5.65012 28.29113 1.000 19.94749 293 ASP B O 1
ATOM 4586 N N . PRO B 1 292 ? -19.72552 -5.11264 26.24303 1.000 19.02345 294 PRO B N 1
ATOM 4587 C CA . PRO B 1 292 ? -18.53057 -5.94320 26.45135 1.000 18.47562 294 PRO B CA 1
ATOM 4588 C C . PRO B 1 292 ? -17.68625 -5.50521 27.63164 1.000 17.70869 294 PRO B C 1
ATOM 4589 O O . PRO B 1 292 ? -17.14759 -6.35911 28.34086 1.000 18.56745 294 PRO B O 1
ATOM 4593 N N . TRP B 1 293 ? -17.53557 -4.19827 27.86679 1.000 16.07070 295 TRP B N 1
ATOM 4594 C CA . TRP B 1 293 ? -16.72869 -3.76327 29.00336 1.000 15.47321 295 TRP B CA 1
ATOM 4595 C C . TRP B 1 293 ? -17.46495 -3.99363 30.32565 1.000 15.99921 295 TRP B C 1
ATOM 4596 O O . TRP B 1 293 ? -16.84306 -4.36590 31.33554 1.000 15.92872 295 TRP B O 1
ATOM 4607 N N . ARG B 1 294 ? -18.78265 -3.76445 30.34711 1.000 17.92495 296 ARG B N 1
ATOM 4608 C CA . ARG B 1 294 ? -19.51833 -3.92777 31.59689 1.000 21.96025 296 ARG B CA 1
ATOM 4609 C C . ARG B 1 294 ? -19.54177 -5.37974 32.07195 1.000 21.53115 296 ARG B C 1
ATOM 4610 O O . ARG B 1 294 ? -19.76694 -5.61285 33.26373 1.000 22.51651 296 ARG B O 1
ATOM 4618 N N . LYS B 1 295 ? -19.27319 -6.34814 31.17772 1.000 21.08208 297 LYS B N 1
ATOM 4619 C CA . LYS B 1 295 ? -19.16995 -7.75554 31.56796 1.000 22.08611 297 LYS B CA 1
ATOM 4620 C C . LYS B 1 295 ? -17.94727 -8.02861 32.43110 1.000 20.48608 297 LYS B C 1
ATOM 4621 O O . LYS B 1 295 ? -17.89039 -9.07010 33.10230 1.000 21.77367 297 LYS B O 1
ATOM 4627 N N . LEU B 1 296 ? -16.94998 -7.15619 32.40663 1.000 17.47818 298 LEU B N 1
ATOM 4628 C CA . LEU B 1 296 ? -15.70311 -7.47772 33.08967 1.000 16.37954 298 LEU B CA 1
ATOM 4629 C C . LEU B 1 296 ? -15.86002 -7.40694 34.60673 1.000 16.41679 298 LEU B C 1
ATOM 4630 O O . LEU B 1 296 ? -16.50716 -6.49799 35.14700 1.000 16.24892 298 LEU B O 1
ATOM 4635 N N A SER B 1 297 ? -15.21821 -8.36356 35.28564 0.410 17.07673 299 SER B N 1
ATOM 4636 N N B SER B 1 297 ? -15.21980 -8.34396 35.30872 0.590 16.70626 299 SER B N 1
ATOM 4637 C CA A SER B 1 297 ? -15.22510 -8.41714 36.74457 0.410 17.83228 299 SER B CA 1
ATOM 4638 C CA B SER B 1 297 ? -15.31183 -8.34595 36.76625 0.590 17.23472 299 SER B CA 1
ATOM 4639 C C A SER B 1 297 ? -14.68566 -7.12847 37.34772 0.410 17.53403 299 SER B C 1
ATOM 4640 C C B SER B 1 297 ? -14.70230 -7.08523 37.36002 0.590 17.16373 299 SER B C 1
ATOM 4641 O O A SER B 1 297 ? -15.23392 -6.61284 38.33283 0.410 18.00849 299 SER B O 1
ATOM 4642 O O B SER B 1 297 ? -15.21679 -6.54425 38.35150 0.590 17.63105 299 SER B O 1
ATOM 4647 N N . ALA B 1 298 ? -13.61191 -6.59058 36.76759 1.000 16.79799 300 ALA B N 1
ATOM 4648 C CA . ALA B 1 298 ? -13.00442 -5.38693 37.32424 1.000 16.42368 300 ALA B CA 1
ATOM 4649 C C . ALA B 1 298 ? -13.96544 -4.22013 37.22407 1.000 17.60727 300 ALA B C 1
ATOM 4650 O O . ALA B 1 298 ? -14.00251 -3.35910 38.10715 1.000 18.68109 300 ALA B O 1
ATOM 4652 N N . ASN B 1 299 ? -14.75564 -4.16494 36.15728 1.000 16.84077 301 ASN B N 1
ATOM 4653 C CA . ASN B 1 299 ? -15.71206 -3.06976 36.08274 1.000 18.85516 301 ASN B CA 1
ATOM 4654 C C . ASN B 1 299 ? -16.84682 -3.24920 37.08113 1.000 20.61874 301 ASN B C 1
ATOM 4655 O O . ASN B 1 299 ? -17.28576 -2.27700 37.72730 1.000 19.89116 301 ASN B O 1
ATOM 4660 N N A ARG B 1 300 ? -17.33843 -4.47828 37.22701 0.550 22.12062 302 ARG B N 1
ATOM 4661 N N B ARG B 1 300 ? -17.35285 -4.47918 37.20985 0.450 22.35082 302 ARG B N 1
ATOM 4662 C CA A ARG B 1 300 ? -18.42293 -4.72497 38.17047 0.550 25.85618 302 ARG B CA 1
ATOM 4663 C CA B ARG B 1 300 ? -18.41774 -4.74895 38.17149 0.450 25.85721 302 ARG B CA 1
ATOM 4664 C C A ARG B 1 300 ? -18.00484 -4.40739 39.59945 0.550 23.56291 302 ARG B C 1
ATOM 4665 C C B ARG B 1 300 ? -17.99557 -4.36709 39.58260 0.450 23.60055 302 ARG B C 1
ATOM 4666 O O A ARG B 1 300 ? -18.84013 -3.98508 40.41248 0.550 23.47634 302 ARG B O 1
ATOM 4667 O O B ARG B 1 300 ? -18.81968 -3.87976 40.37008 0.450 23.46020 302 ARG B O 1
ATOM 4682 N N . ASP B 1 301 ? -16.71791 -4.55711 39.90835 1.000 22.20936 303 ASP B N 1
ATOM 4683 C CA . ASP B 1 301 ? -16.18045 -4.27152 41.22893 1.000 22.62858 303 ASP B CA 1
ATOM 4684 C C . ASP B 1 301 ? -15.65535 -2.85206 41.37596 1.000 20.51731 303 ASP B C 1
ATOM 4685 O O . ASP B 1 301 ? -15.02631 -2.54292 42.39931 1.000 20.93715 303 ASP B O 1
ATOM 4690 N N A ASN B 1 302 ? -15.87777 -1.98800 40.38253 0.655 20.50952 304 ASN B N 1
ATOM 4691 N N B ASN B 1 302 ? -15.90691 -1.98069 40.39612 0.345 20.90608 304 ASN B N 1
ATOM 4692 C CA A ASN B 1 302 ? -15.42405 -0.59237 40.45100 0.655 20.21513 304 ASN B CA 1
ATOM 4693 C CA B ASN B 1 302 ? -15.44412 -0.58976 40.44917 0.345 21.05184 304 ASN B CA 1
ATOM 4694 C C A ASN B 1 302 ? -13.91844 -0.50733 40.65415 0.655 19.35089 304 ASN B C 1
ATOM 4695 C C B ASN B 1 302 ? -13.93304 -0.51503 40.66208 0.345 19.41071 304 ASN B C 1
ATOM 4696 O O A ASN B 1 302 ? -13.41475 0.32284 41.41566 0.655 20.05185 304 ASN B O 1
ATOM 4697 O O B ASN B 1 302 ? -13.43647 0.29353 41.44962 0.345 19.83616 304 ASN B O 1
ATOM 4706 N N . ARG B 1 303 ? -13.19280 -1.37900 39.95599 1.000 16.67453 305 ARG B N 1
ATOM 4707 C CA . ARG B 1 303 ? -11.74598 -1.46247 40.06238 1.000 17.43335 305 ARG B CA 1
ATOM 4708 C C . ARG B 1 303 ? -11.07612 -1.10279 38.74587 1.000 15.74671 305 ARG B C 1
ATOM 4709 O O . ARG B 1 303 ? -9.99670 -1.61240 38.43120 1.000 15.27088 305 ARG B O 1
ATOM 4717 N N . VAL B 1 304 ? -11.70140 -0.21878 37.97535 1.000 14.44844 306 VAL B N 1
ATOM 4718 C CA . VAL B 1 304 ? -11.10004 0.33418 36.76337 1.000 14.47070 306 VAL B CA 1
ATOM 4719 C C . VAL B 1 304 ? -10.71849 1.78549 37.03867 1.000 14.25017 306 VAL B C 1
ATOM 4720 O O . VAL B 1 304 ? -11.57517 2.59267 37.43366 1.000 16.96694 306 VAL B O 1
ATOM 4724 N N . PHE B 1 305 ? -9.45902 2.13878 36.74768 1.000 13.23176 307 PHE B N 1
ATOM 4725 C CA . PHE B 1 305 ? -8.94678 3.47718 37.01670 1.000 13.73001 307 PHE B CA 1
ATOM 4726 C C . PHE B 1 305 ? -8.32434 4.04896 35.75799 1.000 13.91035 307 PHE B C 1
ATOM 4727 O O . PHE B 1 305 ? -7.50574 3.39141 35.11809 1.000 15.27935 307 PHE B O 1
ATOM 4735 N N . VAL B 1 306 ? -8.67818 5.28008 35.43387 1.000 13.81634 308 VAL B N 1
ATOM 4736 C CA . VAL B 1 306 ? -8.02416 5.99435 34.34235 1.000 13.32586 308 VAL B CA 1
ATOM 4737 C C . VAL B 1 306 ? -6.75088 6.63446 34.86360 1.000 13.20277 308 VAL B C 1
ATOM 4738 O O . VAL B 1 306 ? -6.75414 7.28964 35.91031 1.000 15.63810 308 VAL B O 1
ATOM 4742 N N . VAL B 1 307 ? -5.65279 6.45479 34.12913 1.000 12.88274 309 VAL B N 1
ATOM 4743 C CA . VAL B 1 307 ? -4.35164 6.93042 34.55782 1.000 12.99942 309 VAL B CA 1
ATOM 4744 C C . VAL B 1 307 ? -3.73384 7.80256 33.46406 1.000 13.23344 309 VAL B C 1
ATOM 4745 O O . VAL B 1 307 ? -4.18549 7.83374 32.31634 1.000 15.08927 309 VAL B O 1
ATOM 4749 N N . ASN B 1 308 ? -2.66763 8.50512 33.84210 1.000 12.77627 310 ASN B N 1
ATOM 4750 C CA . ASN B 1 308 ? -2.00474 9.45410 32.95190 1.000 13.17825 310 ASN B CA 1
ATOM 4751 C C . ASN B 1 308 ? -1.18044 8.69321 31.90604 1.000 13.73857 310 ASN B C 1
ATOM 4752 O O . ASN B 1 308 ? -0.28624 7.91126 32.25543 1.000 13.57161 310 ASN B O 1
ATOM 4757 N N . ASP B 1 309 ? -1.45274 8.95583 30.61411 1.000 14.01345 311 ASP B N 1
ATOM 4758 C CA . ASP B 1 309 ? -0.78887 8.21469 29.53559 1.000 13.47385 311 ASP B CA 1
ATOM 4759 C C . ASP B 1 309 ? 0.69901 8.54587 29.41805 1.000 13.42478 311 ASP B C 1
ATOM 4760 O O . ASP B 1 309 ? 1.47448 7.70841 28.94218 1.000 13.54139 311 ASP B O 1
ATOM 4765 N N . GLN B 1 310 ? 1.11430 9.75653 29.79626 1.000 13.56951 312 GLN B N 1
ATOM 4766 C CA . GLN B 1 310 ? 2.53161 10.09553 29.72744 1.000 13.86575 312 GLN B CA 1
ATOM 4767 C C . GLN B 1 310 ? 3.30167 9.37274 30.82121 1.000 13.54218 312 GLN B C 1
ATOM 4768 O O . GLN B 1 310 ? 4.41584 8.87550 30.59096 1.000 15.08117 312 GLN B O 1
ATOM 4774 N N . VAL B 1 311 ? 2.69895 9.27871 32.01243 1.000 12.93765 313 VAL B N 1
ATOM 4775 C CA . VAL B 1 311 ? 3.33106 8.57244 33.12562 1.000 12.86503 313 VAL B CA 1
ATOM 4776 C C . VAL B 1 311 ? 3.38169 7.08051 32.83348 1.000 12.30973 313 VAL B C 1
ATOM 4777 O O . VAL B 1 311 ? 4.40196 6.41430 33.09509 1.000 13.54811 313 VAL B O 1
ATOM 4781 N N . TRP B 1 312 ? 2.27238 6.51710 32.31552 1.000 12.16343 314 TRP B N 1
ATOM 4782 C CA . TRP B 1 312 ? 2.20440 5.06538 32.18169 1.000 12.47770 314 TRP B CA 1
ATOM 4783 C C . TRP B 1 312 ? 2.83315 4.55166 30.89604 1.000 13.64955 314 TRP B C 1
ATOM 4784 O O . TRP B 1 312 ? 3.37664 3.44111 30.89718 1.000 14.10912 314 TRP B O 1
ATOM 4795 N N . GLN B 1 313 ? 2.75222 5.30707 29.79828 1.000 13.29979 315 GLN B N 1
ATOM 4796 C CA . GLN B 1 313 ? 3.09559 4.74136 28.49232 1.000 12.56687 315 GLN B CA 1
ATOM 4797 C C . GLN B 1 313 ? 4.18922 5.48693 27.73664 1.000 13.11080 315 GLN B C 1
ATOM 4798 O O . GLN B 1 313 ? 5.05748 4.84036 27.13682 1.000 14.83321 315 GLN B O 1
ATOM 4804 N N . THR B 1 314 ? 4.14228 6.82261 27.65160 1.000 13.13672 316 THR B N 1
ATOM 4805 C CA . THR B 1 314 ? 4.96959 7.46927 26.63909 1.000 13.54432 316 THR B CA 1
ATOM 4806 C C . THR B 1 314 ? 6.22045 8.13910 27.18500 1.000 14.64087 316 THR B C 1
ATOM 4807 O O . THR B 1 314 ? 7.10196 8.48238 26.38977 1.000 16.52787 316 THR B O 1
ATOM 4811 N N . GLY B 1 315 ? 6.34477 8.29805 28.50150 1.000 14.68858 317 GLY B N 1
ATOM 4812 C CA . GLY B 1 315 ? 7.52894 8.92732 29.07321 1.000 15.40307 317 GLY B CA 1
ATOM 4813 C C . GLY B 1 315 ? 8.69414 7.95616 29.22197 1.000 15.04752 317 GLY B C 1
ATOM 4814 O O . GLY B 1 315 ? 9.78382 8.17447 28.67733 1.000 15.54145 317 GLY B O 1
ATOM 4815 N N . GLU B 1 316 ? 8.47441 6.88798 29.98967 1.000 14.83266 318 GLU B N 1
ATOM 4816 C CA . GLU B 1 316 ? 9.31262 5.67353 29.96227 1.000 13.15361 318 GLU B CA 1
ATOM 4817 C C . GLU B 1 316 ? 10.67545 5.84255 30.63952 1.000 13.52490 318 GLU B C 1
ATOM 4818 O O . GLU B 1 316 ? 11.62960 5.12680 30.32007 1.000 13.60448 318 GLU B O 1
ATOM 4824 N N . GLY B 1 317 ? 10.76113 6.74476 31.60991 1.000 13.85675 319 GLY B N 1
ATOM 4825 C CA . GLY B 1 317 ? 11.94457 6.86814 32.43832 1.000 13.59899 319 GLY B CA 1
ATOM 4826 C C . GLY B 1 317 ? 11.60199 6.80609 33.91965 1.000 13.81991 319 GLY B C 1
ATOM 4827 O O . GLY B 1 317 ? 10.47444 6.44476 34.30320 1.000 13.98919 319 GLY B O 1
ATOM 4844 N N . VAL B 1 319 ? 11.14362 9.17689 36.24865 1.000 14.08491 321 VAL B N 1
ATOM 4845 C CA . VAL B 1 319 ? 10.08549 10.04821 36.76386 1.000 13.77491 321 VAL B CA 1
ATOM 4846 C C . VAL B 1 319 ? 8.72841 9.40839 36.48035 1.000 13.25959 321 VAL B C 1
ATOM 4847 O O . VAL B 1 319 ? 7.85304 9.32034 37.36244 1.000 14.07724 321 VAL B O 1
ATOM 4851 N N . ALA B 1 320 ? 8.55387 8.91487 35.24757 1.000 13.05730 322 ALA B N 1
ATOM 4852 C CA . ALA B 1 320 ? 7.35453 8.16478 34.89319 1.000 13.50859 322 ALA B CA 1
ATOM 4853 C C . ALA B 1 320 ? 7.17946 6.95199 35.80182 1.000 13.55326 322 ALA B C 1
ATOM 4854 O O . ALA B 1 320 ? 6.08141 6.71173 36.32233 1.000 13.28130 322 ALA B O 1
ATOM 4856 N N . ALA B 1 321 ? 8.26044 6.17799 36.01466 1.000 13.16133 323 ALA B N 1
ATOM 4857 C CA . ALA B 1 321 ? 8.15813 4.98870 36.85933 1.000 13.11469 323 ALA B CA 1
ATOM 4858 C C . ALA B 1 321 ? 7.69721 5.35299 38.26837 1.000 13.25562 323 ALA B C 1
ATOM 4859 O O . ALA B 1 321 ? 6.87754 4.64656 38.86451 1.000 14.41515 323 ALA B O 1
ATOM 4861 N N . ARG B 1 322 ? 8.23537 6.43648 38.82349 1.000 14.09951 324 ARG B N 1
ATOM 4862 C CA . ARG B 1 322 ? 7.77413 6.88247 40.13613 1.000 13.93037 324 ARG B CA 1
ATOM 4863 C C . ARG B 1 322 ? 6.27900 7.20262 40.12584 1.000 13.22808 324 ARG B C 1
ATOM 4864 O O . ARG B 1 322 ? 5.57085 6.94841 41.12390 1.000 14.81859 324 ARG B O 1
ATOM 4872 N N . GLY B 1 323 ? 5.79097 7.80433 39.03067 1.000 13.48951 325 GLY B N 1
ATOM 4873 C CA . GLY B 1 323 ? 4.36353 8.09409 38.91283 1.000 13.07303 325 GLY B CA 1
ATOM 4874 C C . GLY B 1 323 ? 3.50120 6.84580 38.86889 1.000 13.77439 325 GLY B C 1
ATOM 4875 O O . GLY B 1 323 ? 2.41831 6.80429 39.47078 1.000 14.67196 325 GLY B O 1
ATOM 4876 N N . ILE B 1 324 ? 3.97840 5.80784 38.17206 1.000 13.52965 326 ILE B N 1
ATOM 4877 C CA . ILE B 1 324 ? 3.28759 4.51781 38.19298 1.000 12.64573 326 ILE B CA 1
ATOM 4878 C C . ILE B 1 324 ? 3.23568 3.97391 39.60779 1.000 12.82537 326 ILE B C 1
ATOM 4879 O O . ILE B 1 324 ? 2.18120 3.53729 40.09434 1.000 13.78599 326 ILE B O 1
ATOM 4884 N N . VAL B 1 325 ? 4.37920 3.97800 40.29318 1.000 12.99865 327 VAL B N 1
ATOM 4885 C CA . VAL B 1 325 ? 4.40691 3.43783 41.65200 1.000 13.83169 327 VAL B CA 1
ATOM 4886 C C . VAL B 1 325 ? 3.42481 4.17922 42.56293 1.000 13.92900 327 VAL B C 1
ATOM 4887 O O . VAL B 1 325 ? 2.73487 3.55626 43.38646 1.000 15.93395 327 VAL B O 1
ATOM 4891 N N . ASP B 1 326 ? 3.32777 5.51386 42.42742 1.000 14.80502 328 ASP B N 1
ATOM 4892 C CA . ASP B 1 326 ? 2.34148 6.25571 43.21539 1.000 15.46982 328 ASP B CA 1
ATOM 4893 C C . ASP B 1 326 ? 0.92699 5.71385 42.97252 1.000 15.01603 328 ASP B C 1
ATOM 4894 O O . ASP B 1 326 ? 0.15003 5.53229 43.91903 1.000 17.53213 328 ASP B O 1
ATOM 4899 N N . ASP B 1 327 ? 0.57669 5.43348 41.70868 1.000 14.47119 329 ASP B N 1
ATOM 4900 C CA . ASP B 1 327 ? -0.75457 4.92351 41.40054 1.000 15.25250 329 ASP B CA 1
ATOM 4901 C C . ASP B 1 327 ? -0.94789 3.51202 41.93355 1.000 16.53191 329 ASP B C 1
ATOM 4902 O O . ASP B 1 327 ? -2.06935 3.13020 42.31169 1.000 18.17563 329 ASP B O 1
ATOM 4907 N N . LEU B 1 328 ? 0.13207 2.72985 42.00387 1.000 16.28957 330 LEU B N 1
ATOM 4908 C CA . LEU B 1 328 ? 0.04250 1.36523 42.52525 1.000 15.61184 330 LEU B CA 1
ATOM 4909 C C . LEU B 1 328 ? -0.19589 1.31034 44.02932 1.000 18.08564 330 LEU B C 1
ATOM 4910 O O . LEU B 1 328 ? -0.52716 0.23374 44.53172 1.000 19.16306 330 LEU B O 1
ATOM 4915 N N . ARG B 1 329 ? -0.05241 2.42945 44.74768 1.000 20.34899 331 ARG B N 1
ATOM 4916 C CA . ARG B 1 329 ? -0.15524 2.36199 46.19367 1.000 25.13249 331 ARG B CA 1
ATOM 4917 C C . ARG B 1 329 ? -1.57162 2.06579 46.63717 1.000 24.14474 331 ARG B C 1
ATOM 4918 O O . ARG B 1 329 ? -1.77737 1.69572 47.79511 1.000 23.83685 331 ARG B O 1
ATOM 4926 N N . TRP B 1 330 ? -2.55153 2.18455 45.74721 1.000 24.03026 332 TRP B N 1
ATOM 4927 C CA . TRP B 1 330 ? -3.93238 1.89063 46.10215 1.000 24.50704 332 TRP B CA 1
ATOM 4928 C C . TRP B 1 330 ? -4.35145 0.49766 45.63974 1.000 24.54553 332 TRP B C 1
ATOM 4929 O O . TRP B 1 330 ? -5.54348 0.17763 45.68835 1.000 27.14567 332 TRP B O 1
ATOM 4940 N N . VAL B 1 331 ? -3.38865 -0.35699 45.24959 1.000 23.08925 333 VAL B N 1
ATOM 4941 C CA . VAL B 1 331 ? -3.70559 -1.62365 44.56835 1.000 19.93574 333 VAL B CA 1
ATOM 4942 C C . VAL B 1 331 ? -4.48298 -2.58388 45.47994 1.000 20.78996 333 VAL B C 1
ATOM 4943 O O . VAL B 1 331 ? -5.27709 -3.39974 44.99824 1.000 22.75459 333 VAL B O 1
ATOM 4947 N N . ASP B 1 332 ? -4.21379 -2.56115 46.78758 1.000 18.57176 334 ASP B N 1
ATOM 4948 C CA . ASP B 1 332 ? -4.87468 -3.44507 47.74771 1.000 17.45685 334 ASP B CA 1
ATOM 4949 C C . ASP B 1 332 ? -6.13186 -2.83840 48.35475 1.000 17.81325 334 ASP B C 1
ATOM 4950 O O . ASP B 1 332 ? -6.70218 -3.41605 49.28899 1.000 18.53301 334 ASP B O 1
ATOM 4955 N N . ALA B 1 333 ? -6.59745 -1.72045 47.82736 1.000 18.51270 335 ALA B N 1
ATOM 4956 C CA . ALA B 1 333 ? -7.77482 -1.08317 48.40350 1.000 20.41446 335 ALA B CA 1
ATOM 4957 C C . ALA B 1 333 ? -9.00048 -1.98460 48.24089 1.000 21.97071 335 ALA B C 1
ATOM 4958 O O . ALA B 1 333 ? -9.17205 -2.63525 47.20247 1.000 22.36866 335 ALA B O 1
ATOM 4960 N N . PRO B 1 334 ? -9.85726 -2.06217 49.25705 1.000 22.90047 336 PRO B N 1
ATOM 4961 C CA . PRO B 1 334 ? -11.03600 -2.93263 49.17101 1.000 26.64661 336 PRO B CA 1
ATOM 4962 C C . PRO B 1 334 ? -11.96043 -2.52172 48.03618 1.000 30.48206 336 PRO B C 1
ATOM 4963 O O . PRO B 1 334 ? -11.97908 -1.36704 47.59803 1.000 29.77272 336 PRO B O 1
ATOM 4967 N N . ILE B 1 335 ? -12.73455 -3.49626 47.57023 1.000 34.32994 337 ILE B N 1
ATOM 4968 C CA . ILE B 1 335 ? -13.79138 -3.27657 46.59852 1.000 37.62518 337 ILE B CA 1
ATOM 4969 C C . ILE B 1 335 ? -14.92906 -2.50704 47.25652 1.000 39.36234 337 ILE B C 1
ATOM 4970 O O . ILE B 1 335 ? -15.25011 -1.39404 46.84481 1.000 40.74470 337 ILE B O 1
#

B-factor: mean 21.04, std 8.58, range [9.94, 94.75]